Protein AF-A0A929CMJ8-F1 (afdb_monomer)

Radius of gyration: 30.68 Å; Cα contacts (8 Å, |Δi|>4): 719; chains: 1; bounding box: 70×51×96 Å

Sequence (403 aa):
QLKEGYYNPLKNDETFAAALTQSVQSINKDKHMRIWENKPYVAPENTPERMVEEQVYQINRTRSFNSGFNAVKVMEGNVGYLDLRAFAGLENGKAVADAYMKLMSNTDAVIIDLSKNGGGSPDMVQYLCSYFFDEKVHLNSLYYREGDRTIEFWTLNEVNGIKMPDVPLFVITSSRTFSGAEEFSYNMQTQKRATLVGQTSGGGANPGGTRGINENLSVFIPTGKAINPITKTNWEGIGVVPEVKTTIDETLDKTHMLAKVAAEAYRLKVKENYSKLFMDLHSNLEHYNPGKSEEAILQELTKCRDAKLFEEWNINILGYDYLMEHNKPKIAESIFRANTILFPNSANVFDSYAEALMINGDLETSLINYQKAVDIATENKDERLELFIKNLKSIESKIKAKG

Foldseek 3Di:
DVVVCPCVVPPDQAVSQVVVQVVVCVPPVANQWGKHWDDPDDPPPPDPVVVVVVVVVVVVVLVCCQQQFDDWDQDPLQEIETRGAEQGDCVRRQVVLLVRCQVSVPGQAYEYELANHAYYDLVSLLQNLLLQDCDWAFQKWKQFQVVRDIDTRIHDNDGSHHRRNPRAYEYEYEQNRHENSLSSVVSCVLVVRYAYFEAFYVAHHADFAKDAPDSTMITTDRRIGMAGPRVRHGRHSPGDGGPHYDYPVCGVVVRVVVSSVSSVVSVVVLVVLCVVLVVQLVVLLVPDDPPPSLVVNLVSVVSCVVSVNDDLVNLLVVLVCCVPVVVNLRSSLSSLVSSCVVCVLALVSLQSNLVSCVVVPVLVSSLVSLVSSLVSCVVVVPPCNVVSVVSNVVSVVVVVVVD

Mean predicted aligned error: 6.43 Å

Secondary structure (DSSP, 8-state):
-GGGTTTTT--SHHHHHHHHHHHHHHHH--TT--EEEPP---PPP--HHHHHHHHHHHHHHHHHHGGGEEEEEEETTTEEEEEE--B--HHHHHHHHHHHHHHTTT-SEEEEE-TT---B-HHHHHHHHHTT-SS--EEEEEEETGGGEEEEEE--S--SS---SSS-EEEEE-TT--THHHHHHHHHHHTT-EEEEES--------EEEEESSSSEEEEEE-EEEE-TTTSS--TTT-PPPSEE--HHHHHHHHHHHHHHHHHHHHHHHHHHHHHHHHHHHHHHHT--TTTSHHHHHHHHHHHHHTTS--HHHHHHHHHIIIIIS--HHHHHHHHHHHHHH-TT-HHHHHHHHHHHHHTT-HHHHHHHHHHHHHHHHHHT-TTHHHHHHHHHHHHHHHHTT-

Nearest PDB structures (foldseek):
  1j7x-assembly1_A  TM=6.814E-01  e=2.115E-18  Xenopus laevis
  8sxf-assembly1_B  TM=7.795E-01  e=3.840E-13  Pseudomonas aeruginosa
  1fc6-assembly1_A  TM=7.698E-01  e=3.835E-12  Tetradesmus obliquus
  4c2c-assembly1_A  TM=7.995E-01  e=1.146E-10  Bacillus subtilis subsp. subtilis str. 168
  4c2g-assembly1_A-2  TM=7.941E-01  e=3.072E-10  Bacillus subtilis subsp. subtilis str. 168

Solvent-accessible surface area (backbone atoms only — not comparable to full-atom values): 20694 Å² total; per-residue (Å²): 92,77,95,74,46,68,60,70,83,53,87,45,60,57,61,40,21,50,54,48,22,55,51,52,28,71,73,70,47,41,68,57,42,40,39,40,50,43,72,92,75,75,81,72,76,93,42,75,68,50,56,49,53,53,50,51,49,51,52,52,49,52,62,74,44,44,44,21,56,74,48,71,46,78,43,84,66,44,25,15,36,36,39,37,45,35,31,33,52,53,93,77,18,42,72,57,49,32,53,55,53,48,76,38,58,89,34,37,10,38,36,40,37,27,43,69,7,62,12,52,33,63,66,31,36,40,54,61,52,21,36,48,39,83,63,86,42,76,48,37,29,42,37,28,68,71,87,74,39,72,51,76,42,52,38,44,93,73,69,81,57,72,69,43,54,85,44,45,35,34,34,34,33,18,62,54,13,17,33,32,42,38,49,45,50,45,37,31,43,78,68,68,60,31,52,32,31,14,30,45,20,52,8,31,45,47,48,61,46,78,43,76,76,52,90,52,33,33,32,32,46,61,46,30,40,45,34,29,76,84,80,72,39,69,38,54,52,65,20,48,70,36,83,43,73,43,55,83,88,49,28,63,63,53,48,49,54,52,37,34,55,44,12,50,52,44,52,50,53,52,49,52,54,47,51,52,52,50,50,57,41,47,54,47,62,75,66,58,42,93,97,68,33,53,67,56,50,35,51,40,52,47,52,34,34,77,69,71,74,38,54,74,66,55,48,50,50,53,17,48,44,28,41,65,76,66,63,35,45,72,58,15,29,42,41,21,49,34,40,33,69,78,40,73,83,43,27,67,35,28,39,54,24,15,49,30,28,42,75,72,63,41,52,70,65,13,49,56,26,20,48,51,14,34,54,42,17,59,77,68,65,41,92,57,35,70,58,37,49,52,53,37,55,51,50,56,51,54,52,63,73,73,109

pLDDT: mean 95.08, std 4.77, range [64.5, 98.94]

Structure (mmCIF, N/CA/C/O backbone):
data_AF-A0A929CMJ8-F1
#
_entry.id   AF-A0A929CMJ8-F1
#
loop_
_atom_site.group_PDB
_atom_site.id
_atom_site.type_symbol
_atom_site.label_atom_id
_atom_site.label_alt_id
_atom_site.label_comp_id
_atom_site.label_asym_id
_atom_site.label_entity_id
_atom_site.label_seq_id
_atom_site.pdbx_PDB_ins_code
_atom_site.Cartn_x
_atom_site.Cartn_y
_atom_site.Cartn_z
_atom_site.occupancy
_atom_site.B_iso_or_equiv
_atom_site.auth_seq_id
_atom_site.auth_comp_id
_atom_site.auth_asym_id
_atom_site.auth_atom_id
_atom_site.pdbx_PDB_model_num
ATOM 1 N N . GLN A 1 1 ? 32.042 -15.105 -34.098 1.00 85.19 1 GLN A N 1
ATOM 2 C CA . GLN A 1 1 ? 31.570 -13.761 -34.502 1.00 85.19 1 GLN A CA 1
ATOM 3 C C . GLN A 1 1 ? 32.702 -12.773 -34.797 1.00 85.19 1 GLN A C 1
ATOM 5 O O . GLN A 1 1 ? 32.966 -12.545 -35.968 1.00 85.19 1 GLN A O 1
ATOM 10 N N . LEU A 1 2 ? 33.394 -12.187 -33.801 1.00 86.69 2 LEU A N 1
ATOM 11 C CA . LEU A 1 2 ? 34.413 -11.143 -34.063 1.00 86.69 2 LEU A CA 1
ATOM 12 C C . LEU A 1 2 ? 35.564 -11.641 -34.956 1.00 86.69 2 LEU A C 1
ATOM 14 O O . LEU A 1 2 ? 35.843 -11.034 -35.983 1.00 86.69 2 LEU A O 1
ATOM 18 N N . LYS A 1 3 ? 36.178 -12.784 -34.613 1.00 92.50 3 LYS A N 1
ATOM 19 C CA . LYS A 1 3 ? 37.249 -13.406 -35.421 1.00 92.50 3 LYS A CA 1
ATOM 20 C C . LYS A 1 3 ? 36.797 -13.828 -36.826 1.00 92.50 3 LYS A C 1
ATOM 22 O O . LYS A 1 3 ? 37.626 -13.947 -37.714 1.00 92.50 3 LYS A O 1
ATOM 27 N N . GLU A 1 4 ? 35.498 -14.043 -37.018 1.00 93.31 4 GLU A N 1
ATOM 28 C CA . GLU A 1 4 ? 34.891 -14.440 -38.298 1.00 93.31 4 GLU A CA 1
ATOM 29 C C . GLU A 1 4 ? 34.476 -13.222 -39.138 1.00 93.31 4 GLU A C 1
ATOM 31 O O . GLU A 1 4 ? 33.890 -13.376 -40.204 1.00 93.31 4 GLU A O 1
ATOM 36 N N . GLY A 1 5 ? 34.741 -12.001 -38.660 1.00 92.44 5 GLY A N 1
ATOM 37 C CA . GLY A 1 5 ? 34.426 -10.777 -39.388 1.00 92.44 5 GLY A CA 1
ATOM 38 C C . GLY A 1 5 ? 32.937 -10.435 -39.454 1.00 92.44 5 GLY A C 1
ATOM 39 O O . GLY A 1 5 ? 32.555 -9.620 -40.288 1.00 92.44 5 GLY A O 1
ATOM 40 N N . TYR A 1 6 ? 32.098 -11.004 -38.576 1.00 93.50 6 TYR A N 1
ATOM 41 C CA . TYR A 1 6 ? 30.641 -10.774 -38.556 1.00 93.50 6 TYR A CA 1
ATOM 42 C C . TYR A 1 6 ? 30.258 -9.283 -38.543 1.00 93.50 6 TYR A C 1
ATOM 44 O O . TYR A 1 6 ? 29.286 -8.881 -39.173 1.00 93.50 6 TYR A O 1
ATOM 52 N N . TYR A 1 7 ? 31.052 -8.453 -37.863 1.00 94.06 7 TYR A N 1
ATOM 53 C CA . TYR A 1 7 ? 30.803 -7.016 -37.744 1.00 94.06 7 TYR A CA 1
ATOM 54 C C . TYR A 1 7 ? 31.454 -6.172 -38.856 1.00 94.06 7 TYR A C 1
ATOM 56 O O . TYR A 1 7 ? 31.121 -5.001 -38.993 1.00 94.06 7 TYR A O 1
ATOM 64 N N . ASN A 1 8 ? 32.344 -6.742 -39.681 1.00 93.62 8 ASN A N 1
ATOM 65 C CA . ASN A 1 8 ? 33.078 -6.024 -40.735 1.00 93.62 8 ASN A CA 1
ATOM 66 C C . ASN A 1 8 ? 32.197 -5.254 -41.746 1.00 93.62 8 ASN A C 1
ATOM 68 O O . ASN A 1 8 ? 32.624 -4.171 -42.177 1.00 93.62 8 ASN A O 1
ATOM 72 N N . PRO A 1 9 ? 31.019 -5.765 -42.173 1.00 94.56 9 PRO A N 1
ATOM 73 C CA . PRO A 1 9 ? 30.160 -5.042 -43.110 1.00 94.56 9 PRO A CA 1
ATOM 74 C C . PRO A 1 9 ? 29.346 -3.913 -42.456 1.00 94.56 9 PRO A C 1
ATOM 76 O O . PRO A 1 9 ? 28.789 -3.093 -43.180 1.00 94.56 9 PRO A O 1
ATOM 79 N N . LEU A 1 10 ? 29.284 -3.827 -41.122 1.00 94.69 10 LEU A N 1
ATOM 80 C CA . LEU A 1 10 ? 28.550 -2.774 -40.414 1.00 94.69 10 LEU A CA 1
ATOM 81 C C . LEU A 1 10 ? 29.404 -1.502 -40.382 1.00 94.69 10 LEU A C 1
ATOM 83 O O . LEU A 1 10 ? 30.486 -1.489 -39.801 1.00 94.69 10 LEU A O 1
ATOM 87 N N . LYS A 1 11 ? 28.942 -0.445 -41.057 1.00 91.44 11 LYS A N 1
ATOM 88 C CA . LYS A 1 11 ? 29.674 0.831 -41.194 1.00 91.44 11 LYS A CA 1
ATOM 89 C C . LYS A 1 11 ? 29.077 1.984 -40.385 1.00 91.44 11 LYS A C 1
ATOM 91 O O . LYS A 1 11 ? 29.661 3.059 -40.372 1.00 91.44 11 LYS A O 1
ATOM 96 N N . ASN A 1 12 ? 27.927 1.763 -39.752 1.00 92.12 12 ASN A N 1
ATOM 97 C CA . ASN A 1 12 ? 27.225 2.738 -38.919 1.00 92.12 12 ASN A CA 1
ATOM 98 C C . ASN A 1 12 ? 27.199 2.235 -37.466 1.00 92.12 12 ASN A C 1
ATOM 100 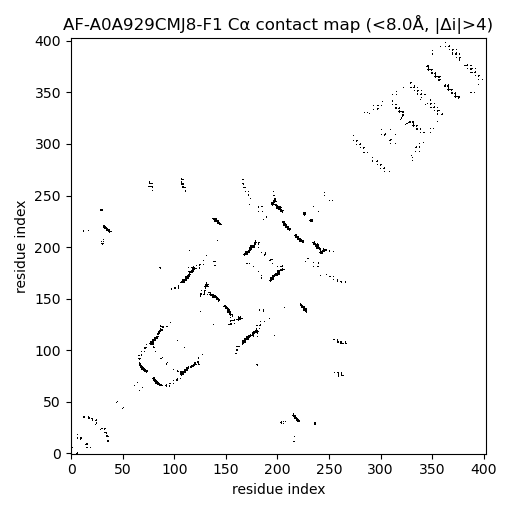O O . ASN A 1 12 ? 26.831 1.075 -37.237 1.00 92.12 12 ASN A O 1
ATOM 104 N N . ASP A 1 13 ? 27.544 3.109 -36.519 1.00 92.00 13 ASP A N 1
ATOM 105 C CA . ASP A 1 13 ? 27.549 2.850 -35.078 1.00 92.00 13 ASP A CA 1
ATOM 106 C C . ASP A 1 13 ? 26.185 2.378 -34.561 1.00 92.00 13 ASP A C 1
ATOM 108 O O . ASP A 1 13 ? 26.148 1.446 -33.761 1.00 92.00 13 ASP A O 1
ATOM 112 N N . GLU A 1 14 ? 25.061 2.887 -35.080 1.00 92.38 14 GLU A N 1
ATOM 113 C CA . GLU A 1 14 ? 23.721 2.396 -34.723 1.00 92.38 14 GLU A CA 1
ATOM 114 C C . GLU A 1 14 ? 23.555 0.905 -35.068 1.00 92.38 14 GLU A C 1
ATOM 116 O O . GLU A 1 14 ? 23.184 0.077 -34.229 1.00 92.38 14 GLU A O 1
ATOM 121 N N . THR A 1 15 ? 23.876 0.537 -36.313 1.00 94.19 15 THR A N 1
ATOM 122 C CA . THR A 1 15 ? 23.752 -0.850 -36.792 1.00 94.19 15 THR A CA 1
ATOM 123 C C . THR A 1 15 ? 24.754 -1.781 -36.114 1.00 94.19 15 THR A C 1
ATOM 125 O O . THR A 1 15 ? 24.428 -2.933 -35.815 1.00 94.19 15 THR A O 1
ATOM 128 N N . PHE A 1 16 ? 25.955 -1.278 -35.818 1.00 94.94 16 PHE A N 1
ATOM 129 C CA . PHE A 1 16 ? 26.977 -1.996 -35.069 1.00 94.94 16 PHE A CA 1
ATOM 130 C C . PHE A 1 16 ? 26.538 -2.235 -33.620 1.00 94.94 16 PHE A C 1
ATOM 132 O O . PHE A 1 16 ? 26.587 -3.372 -33.151 1.00 94.94 16 PHE A O 1
ATOM 139 N N . ALA A 1 17 ? 26.031 -1.209 -32.935 1.00 95.44 17 ALA A N 1
ATOM 140 C CA . ALA A 1 17 ? 25.520 -1.290 -31.571 1.00 95.44 17 ALA A CA 1
ATOM 141 C C . ALA A 1 17 ? 24.339 -2.263 -31.454 1.00 95.44 17 ALA A C 1
ATOM 143 O O . ALA A 1 17 ? 24.290 -3.072 -30.522 1.00 95.44 17 ALA A O 1
ATOM 144 N N . ALA A 1 18 ? 23.419 -2.252 -32.424 1.00 95.31 18 ALA A N 1
ATOM 145 C CA . ALA A 1 18 ? 22.304 -3.193 -32.479 1.00 95.31 18 ALA A CA 1
ATOM 146 C C . ALA A 1 18 ? 22.785 -4.646 -32.649 1.00 95.31 18 ALA A C 1
ATOM 148 O O . ALA A 1 18 ? 22.363 -5.530 -31.897 1.00 95.31 18 ALA A O 1
ATOM 149 N N . ALA A 1 19 ? 23.707 -4.903 -33.584 1.00 95.12 19 ALA A N 1
ATOM 150 C CA . ALA A 1 19 ? 24.267 -6.237 -33.807 1.00 95.12 19 ALA A CA 1
ATOM 151 C C . ALA A 1 19 ? 25.104 -6.732 -32.615 1.00 95.12 19 ALA A C 1
ATOM 153 O O . ALA A 1 19 ? 25.059 -7.917 -32.262 1.00 95.12 19 ALA A O 1
ATOM 154 N N . LEU A 1 20 ? 25.852 -5.830 -31.973 1.00 94.94 20 LEU A N 1
ATOM 155 C CA . LEU A 1 20 ? 26.619 -6.134 -30.771 1.00 94.94 20 LEU A CA 1
ATOM 156 C C . LEU A 1 20 ? 25.686 -6.442 -29.598 1.00 94.94 20 LEU A C 1
ATOM 158 O O . LEU A 1 20 ? 25.909 -7.433 -28.909 1.00 94.94 20 LEU A O 1
ATOM 162 N N . THR A 1 21 ? 24.604 -5.675 -29.429 1.00 95.50 21 THR A N 1
ATOM 163 C CA . THR A 1 21 ? 23.555 -5.941 -28.431 1.00 95.50 21 THR A CA 1
ATOM 164 C C . THR A 1 21 ? 22.969 -7.334 -28.618 1.00 95.50 21 THR A C 1
ATOM 166 O O . THR A 1 21 ? 22.967 -8.125 -27.680 1.00 95.50 21 THR A O 1
ATOM 169 N N . GLN A 1 22 ? 22.541 -7.683 -29.835 1.00 94.50 22 GLN A N 1
ATOM 170 C CA . GLN A 1 22 ? 22.015 -9.023 -30.121 1.00 94.50 22 GLN A CA 1
ATOM 171 C C . GLN A 1 22 ? 23.027 -10.120 -29.778 1.00 94.50 22 GLN A C 1
ATOM 173 O O . GLN A 1 22 ? 22.671 -11.144 -29.198 1.00 94.50 22 GLN A O 1
ATOM 178 N N . SER A 1 23 ? 24.300 -9.892 -30.095 1.00 94.31 23 SER A N 1
ATOM 179 C CA . SER A 1 23 ? 25.363 -10.861 -29.850 1.00 94.31 23 SER A CA 1
ATOM 180 C C . SER A 1 23 ? 25.643 -11.056 -28.362 1.00 94.31 23 SER A C 1
ATOM 182 O O . SER A 1 23 ? 25.654 -12.199 -27.903 1.00 94.31 23 SER A O 1
ATOM 184 N N . VAL A 1 24 ? 25.791 -9.981 -27.579 1.00 93.19 24 VAL A N 1
ATOM 185 C CA . VAL A 1 24 ? 26.012 -10.108 -26.127 1.00 93.19 24 VAL A CA 1
ATOM 186 C C . VAL A 1 24 ? 24.797 -10.726 -25.437 1.00 93.19 24 VAL A C 1
ATOM 188 O O . VAL A 1 24 ? 24.962 -11.650 -24.642 1.00 93.19 24 VAL A O 1
ATOM 191 N N . GLN A 1 25 ? 23.584 -10.324 -25.829 1.00 92.75 25 GLN A N 1
ATOM 192 C CA . GLN A 1 25 ? 22.339 -10.871 -25.288 1.00 92.75 25 GLN A CA 1
ATOM 193 C C . GLN A 1 25 ? 22.123 -12.338 -25.665 1.00 92.75 25 GLN A C 1
ATOM 195 O O . GLN A 1 25 ? 21.537 -13.098 -24.896 1.00 92.75 25 GLN A O 1
ATOM 200 N N . SER A 1 26 ? 22.650 -12.791 -26.808 1.00 91.19 26 SER A N 1
ATOM 201 C CA . SER A 1 26 ? 22.619 -14.212 -27.168 1.00 91.19 26 SER A CA 1
ATOM 202 C C . SER A 1 26 ? 23.443 -15.085 -26.213 1.00 91.19 26 SER A C 1
ATOM 204 O O . SER A 1 26 ? 23.105 -16.258 -26.044 1.00 91.19 26 SER A O 1
ATOM 206 N N . ILE A 1 27 ? 24.463 -14.514 -25.562 1.00 91.00 27 ILE A N 1
ATOM 207 C CA . ILE A 1 27 ? 25.371 -15.206 -24.639 1.00 91.00 27 ILE A CA 1
ATOM 208 C C . ILE A 1 27 ? 24.878 -15.068 -23.199 1.00 91.00 27 ILE A C 1
ATOM 210 O O . ILE A 1 27 ? 24.662 -16.073 -22.529 1.00 91.00 27 ILE A O 1
ATOM 214 N N . ASN A 1 28 ? 24.698 -13.834 -22.722 1.00 88.31 28 ASN A N 1
ATOM 215 C CA . ASN A 1 28 ? 24.386 -13.567 -21.315 1.00 88.31 28 ASN A CA 1
ATOM 216 C C . ASN A 1 28 ? 22.893 -13.727 -20.977 1.00 88.31 28 ASN A C 1
ATOM 218 O O . ASN A 1 28 ? 22.565 -13.890 -19.807 1.00 88.31 28 ASN A O 1
ATOM 222 N N . LYS A 1 29 ? 22.007 -13.703 -21.986 1.00 89.12 29 LYS A N 1
ATOM 223 C CA . LYS A 1 29 ? 20.537 -13.698 -21.848 1.00 89.12 29 LYS A CA 1
ATOM 224 C C . LYS A 1 29 ? 19.971 -12.534 -21.019 1.00 89.12 29 LYS A C 1
ATOM 226 O O . LYS A 1 29 ? 18.788 -12.557 -20.695 1.00 89.12 29 LYS A O 1
ATOM 231 N N . ASP A 1 30 ? 20.792 -11.525 -20.739 1.00 89.94 30 ASP A N 1
ATOM 232 C CA . ASP A 1 30 ? 20.466 -10.362 -19.928 1.00 89.94 30 ASP A CA 1
ATOM 233 C C . ASP A 1 30 ? 19.961 -9.218 -20.809 1.00 89.94 30 ASP A C 1
ATOM 235 O O . ASP A 1 30 ? 20.698 -8.655 -21.627 1.00 89.94 30 ASP A O 1
ATOM 239 N N . LYS A 1 31 ? 18.688 -8.859 -20.646 1.00 87.56 31 LYS A N 1
ATOM 240 C CA . LYS A 1 31 ? 18.056 -7.848 -21.504 1.00 87.56 31 LYS A CA 1
ATOM 241 C C . LYS A 1 31 ? 18.430 -6.416 -21.131 1.00 87.56 31 LYS A C 1
ATOM 243 O O . LYS A 1 31 ? 18.218 -5.519 -21.954 1.00 87.56 31 LYS A O 1
ATOM 248 N N . HIS A 1 32 ? 19.006 -6.186 -19.951 1.00 89.25 32 HIS A N 1
ATOM 249 C CA . HIS A 1 32 ? 19.546 -4.884 -19.577 1.00 89.25 32 HIS A CA 1
ATOM 250 C C . HIS A 1 32 ? 20.847 -4.572 -20.308 1.00 89.25 32 HIS A C 1
ATOM 252 O O . HIS A 1 32 ? 21.088 -3.405 -20.611 1.00 89.25 32 HIS A O 1
ATOM 258 N N . MET A 1 33 ? 21.673 -5.576 -20.629 1.00 92.88 33 MET A N 1
ATOM 259 C CA . MET A 1 33 ? 22.942 -5.333 -21.316 1.00 92.88 33 MET A CA 1
ATOM 260 C C . MET A 1 33 ? 22.711 -4.943 -22.781 1.00 92.88 33 MET A C 1
ATOM 262 O O . MET A 1 33 ? 22.628 -5.790 -23.672 1.00 92.88 33 MET A O 1
ATOM 266 N N . ARG A 1 34 ? 22.579 -3.637 -23.023 1.00 93.94 34 ARG A N 1
ATOM 267 C CA . ARG A 1 34 ? 22.341 -3.028 -24.338 1.00 93.94 34 ARG A CA 1
ATOM 268 C C . ARG A 1 34 ? 23.458 -2.054 -24.666 1.00 93.94 34 ARG A C 1
ATOM 270 O O . ARG A 1 34 ? 23.943 -1.360 -23.777 1.00 93.94 34 ARG A O 1
ATOM 277 N N . ILE A 1 35 ? 23.833 -2.008 -25.937 1.00 95.88 35 ILE A N 1
ATOM 278 C CA . ILE A 1 35 ? 24.783 -1.061 -26.512 1.00 95.88 35 ILE A CA 1
ATOM 279 C C . ILE A 1 35 ? 23.995 -0.124 -27.422 1.00 95.88 35 ILE A C 1
ATOM 281 O O . ILE A 1 35 ? 23.116 -0.573 -28.161 1.00 95.88 35 ILE A O 1
ATOM 285 N N . TRP A 1 36 ? 24.299 1.167 -27.376 1.00 95.25 36 TRP A N 1
ATOM 286 C CA . TRP A 1 36 ? 23.692 2.158 -28.257 1.00 95.25 36 TRP A CA 1
ATOM 287 C C . TRP A 1 36 ? 24.710 3.199 -28.705 1.00 95.25 36 TRP A C 1
ATOM 289 O O . TRP A 1 36 ? 25.724 3.428 -28.042 1.00 95.25 36 TRP A O 1
ATOM 299 N N . GLU A 1 37 ? 24.405 3.821 -29.839 1.00 93.25 37 GLU A N 1
ATOM 300 C CA . GLU A 1 37 ? 25.130 4.977 -30.343 1.00 93.25 37 GLU A CA 1
ATOM 301 C C . GLU A 1 37 ? 24.860 6.201 -29.457 1.00 93.25 37 GLU A C 1
ATOM 303 O O . GLU A 1 37 ? 23.714 6.550 -29.150 1.00 93.25 37 GLU A O 1
ATOM 308 N N . ASN A 1 38 ? 25.934 6.859 -29.042 1.00 88.94 38 ASN A N 1
ATOM 309 C CA . ASN A 1 38 ? 25.898 8.182 -28.456 1.00 88.94 38 ASN A CA 1
ATOM 310 C C . ASN A 1 38 ? 25.615 9.168 -29.585 1.00 88.94 38 ASN A C 1
ATOM 312 O O . ASN A 1 38 ? 26.403 9.299 -30.519 1.00 88.94 38 ASN A O 1
ATOM 316 N N . LYS A 1 39 ? 24.506 9.902 -29.495 1.00 80.88 39 LYS A N 1
ATOM 317 C CA . LYS A 1 39 ? 24.279 11.007 -30.427 1.00 80.88 39 LYS A CA 1
ATOM 318 C C . LYS A 1 39 ? 25.414 12.026 -30.274 1.00 80.88 39 LYS A C 1
ATOM 320 O O . LYS A 1 39 ? 25.767 12.305 -29.125 1.00 80.88 39 LYS A O 1
ATOM 325 N N . PRO A 1 40 ? 25.933 12.608 -31.374 1.00 70.62 40 PRO A N 1
ATOM 326 C CA . PRO A 1 40 ? 26.920 13.675 -31.304 1.00 70.62 40 PRO A CA 1
ATOM 327 C C . PRO A 1 40 ? 26.421 14.760 -30.354 1.00 70.62 40 PRO A C 1
ATOM 329 O O . PRO A 1 40 ? 25.434 15.444 -30.630 1.00 70.62 40 PRO A O 1
ATOM 332 N N . TYR A 1 41 ? 27.063 14.861 -29.195 1.00 70.75 41 TYR A N 1
ATOM 333 C CA . TYR A 1 41 ? 26.720 15.844 -28.186 1.00 70.75 41 TYR A CA 1
ATOM 334 C C . TYR A 1 41 ? 27.739 16.965 -28.280 1.00 70.75 41 TYR A C 1
ATOM 336 O O . TYR A 1 41 ? 28.841 16.878 -27.744 1.00 70.75 41 TYR A O 1
ATOM 344 N N . VAL A 1 42 ? 27.373 18.022 -28.997 1.00 72.00 42 VAL A N 1
ATOM 345 C CA . VAL A 1 42 ? 28.072 19.294 -28.850 1.00 72.00 42 VAL A CA 1
ATOM 346 C C . VAL A 1 42 ? 27.555 19.891 -27.555 1.00 72.00 42 VAL A C 1
ATOM 348 O O . VAL A 1 42 ? 26.362 20.185 -27.456 1.00 72.00 42 VAL A O 1
ATOM 351 N N . ALA A 1 43 ? 28.431 20.010 -26.555 1.00 69.19 43 ALA A N 1
ATOM 352 C CA . ALA A 1 43 ? 28.074 20.690 -25.322 1.00 69.19 43 ALA A CA 1
ATOM 353 C C . ALA A 1 43 ? 27.564 22.094 -25.693 1.00 69.19 43 ALA A C 1
ATOM 355 O O . ALA A 1 43 ? 28.302 22.837 -26.348 1.00 69.19 43 ALA A O 1
ATOM 356 N N . PRO A 1 44 ? 26.307 22.439 -25.362 1.00 71.81 44 PRO A N 1
ATOM 357 C CA . PRO A 1 44 ? 25.792 23.768 -25.642 1.00 71.81 44 PRO A CA 1
ATOM 358 C C . PRO A 1 44 ? 26.652 24.815 -24.922 1.00 71.81 44 PRO A C 1
ATOM 360 O O . PRO A 1 44 ? 27.297 24.513 -23.913 1.00 71.81 44 PRO A O 1
ATOM 363 N N . GLU A 1 45 ? 26.684 26.042 -25.449 1.00 79.56 45 GLU A N 1
ATOM 364 C CA . GLU A 1 45 ? 27.401 27.135 -24.790 1.00 79.56 45 GLU A CA 1
ATOM 365 C C . GLU A 1 45 ? 26.902 27.300 -23.351 1.00 79.56 45 GLU A C 1
ATOM 367 O O . GLU A 1 45 ? 25.698 27.357 -23.091 1.00 79.56 45 GLU A O 1
ATOM 372 N N . ASN A 1 46 ? 27.844 27.372 -22.411 1.00 83.44 46 ASN A N 1
ATOM 373 C CA . ASN A 1 46 ? 27.553 27.498 -20.989 1.00 83.44 46 ASN A CA 1
ATOM 374 C C . ASN A 1 46 ? 27.225 28.958 -20.631 1.00 83.44 46 ASN A C 1
ATOM 376 O O . ASN A 1 46 ? 27.988 29.622 -19.926 1.00 83.44 46 ASN A O 1
ATOM 380 N N . THR A 1 47 ? 26.129 29.481 -21.186 1.00 91.44 47 THR A N 1
ATOM 381 C CA . THR A 1 47 ? 25.624 30.824 -20.877 1.00 91.44 47 THR A CA 1
ATOM 382 C C . THR A 1 47 ? 24.656 30.781 -19.691 1.00 91.44 47 THR A C 1
ATOM 384 O O . THR A 1 47 ? 23.940 29.787 -19.518 1.00 91.44 47 THR A O 1
ATOM 387 N N . PRO A 1 48 ? 24.574 31.851 -18.876 1.00 92.75 48 PRO A N 1
ATOM 388 C CA . PRO A 1 48 ? 23.594 31.934 -17.795 1.00 92.75 48 PRO A CA 1
ATOM 389 C C . PRO A 1 48 ? 22.153 31.677 -18.259 1.00 92.75 48 PRO A C 1
ATOM 391 O O . PRO A 1 48 ? 21.406 30.970 -17.586 1.00 92.75 48 PRO A O 1
ATOM 394 N N . GLU A 1 49 ? 21.765 32.191 -19.428 1.00 91.00 49 GLU A N 1
ATOM 395 C CA . GLU A 1 49 ? 20.429 32.012 -20.004 1.00 91.00 49 GLU A CA 1
ATOM 396 C C . GLU A 1 49 ? 20.144 30.537 -20.299 1.00 91.00 49 GLU A C 1
ATOM 398 O O . GLU A 1 49 ? 19.073 30.025 -19.967 1.00 91.00 49 GLU A O 1
ATOM 403 N N . ARG A 1 50 ? 21.125 29.822 -20.858 1.00 86.19 50 ARG A N 1
ATOM 404 C CA . ARG A 1 50 ? 20.979 28.403 -21.173 1.00 86.19 50 ARG A CA 1
ATOM 405 C C . ARG A 1 50 ? 20.906 27.543 -19.917 1.00 86.19 50 ARG A C 1
ATOM 407 O O . ARG A 1 50 ? 20.077 26.637 -19.847 1.00 86.19 50 ARG A O 1
ATOM 414 N N . MET A 1 51 ? 21.716 27.856 -18.906 1.00 88.12 51 MET A N 1
ATOM 415 C CA . MET A 1 51 ? 21.638 27.199 -17.598 1.00 88.12 51 MET A CA 1
ATOM 416 C C . MET A 1 51 ? 20.239 27.353 -16.984 1.00 88.12 51 MET A C 1
ATOM 418 O O . MET A 1 51 ? 19.702 26.398 -16.423 1.00 88.12 51 MET A O 1
ATOM 422 N N . VAL A 1 52 ? 19.618 28.532 -17.127 1.00 91.25 52 VAL A N 1
ATOM 423 C CA . VAL A 1 52 ? 18.235 28.771 -16.685 1.00 91.25 52 VAL A CA 1
ATOM 424 C C . VAL A 1 52 ? 17.245 27.921 -17.482 1.00 91.25 52 VAL A C 1
ATOM 426 O O . VAL A 1 52 ? 16.401 27.265 -16.873 1.00 91.25 52 VAL A O 1
ATOM 429 N N . GLU A 1 53 ? 17.340 27.879 -18.812 1.00 91.69 53 GLU A N 1
ATOM 430 C CA . GLU A 1 53 ? 16.459 27.046 -19.645 1.00 91.69 53 GLU A CA 1
ATOM 431 C C . GLU A 1 53 ? 16.549 25.560 -19.290 1.00 91.69 53 GLU A C 1
ATOM 433 O O . GLU A 1 53 ? 15.525 24.886 -19.156 1.00 91.69 53 GLU A O 1
ATOM 438 N N . GLU A 1 54 ? 17.764 25.043 -19.112 1.00 88.31 54 GLU A N 1
ATOM 439 C CA . GLU A 1 54 ? 17.994 23.648 -18.744 1.00 88.31 54 GLU A CA 1
ATOM 440 C C . GLU A 1 54 ? 17.437 23.349 -17.356 1.00 88.31 54 GLU A C 1
ATOM 442 O O . GLU A 1 54 ? 16.726 22.355 -17.182 1.00 88.31 54 GLU A O 1
ATOM 447 N N . GLN A 1 55 ? 17.665 24.238 -16.389 1.00 90.00 55 GLN A N 1
ATOM 448 C CA . GLN A 1 55 ? 17.113 24.093 -15.049 1.00 90.00 55 GLN A CA 1
ATOM 449 C C . GLN A 1 55 ? 15.578 24.130 -15.061 1.00 90.00 55 GLN A C 1
ATOM 451 O O . GLN A 1 55 ? 14.937 23.281 -14.440 1.00 90.00 55 GLN A O 1
ATOM 456 N N . VAL A 1 56 ? 14.965 25.056 -15.804 1.00 92.06 56 VAL A N 1
ATOM 457 C CA . VAL A 1 56 ? 13.503 25.143 -15.966 1.00 92.06 56 VAL A CA 1
ATOM 458 C C . VAL A 1 56 ? 12.954 23.894 -16.655 1.00 92.06 56 VAL A C 1
ATOM 460 O O . VAL A 1 56 ? 11.923 23.367 -16.230 1.00 92.06 56 VAL A O 1
ATOM 463 N N . TYR A 1 57 ? 13.642 23.369 -17.670 1.00 90.31 57 TYR A N 1
ATOM 464 C CA . TYR A 1 57 ? 13.271 22.113 -18.316 1.00 90.31 57 TYR A CA 1
ATOM 465 C C . TYR A 1 57 ? 13.293 20.942 -17.327 1.00 90.31 57 TYR A C 1
ATOM 467 O O . TYR A 1 57 ? 12.316 20.194 -17.262 1.00 90.31 57 TYR A O 1
ATOM 475 N N . GLN A 1 58 ? 14.346 20.800 -16.511 1.00 87.44 58 GLN A N 1
ATOM 476 C CA . GLN A 1 58 ? 14.401 19.748 -15.489 1.00 87.44 58 GLN A CA 1
ATOM 477 C C . GLN A 1 58 ? 13.304 19.923 -14.434 1.00 87.44 58 GLN A C 1
ATOM 479 O O . GLN A 1 58 ? 12.639 18.948 -14.089 1.00 87.44 58 GLN A O 1
ATOM 484 N N . ILE A 1 59 ? 13.050 21.152 -13.970 1.00 89.00 59 ILE A N 1
ATOM 485 C CA . ILE A 1 59 ? 11.958 21.455 -13.032 1.00 89.00 59 ILE A CA 1
ATOM 486 C C . ILE A 1 59 ? 10.612 21.031 -13.629 1.00 89.00 59 ILE A C 1
ATOM 488 O O . ILE A 1 59 ? 9.845 20.317 -12.983 1.00 89.00 59 ILE A O 1
ATOM 492 N N . ASN A 1 60 ? 10.323 21.423 -14.870 1.00 91.62 60 ASN A N 1
ATOM 493 C CA . ASN A 1 60 ? 9.070 21.086 -15.544 1.00 91.62 60 ASN A CA 1
ATOM 494 C C . ASN A 1 60 ? 8.938 19.579 -15.789 1.00 91.62 60 ASN A C 1
ATOM 496 O O . ASN A 1 60 ? 7.857 19.016 -15.597 1.00 91.62 60 ASN A O 1
ATOM 500 N N . ARG A 1 61 ? 10.033 18.903 -16.155 1.00 87.88 61 ARG A N 1
ATOM 501 C CA . ARG A 1 61 ? 10.058 17.447 -16.326 1.00 87.88 61 ARG A CA 1
ATOM 502 C C . ARG A 1 61 ? 9.776 16.730 -15.008 1.00 87.88 61 ARG A C 1
ATOM 504 O O . ARG A 1 61 ? 8.913 15.865 -14.970 1.00 87.88 61 ARG A O 1
ATOM 511 N N . THR A 1 62 ? 10.442 17.113 -13.922 1.00 87.69 62 THR A N 1
ATOM 512 C CA . THR A 1 62 ? 10.220 16.526 -12.592 1.00 87.69 62 THR A CA 1
ATOM 513 C C . THR A 1 62 ? 8.790 16.759 -12.112 1.00 87.69 62 THR A C 1
ATOM 515 O O . THR A 1 62 ? 8.139 15.822 -11.654 1.00 87.69 62 THR A O 1
ATOM 518 N N . ARG A 1 63 ? 8.262 17.979 -12.285 1.00 88.94 63 ARG A N 1
ATOM 519 C CA . ARG A 1 63 ? 6.875 18.315 -11.928 1.00 88.94 63 ARG A CA 1
ATOM 520 C C . ARG A 1 63 ? 5.855 17.490 -12.712 1.00 88.94 63 ARG A C 1
ATOM 522 O O . ARG A 1 63 ? 4.947 16.935 -12.111 1.00 88.94 63 ARG A O 1
ATOM 529 N N . SER A 1 64 ? 6.000 17.405 -14.035 1.00 89.50 64 SER A N 1
ATOM 530 C CA . SER A 1 64 ? 5.066 16.659 -14.896 1.00 89.50 64 SER A CA 1
ATOM 531 C C . SER A 1 64 ? 5.156 15.145 -14.713 1.00 89.50 64 SER A C 1
ATOM 533 O O . SER A 1 64 ? 4.155 14.453 -14.858 1.00 89.50 64 SER A O 1
ATOM 535 N N . PHE A 1 65 ? 6.334 14.628 -14.362 1.00 92.31 65 PHE A N 1
ATOM 536 C CA . PHE A 1 65 ? 6.533 13.210 -14.085 1.00 92.31 65 PHE A CA 1
ATOM 537 C C . PHE A 1 65 ? 5.910 12.762 -12.756 1.00 92.31 65 PHE A C 1
ATOM 539 O O . PHE A 1 65 ? 5.612 11.580 -12.602 1.00 92.31 65 PHE A O 1
ATOM 546 N N . ASN 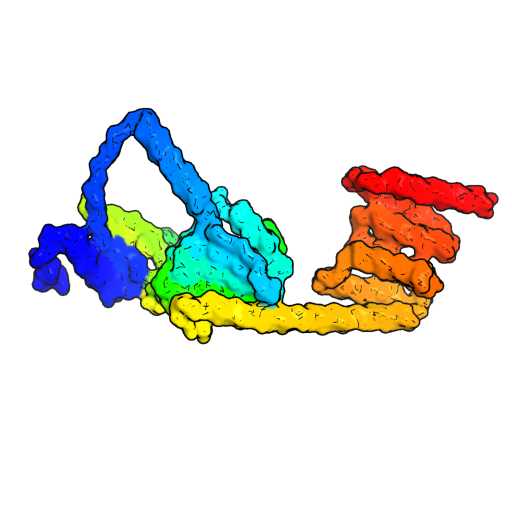A 1 66 ? 5.732 13.686 -11.802 1.00 95.31 66 ASN A N 1
ATOM 547 C CA . ASN A 1 66 ? 5.120 13.451 -10.490 1.00 95.31 66 ASN A CA 1
ATOM 548 C C . ASN A 1 66 ? 5.662 12.189 -9.786 1.00 95.31 66 ASN A C 1
ATOM 550 O O . ASN A 1 66 ? 4.914 11.353 -9.279 1.00 95.31 66 ASN A O 1
ATOM 554 N N . SER A 1 67 ? 6.987 12.008 -9.829 1.00 96.19 67 SER A N 1
ATOM 555 C CA . SER A 1 67 ? 7.689 10.846 -9.260 1.00 96.19 67 SER A CA 1
ATOM 556 C C . SER A 1 67 ? 7.186 9.479 -9.764 1.00 96.19 67 SER A C 1
ATOM 558 O O . SER A 1 67 ? 7.358 8.467 -9.092 1.00 96.19 67 SER A O 1
ATOM 560 N N . GLY A 1 68 ? 6.577 9.440 -10.953 1.00 97.00 68 GLY A N 1
ATOM 561 C CA . GLY A 1 68 ? 5.990 8.246 -11.557 1.00 97.00 68 GLY A CA 1
ATOM 562 C C . GLY A 1 68 ? 4.523 8.002 -11.191 1.00 97.00 68 GLY A C 1
ATOM 563 O O . GLY A 1 68 ? 3.907 7.125 -11.786 1.00 97.00 68 GLY A O 1
ATOM 564 N N . PHE A 1 69 ? 3.929 8.758 -10.268 1.00 98.00 69 PHE A N 1
ATOM 565 C CA . PHE A 1 69 ? 2.531 8.594 -9.860 1.00 98.00 69 PHE A CA 1
ATOM 566 C C . PHE A 1 69 ? 1.616 9.381 -10.801 1.00 98.00 69 PHE A C 1
ATOM 568 O O . PHE A 1 69 ? 1.543 10.606 -10.721 1.00 98.00 69 PHE A O 1
ATOM 575 N N . ASN A 1 70 ? 0.934 8.691 -11.717 1.00 97.94 70 ASN A N 1
ATOM 576 C CA . ASN A 1 70 ? 0.191 9.340 -12.799 1.00 97.94 70 ASN A CA 1
ATOM 577 C C . ASN A 1 70 ? -1.297 9.545 -12.480 1.00 97.94 70 ASN A C 1
ATOM 579 O O . ASN A 1 70 ? -1.859 10.585 -12.812 1.00 97.94 70 ASN A O 1
ATOM 583 N N . ALA A 1 71 ? -1.956 8.560 -11.863 1.00 98.00 71 ALA A N 1
ATOM 584 C CA . ALA A 1 71 ? -3.367 8.672 -11.495 1.00 98.00 71 ALA A CA 1
ATOM 585 C C . ALA A 1 71 ? -3.731 7.775 -10.307 1.00 98.00 71 ALA A C 1
ATOM 587 O O . ALA A 1 71 ? -3.203 6.675 -10.172 1.00 98.00 71 ALA A O 1
ATOM 588 N N . VAL A 1 72 ? -4.683 8.233 -9.493 1.00 98.25 72 VAL A N 1
ATOM 589 C CA . VAL A 1 72 ? -5.352 7.441 -8.453 1.00 98.25 72 VAL A CA 1
ATOM 590 C C . VAL A 1 72 ? -6.858 7.613 -8.571 1.00 98.25 72 VAL A C 1
ATOM 592 O O . VAL A 1 72 ? -7.339 8.718 -8.832 1.00 98.25 72 VAL A O 1
ATOM 595 N N . LYS A 1 73 ? -7.607 6.517 -8.438 1.00 97.81 73 LYS A N 1
ATOM 596 C CA . LYS A 1 73 ? -9.071 6.513 -8.529 1.00 97.81 73 LYS A CA 1
ATOM 597 C C . LYS A 1 73 ? -9.665 5.490 -7.569 1.00 97.81 73 LYS A C 1
ATOM 599 O O . LYS A 1 73 ? -9.065 4.446 -7.339 1.00 97.81 73 LYS A O 1
ATOM 604 N N . VAL A 1 74 ? -10.877 5.762 -7.094 1.00 98.50 74 VAL A N 1
ATOM 605 C CA . VAL A 1 74 ? -11.772 4.734 -6.552 1.00 98.50 74 VAL A CA 1
ATOM 606 C C . VAL A 1 74 ? -12.761 4.382 -7.658 1.00 98.50 74 VAL A C 1
ATOM 608 O O . VAL A 1 74 ? -13.549 5.219 -8.094 1.00 98.50 74 VAL A O 1
ATOM 611 N N . MET A 1 75 ? -12.651 3.165 -8.174 1.00 98.50 75 MET A N 1
ATOM 612 C CA . MET A 1 75 ? -13.500 2.619 -9.226 1.00 98.50 75 MET A CA 1
ATOM 613 C C . MET A 1 75 ? -14.757 1.970 -8.631 1.00 98.50 75 MET A C 1
ATOM 615 O O . MET A 1 75 ? -14.854 1.723 -7.426 1.00 98.50 75 MET A O 1
ATOM 619 N N . GLU A 1 76 ? -15.727 1.665 -9.497 1.00 98.38 76 GLU A N 1
ATOM 620 C CA . GLU A 1 76 ? -16.962 0.967 -9.126 1.00 98.38 76 GLU A CA 1
ATOM 621 C C . GLU A 1 76 ? -16.668 -0.315 -8.320 1.00 98.38 76 GLU A C 1
ATOM 623 O O . GLU A 1 76 ? -15.744 -1.063 -8.644 1.00 98.38 76 GLU A O 1
ATOM 628 N N . GLY A 1 77 ? -17.463 -0.582 -7.279 1.00 98.19 77 GLY A N 1
ATOM 629 C CA . GLY A 1 77 ? -17.240 -1.699 -6.351 1.00 98.19 77 GLY A CA 1
ATOM 630 C C . GLY A 1 77 ? -16.241 -1.407 -5.226 1.00 98.19 77 GLY A C 1
ATOM 631 O O . GLY A 1 77 ? -15.834 -2.346 -4.544 1.00 98.19 77 GLY A O 1
ATOM 632 N N . ASN A 1 78 ? -15.891 -0.127 -5.029 1.00 98.62 78 ASN A N 1
ATOM 633 C CA . ASN A 1 78 ? -14.914 0.363 -4.052 1.00 98.62 78 ASN A CA 1
ATOM 634 C C . ASN A 1 78 ? -13.509 -0.217 -4.282 1.00 98.62 78 ASN A C 1
ATOM 636 O O . ASN A 1 78 ? -12.862 -0.711 -3.361 1.00 98.62 78 ASN A O 1
ATOM 640 N N . VAL A 1 79 ? -13.057 -0.184 -5.539 1.00 98.88 79 VAL A N 1
ATOM 641 C CA . VAL A 1 79 ? -11.744 -0.703 -5.946 1.00 98.88 79 VAL A CA 1
ATOM 642 C C . VAL A 1 79 ? -10.771 0.459 -6.126 1.00 98.88 79 VAL A C 1
ATOM 644 O O . VAL A 1 79 ? -10.980 1.316 -6.982 1.00 98.88 79 VAL A O 1
ATOM 647 N N . GLY A 1 80 ? -9.698 0.495 -5.343 1.00 98.81 80 GLY A N 1
ATOM 648 C CA . GLY A 1 80 ? -8.601 1.438 -5.523 1.00 98.81 80 GLY A CA 1
ATOM 649 C C . GLY A 1 80 ? -7.805 1.113 -6.780 1.00 98.81 80 GLY A C 1
ATOM 650 O O . GLY A 1 80 ? -7.487 -0.042 -7.039 1.00 98.81 80 GLY A O 1
ATOM 651 N N . TYR A 1 81 ? -7.468 2.126 -7.567 1.00 98.88 81 TYR A N 1
ATOM 652 C CA . TYR A 1 81 ? -6.650 1.986 -8.765 1.00 98.88 81 TYR A CA 1
ATOM 653 C C . TYR A 1 81 ? -5.513 2.998 -8.735 1.00 98.88 81 TYR A C 1
ATOM 655 O O . TYR A 1 81 ? -5.767 4.201 -8.649 1.00 98.88 81 TYR A O 1
ATOM 663 N N . LEU A 1 82 ? -4.280 2.507 -8.850 1.00 98.81 82 LEU A N 1
ATOM 664 C CA . LEU A 1 82 ? -3.067 3.303 -8.974 1.00 98.81 82 LEU A CA 1
ATOM 665 C C . LEU A 1 82 ? -2.430 3.072 -10.343 1.00 98.81 82 LEU A C 1
ATOM 667 O O . LEU A 1 82 ? -2.002 1.967 -10.654 1.00 98.81 82 LEU A O 1
ATOM 671 N N . ASP A 1 83 ? -2.288 4.138 -11.119 1.00 98.75 83 ASP A N 1
ATOM 672 C CA . ASP A 1 83 ? -1.453 4.165 -12.311 1.00 98.75 83 ASP A CA 1
ATOM 673 C C . ASP A 1 83 ? -0.033 4.635 -11.953 1.00 98.75 83 ASP A C 1
ATOM 675 O O . ASP A 1 83 ? 0.206 5.837 -11.771 1.00 98.75 83 ASP A O 1
ATOM 679 N N . LEU A 1 84 ? 0.903 3.683 -11.855 1.00 98.75 84 LEU A N 1
ATOM 680 C CA . LEU A 1 84 ? 2.294 3.934 -11.482 1.00 98.75 84 LEU A CA 1
ATOM 681 C C . LEU A 1 84 ? 3.218 3.703 -12.682 1.00 98.75 84 LEU A C 1
ATOM 683 O O . LEU A 1 84 ? 3.378 2.587 -13.168 1.00 98.75 84 LEU A O 1
ATOM 687 N N . ARG A 1 85 ? 3.879 4.764 -13.143 1.00 98.12 85 ARG A N 1
ATOM 688 C CA . ARG A 1 85 ? 4.720 4.802 -14.350 1.00 98.12 85 ARG A CA 1
ATOM 689 C C . ARG A 1 85 ? 6.222 4.676 -14.077 1.00 98.12 85 ARG A C 1
ATOM 691 O O . ARG A 1 85 ? 6.970 4.414 -15.015 1.00 98.12 85 ARG A O 1
ATOM 698 N N . ALA A 1 86 ? 6.660 4.826 -12.828 1.00 98.12 86 ALA A N 1
ATOM 699 C CA . ALA A 1 86 ? 8.031 4.549 -12.396 1.00 98.12 86 ALA A CA 1
ATOM 700 C C . ALA A 1 86 ? 8.128 4.395 -10.876 1.00 98.12 86 ALA A C 1
ATOM 702 O O . ALA A 1 86 ? 7.264 4.872 -10.145 1.00 98.12 86 ALA A O 1
ATOM 703 N N . PHE A 1 87 ? 9.219 3.795 -10.410 1.00 98.31 87 PHE A N 1
ATOM 704 C CA . PHE A 1 87 ? 9.612 3.784 -9.002 1.00 98.31 87 PHE A CA 1
ATOM 705 C C . PHE A 1 87 ? 10.681 4.864 -8.773 1.00 98.31 87 PHE A C 1
ATOM 707 O O . PHE A 1 87 ? 11.870 4.618 -8.946 1.00 98.31 87 PHE A O 1
ATOM 714 N N . ALA A 1 88 ? 10.289 6.100 -8.455 1.00 96.94 88 ALA A N 1
ATOM 715 C CA . ALA A 1 88 ? 11.257 7.166 -8.160 1.00 96.94 88 ALA A CA 1
ATOM 716 C C . ALA A 1 88 ? 12.036 6.901 -6.855 1.00 96.94 88 ALA A C 1
ATOM 718 O O . ALA A 1 88 ? 11.613 6.091 -6.039 1.00 96.94 88 ALA A O 1
ATOM 719 N N . GLY A 1 89 ? 13.154 7.598 -6.631 1.00 96.56 89 GLY A N 1
ATOM 720 C CA . GLY A 1 89 ? 13.836 7.582 -5.331 1.00 96.56 89 GLY A CA 1
ATOM 721 C C . GLY A 1 89 ? 12.948 8.138 -4.208 1.00 96.56 89 GLY A C 1
ATOM 722 O O . GLY A 1 89 ? 12.073 8.979 -4.451 1.00 96.56 89 GLY A O 1
ATOM 723 N N . LEU A 1 90 ? 13.132 7.654 -2.975 1.00 96.31 90 LEU A N 1
ATOM 724 C CA . LEU A 1 90 ? 12.297 8.045 -1.830 1.00 96.31 90 LEU A CA 1
ATOM 725 C C . LEU A 1 90 ? 12.421 9.533 -1.492 1.00 96.31 90 LEU A C 1
ATOM 727 O O . LEU A 1 90 ? 11.435 10.141 -1.081 1.00 96.31 90 LEU A O 1
ATOM 731 N N . GLU A 1 91 ? 13.587 10.133 -1.720 1.00 94.25 91 GLU A N 1
ATOM 732 C CA . GLU A 1 91 ? 13.858 11.548 -1.468 1.00 94.25 91 GLU A CA 1
ATOM 733 C C . GLU A 1 91 ? 12.907 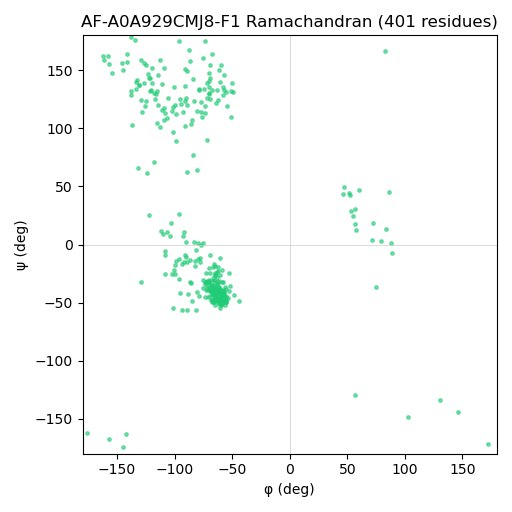12.481 -2.232 1.00 94.25 91 GLU A C 1
ATOM 735 O O . GLU A 1 91 ? 12.518 13.525 -1.714 1.00 94.25 91 GLU A O 1
ATOM 740 N N . ASN A 1 92 ? 12.466 12.066 -3.423 1.00 87.62 92 ASN A N 1
ATOM 741 C CA . ASN A 1 92 ? 11.544 12.827 -4.268 1.00 87.62 92 ASN A CA 1
ATOM 742 C C . ASN A 1 92 ? 10.133 12.216 -4.323 1.00 87.62 92 ASN A C 1
ATOM 744 O O . ASN A 1 92 ? 9.154 12.900 -4.624 1.00 87.62 92 ASN A O 1
ATOM 748 N N . GLY A 1 93 ? 10.015 10.906 -4.100 1.00 95.81 93 GLY A N 1
ATOM 749 C CA . GLY A 1 93 ? 8.784 10.158 -4.335 1.00 95.81 93 GLY A CA 1
ATOM 750 C C . GLY A 1 93 ? 7.959 9.861 -3.091 1.00 95.81 93 GLY A C 1
ATOM 751 O O . GLY A 1 93 ? 6.761 9.627 -3.225 1.00 95.81 93 GLY A O 1
ATOM 752 N N . LYS A 1 94 ? 8.550 9.864 -1.888 1.00 97.25 94 LYS A N 1
ATOM 753 C CA . LYS A 1 94 ? 7.879 9.315 -0.699 1.00 97.25 94 LYS A CA 1
ATOM 754 C C . LYS A 1 94 ? 6.586 10.058 -0.347 1.00 97.25 94 LYS A C 1
ATOM 756 O O . LYS A 1 94 ? 5.557 9.419 -0.172 1.00 97.25 94 LYS A O 1
ATOM 761 N N . ALA A 1 95 ? 6.608 11.389 -0.291 1.00 97.19 95 ALA A N 1
ATOM 762 C CA . ALA A 1 95 ? 5.412 12.169 0.048 1.00 97.19 95 ALA A CA 1
ATOM 763 C C . ALA A 1 95 ? 4.280 11.995 -0.986 1.00 97.19 95 ALA A C 1
ATOM 765 O O . ALA A 1 95 ? 3.103 11.981 -0.628 1.00 97.19 95 ALA A O 1
ATOM 766 N N . VAL A 1 96 ? 4.633 11.822 -2.265 1.00 97.44 96 VAL A N 1
ATOM 767 C CA . VAL A 1 96 ? 3.664 11.541 -3.335 1.00 97.44 96 VAL A CA 1
ATOM 768 C C . VAL A 1 96 ? 3.084 10.136 -3.168 1.00 97.44 96 VAL A C 1
ATOM 770 O O . VAL A 1 96 ? 1.867 9.971 -3.237 1.00 97.44 96 VAL A O 1
ATOM 773 N N . ALA A 1 97 ? 3.930 9.144 -2.877 1.00 98.25 97 ALA A N 1
ATOM 774 C CA . ALA A 1 97 ? 3.499 7.783 -2.574 1.00 98.25 97 ALA A CA 1
ATOM 775 C C . ALA A 1 97 ? 2.510 7.759 -1.402 1.00 98.25 97 ALA A C 1
ATOM 777 O O . ALA A 1 97 ? 1.427 7.195 -1.534 1.00 98.25 97 ALA A O 1
ATOM 778 N N . ASP A 1 98 ? 2.837 8.440 -0.303 1.00 98.19 98 ASP A N 1
ATOM 779 C CA . ASP A 1 98 ? 1.980 8.543 0.882 1.00 98.19 98 ASP A CA 1
ATOM 780 C C . ASP A 1 98 ? 0.592 9.098 0.530 1.00 98.19 98 ASP A C 1
ATOM 782 O O . ASP A 1 98 ? -0.429 8.518 0.903 1.00 98.19 98 ASP A O 1
ATOM 786 N N . ALA A 1 99 ? 0.535 10.181 -0.251 1.00 97.69 99 ALA A N 1
ATOM 787 C CA . ALA A 1 99 ? -0.724 10.793 -0.668 1.00 97.69 99 ALA A CA 1
ATOM 788 C C . ALA A 1 99 ? -1.575 9.853 -1.539 1.00 97.69 99 ALA A C 1
ATOM 790 O O . ALA A 1 99 ? -2.774 9.700 -1.302 1.00 97.69 99 ALA A O 1
ATOM 791 N N . TYR A 1 100 ? -0.965 9.189 -2.524 1.00 98.12 100 TYR A N 1
ATOM 792 C CA . TYR A 1 100 ? -1.672 8.265 -3.414 1.00 98.12 100 TYR A CA 1
ATOM 793 C C . TYR A 1 100 ? -2.173 7.026 -2.663 1.00 98.12 100 TYR A C 1
ATOM 795 O O . TYR A 1 100 ? -3.329 6.638 -2.829 1.00 98.12 100 TYR A O 1
ATOM 803 N N . MET A 1 101 ? -1.349 6.448 -1.784 1.00 98.38 101 MET A N 1
ATOM 804 C CA . MET A 1 101 ? -1.753 5.327 -0.931 1.00 98.38 101 MET A CA 1
ATOM 805 C C . MET A 1 101 ? -2.872 5.733 0.034 1.00 98.38 101 MET A C 1
ATOM 807 O O . MET A 1 101 ? -3.836 4.987 0.211 1.00 98.38 101 MET A O 1
ATOM 811 N N . LYS A 1 102 ? -2.807 6.941 0.614 1.00 97.44 102 LYS A N 1
ATOM 812 C CA . LYS A 1 102 ? -3.857 7.460 1.500 1.00 97.44 102 LYS A CA 1
ATOM 813 C C . LYS A 1 102 ? -5.199 7.596 0.780 1.00 97.44 102 LYS A C 1
ATOM 815 O O . LYS A 1 102 ? -6.218 7.206 1.349 1.00 97.44 102 LYS A O 1
ATOM 820 N N . LEU A 1 103 ? -5.212 8.088 -0.460 1.00 97.06 103 LEU A N 1
ATOM 821 C CA . LEU A 1 103 ? -6.441 8.296 -1.239 1.00 97.06 103 LEU A CA 1
ATOM 822 C C . LEU A 1 103 ? -7.210 7.003 -1.549 1.00 97.06 103 LEU A C 1
ATOM 824 O O . LEU A 1 103 ? -8.420 7.060 -1.748 1.00 97.06 103 LEU A O 1
ATOM 828 N N . MET A 1 104 ? -6.544 5.846 -1.546 1.00 96.62 104 MET A N 1
ATOM 829 C CA . MET A 1 104 ? -7.182 4.539 -1.752 1.00 96.62 104 MET A CA 1
ATOM 830 C C . MET A 1 104 ? -7.219 3.656 -0.495 1.00 96.62 104 MET A C 1
ATOM 832 O O . MET A 1 104 ? -7.615 2.497 -0.575 1.00 96.62 104 MET A O 1
ATOM 836 N N . SER A 1 105 ? -6.860 4.193 0.675 1.00 95.75 105 SER A N 1
ATOM 837 C CA . SER A 1 105 ? -6.740 3.413 1.920 1.00 95.75 105 SER A CA 1
ATOM 838 C C . SER A 1 105 ? -8.049 2.823 2.463 1.00 95.75 105 SER A C 1
ATOM 840 O O . SER A 1 105 ? -8.000 1.908 3.275 1.00 95.75 105 SER A O 1
ATOM 842 N N . ASN A 1 106 ? -9.204 3.312 2.002 1.00 95.06 106 ASN A N 1
ATOM 843 C CA . ASN A 1 106 ? -10.534 2.838 2.412 1.00 95.06 106 ASN A CA 1
ATOM 844 C C . ASN A 1 106 ? -11.200 1.939 1.351 1.00 95.06 106 ASN A C 1
ATOM 846 O O . ASN A 1 106 ? -12.425 1.806 1.323 1.00 95.06 106 ASN A O 1
ATOM 850 N N . THR A 1 107 ? -10.414 1.396 0.420 1.00 98.31 107 THR A N 1
ATOM 851 C CA . THR A 1 107 ? -10.922 0.551 -0.668 1.00 98.31 107 THR A CA 1
ATOM 852 C C . THR A 1 107 ? -10.920 -0.923 -0.278 1.00 98.31 107 THR A C 1
ATOM 854 O O . THR A 1 107 ? -10.104 -1.367 0.524 1.00 98.31 107 THR A O 1
ATOM 857 N N . ASP A 1 108 ? -11.842 -1.687 -0.858 1.00 98.56 108 ASP A N 1
ATOM 858 C CA . ASP A 1 108 ? -12.050 -3.106 -0.542 1.00 98.56 108 ASP A CA 1
ATOM 859 C C . ASP A 1 108 ? -11.222 -4.044 -1.436 1.00 98.56 108 ASP A C 1
ATOM 861 O O . ASP A 1 108 ? -11.188 -5.249 -1.212 1.00 98.56 108 ASP A O 1
ATOM 865 N N . ALA A 1 109 ? -10.576 -3.508 -2.471 1.00 98.88 109 ALA A N 1
ATOM 866 C CA . ALA A 1 109 ? -9.554 -4.162 -3.286 1.00 98.88 109 ALA A CA 1
ATOM 867 C C . ALA A 1 109 ? -8.691 -3.087 -3.958 1.00 98.88 109 ALA A C 1
ATOM 869 O O . ALA A 1 109 ? -9.167 -1.979 -4.201 1.00 98.88 109 ALA A O 1
ATOM 870 N N . VAL A 1 110 ? -7.449 -3.416 -4.311 1.00 98.94 110 VAL A N 1
ATOM 871 C CA . VAL A 1 110 ? -6.499 -2.490 -4.942 1.00 98.94 110 VAL A CA 1
ATOM 872 C C . VAL A 1 110 ? -5.943 -3.076 -6.238 1.00 98.94 110 VAL A C 1
ATOM 874 O O . VAL A 1 110 ? -5.597 -4.253 -6.304 1.00 98.94 110 VAL A O 1
ATOM 877 N N . ILE A 1 111 ? -5.812 -2.232 -7.260 1.00 98.94 111 ILE A N 1
ATOM 878 C CA . ILE A 1 111 ? -5.138 -2.508 -8.529 1.00 98.94 111 ILE A CA 1
ATOM 879 C C . ILE A 1 111 ? -3.946 -1.559 -8.663 1.00 98.94 111 ILE A C 1
ATOM 881 O O . ILE A 1 111 ? -4.115 -0.340 -8.628 1.00 98.94 111 ILE A O 1
ATOM 885 N N . ILE A 1 112 ? -2.752 -2.110 -8.877 1.00 98.94 112 ILE A N 1
ATOM 886 C CA . ILE A 1 112 ? -1.547 -1.353 -9.229 1.00 98.94 112 ILE A CA 1
ATOM 887 C C . ILE A 1 112 ? -1.238 -1.599 -10.707 1.00 98.94 112 ILE A C 1
ATOM 889 O O . ILE A 1 112 ? -0.831 -2.696 -11.089 1.00 98.94 112 ILE A O 1
ATOM 893 N N . ASP A 1 113 ? -1.439 -0.591 -11.553 1.00 98.88 113 ASP A N 1
ATOM 894 C CA . ASP A 1 113 ? -1.128 -0.657 -12.979 1.00 98.88 113 ASP A CA 1
ATOM 895 C C . ASP A 1 113 ? 0.339 -0.331 -13.254 1.00 98.88 113 ASP A C 1
ATOM 897 O O . ASP A 1 113 ? 0.759 0.827 -13.211 1.00 98.88 113 ASP A O 1
ATOM 901 N N . LEU A 1 114 ? 1.105 -1.372 -13.589 1.00 98.88 114 LEU A N 1
ATOM 902 C CA . LEU A 1 114 ? 2.508 -1.299 -13.990 1.00 98.88 114 LEU A CA 1
ATOM 903 C C . LEU A 1 114 ? 2.697 -1.539 -15.494 1.00 98.88 114 LEU A C 1
ATOM 905 O O . LEU A 1 114 ? 3.834 -1.670 -15.959 1.00 98.88 114 LEU A O 1
ATOM 909 N N . SER A 1 115 ? 1.619 -1.562 -16.288 1.00 98.44 115 SER A N 1
ATOM 910 C CA . SER A 1 115 ? 1.662 -1.860 -17.728 1.00 98.44 115 SER A CA 1
ATOM 911 C C . SER A 1 115 ? 2.544 -0.909 -18.536 1.00 98.44 115 SER A C 1
ATOM 913 O O . SER A 1 115 ? 2.987 -1.268 -19.625 1.00 98.44 115 SER A O 1
ATOM 915 N N . LYS A 1 116 ? 2.821 0.301 -18.044 1.00 98.25 116 LYS A N 1
ATOM 916 C CA . LYS A 1 116 ? 3.724 1.266 -18.700 1.00 98.25 116 LYS A CA 1
ATOM 917 C C . LYS A 1 116 ? 4.882 1.683 -17.791 1.00 98.25 116 LYS A C 1
ATOM 919 O O . LYS A 1 116 ? 5.404 2.783 -17.946 1.00 98.25 116 LYS A O 1
ATOM 924 N N . ASN A 1 117 ? 5.253 0.829 -16.838 1.00 98.62 117 ASN A N 1
ATOM 925 C CA . ASN A 1 117 ? 6.288 1.114 -15.852 1.00 98.62 117 ASN A CA 1
ATOM 926 C C . ASN A 1 117 ? 7.611 0.421 -16.201 1.00 98.62 117 ASN A C 1
ATOM 928 O O . ASN A 1 117 ? 7.704 -0.803 -16.172 1.00 98.62 117 ASN A O 1
ATOM 932 N N . GLY A 1 118 ? 8.642 1.210 -16.504 1.00 97.12 118 GLY A N 1
ATOM 933 C CA . GLY A 1 118 ? 9.979 0.701 -16.835 1.00 97.12 118 GLY A CA 1
ATOM 934 C C . GLY A 1 118 ? 10.866 0.379 -15.626 1.00 97.12 118 GLY A C 1
ATOM 935 O O . GLY A 1 118 ? 12.028 0.029 -15.816 1.00 97.12 118 GLY A O 1
ATOM 936 N N . GLY A 1 119 ? 10.349 0.536 -14.405 1.00 97.06 119 GLY A N 1
ATOM 937 C CA . GLY A 1 119 ? 11.045 0.258 -13.155 1.00 97.06 119 GLY A CA 1
ATOM 938 C C . GLY A 1 119 ? 11.543 1.507 -12.440 1.00 97.06 119 GLY A C 1
ATOM 939 O O . GLY A 1 119 ? 10.903 2.561 -12.478 1.00 97.06 119 GLY A O 1
ATOM 940 N N . GLY A 1 120 ? 12.661 1.370 -11.728 1.00 95.75 120 GLY A N 1
ATOM 941 C CA . GLY A 1 120 ? 13.253 2.449 -10.944 1.00 95.75 120 GLY A CA 1
ATOM 942 C C . GLY A 1 120 ? 13.928 1.952 -9.667 1.00 95.75 120 GLY A C 1
ATOM 943 O O . GLY A 1 120 ? 14.546 0.891 -9.667 1.00 95.75 120 GLY A O 1
ATOM 944 N N . SER A 1 121 ? 13.838 2.745 -8.602 1.00 96.94 121 SER A N 1
ATOM 945 C CA . SER A 1 121 ? 14.527 2.525 -7.334 1.00 96.94 121 SER A CA 1
ATOM 946 C C . SER A 1 121 ? 13.963 1.330 -6.549 1.00 96.94 121 SER A C 1
ATOM 948 O O . SER A 1 121 ? 12.751 1.294 -6.300 1.00 96.94 121 SER A O 1
ATOM 950 N N . PRO A 1 122 ? 14.823 0.407 -6.073 1.00 97.06 122 PRO A N 1
ATOM 951 C CA . PRO A 1 122 ? 14.409 -0.680 -5.187 1.00 97.06 122 PRO A CA 1
ATOM 952 C C . PRO A 1 122 ? 13.903 -0.175 -3.824 1.00 97.06 122 PRO A C 1
ATOM 954 O O . PRO A 1 122 ? 13.063 -0.828 -3.209 1.00 97.06 122 PRO A O 1
ATOM 957 N N . ASP A 1 123 ? 14.316 1.015 -3.373 1.00 98.06 123 ASP A N 1
ATOM 958 C CA . ASP A 1 123 ? 13.845 1.582 -2.100 1.00 98.06 123 ASP A CA 1
ATOM 959 C C . ASP A 1 123 ? 12.354 1.944 -2.162 1.00 98.06 123 ASP A C 1
ATOM 961 O O . ASP A 1 123 ? 11.599 1.704 -1.220 1.00 98.06 123 ASP A O 1
ATOM 965 N N . MET A 1 124 ? 11.885 2.473 -3.298 1.00 98.62 124 MET A N 1
ATOM 966 C CA . MET A 1 124 ? 10.456 2.733 -3.503 1.00 98.62 124 MET A CA 1
ATOM 967 C C . MET A 1 124 ? 9.664 1.442 -3.706 1.00 98.62 124 MET A C 1
ATOM 969 O O . MET A 1 124 ? 8.519 1.357 -3.263 1.00 98.62 124 MET A O 1
ATOM 973 N N . VAL A 1 125 ? 10.267 0.417 -4.321 1.00 98.75 125 VAL A N 1
ATOM 974 C CA . VAL A 1 125 ? 9.666 -0.924 -4.390 1.00 98.75 125 VAL A CA 1
ATOM 975 C C . VAL A 1 125 ? 9.445 -1.466 -2.980 1.00 98.75 125 VAL A C 1
ATOM 977 O O . VAL A 1 125 ? 8.321 -1.829 -2.640 1.00 98.75 125 VAL A O 1
ATOM 980 N N . GLN A 1 126 ? 10.478 -1.458 -2.131 1.00 98.69 126 GLN A N 1
ATOM 981 C CA . GLN A 1 126 ? 10.384 -1.864 -0.727 1.00 98.69 126 GLN A CA 1
ATOM 982 C C . GLN A 1 126 ? 9.310 -1.061 0.019 1.00 98.69 126 GLN A C 1
ATOM 984 O O . GLN A 1 126 ? 8.484 -1.641 0.731 1.00 98.69 126 GLN A O 1
ATOM 989 N N . TYR A 1 127 ? 9.298 0.261 -0.162 1.00 98.69 127 TYR A N 1
ATOM 990 C CA . TYR A 1 127 ? 8.358 1.150 0.509 1.00 98.69 127 TYR A CA 1
ATOM 991 C C . TYR A 1 127 ? 6.904 0.835 0.153 1.00 98.69 127 TYR A C 1
ATOM 993 O O . TYR A 1 127 ? 6.087 0.606 1.044 1.00 98.69 127 TYR A O 1
ATOM 1001 N N . LEU A 1 128 ? 6.587 0.742 -1.143 1.00 98.75 128 LEU A N 1
ATOM 1002 C CA . LEU A 1 128 ? 5.240 0.411 -1.607 1.00 98.75 128 LEU A CA 1
ATOM 1003 C C . LEU A 1 128 ? 4.846 -1.025 -1.258 1.00 98.75 128 LEU A C 1
ATOM 1005 O O . LEU A 1 128 ? 3.698 -1.254 -0.889 1.00 98.75 128 LEU A O 1
ATOM 1009 N N . CYS A 1 129 ? 5.780 -1.983 -1.294 1.00 98.75 129 CYS A N 1
ATOM 1010 C CA . CYS A 1 129 ? 5.509 -3.335 -0.811 1.00 98.75 129 CYS A CA 1
ATOM 1011 C C . CYS A 1 129 ? 5.046 -3.326 0.649 1.00 98.75 129 CYS A C 1
ATOM 1013 O O . CYS A 1 129 ? 4.086 -4.006 0.999 1.00 98.75 129 CYS A O 1
ATOM 1015 N N . SER A 1 130 ? 5.685 -2.511 1.487 1.00 98.62 130 SER A N 1
ATOM 1016 C CA . SER A 1 130 ? 5.438 -2.462 2.932 1.00 98.62 130 SER A CA 1
ATOM 1017 C C . SER A 1 130 ? 4.032 -1.986 3.314 1.00 98.62 130 SER A C 1
ATOM 1019 O O . SER A 1 130 ? 3.583 -2.276 4.420 1.00 98.62 130 SER A O 1
ATOM 1021 N N . TYR A 1 131 ? 3.300 -1.321 2.413 1.00 98.50 131 TYR A N 1
ATOM 1022 C CA . TYR A 1 131 ? 1.884 -1.004 2.631 1.00 98.50 131 TYR A CA 1
ATOM 1023 C C . TYR A 1 131 ? 0.987 -2.246 2.658 1.00 98.50 131 TYR A C 1
ATOM 1025 O O . TYR A 1 131 ? -0.123 -2.169 3.171 1.00 98.50 131 TYR A O 1
ATOM 1033 N N . PHE A 1 132 ? 1.433 -3.382 2.122 1.00 98.44 132 PHE A N 1
ATOM 1034 C CA . PHE A 1 132 ? 0.603 -4.575 1.937 1.00 98.44 132 PHE A CA 1
ATOM 1035 C C . PHE A 1 132 ? 1.007 -5.750 2.834 1.00 98.44 132 PHE A C 1
ATOM 1037 O O . PHE A 1 132 ? 0.518 -6.859 2.625 1.00 98.44 132 PHE A O 1
ATOM 1044 N N . PHE A 1 133 ? 1.868 -5.517 3.830 1.00 97.69 133 PHE A N 1
ATOM 1045 C CA . PHE A 1 133 ? 2.301 -6.525 4.798 1.00 97.69 133 PHE A CA 1
ATOM 1046 C C . PHE A 1 133 ? 2.352 -5.948 6.216 1.00 97.69 133 PHE A C 1
ATOM 1048 O O . PHE A 1 133 ? 2.970 -4.904 6.450 1.00 97.69 133 PHE A O 1
ATOM 1055 N N . ASP A 1 134 ? 1.778 -6.679 7.168 1.00 92.62 134 ASP A N 1
ATOM 1056 C CA . ASP A 1 134 ? 1.946 -6.406 8.601 1.00 92.62 134 ASP A CA 1
ATOM 1057 C C . ASP A 1 134 ? 3.191 -7.095 9.167 1.00 92.62 134 ASP A C 1
ATOM 1059 O O . ASP A 1 134 ? 3.861 -6.553 10.044 1.00 92.62 134 ASP A O 1
ATOM 1063 N N . GLU A 1 135 ? 3.550 -8.257 8.621 1.00 91.31 135 GLU A N 1
ATOM 1064 C CA . GLU A 1 135 ? 4.708 -9.029 9.059 1.00 91.31 135 GLU A CA 1
ATOM 1065 C C . GLU A 1 135 ? 6.008 -8.596 8.370 1.00 91.31 135 GLU A C 1
ATOM 1067 O O . GLU A 1 135 ? 6.029 -8.041 7.263 1.00 91.31 135 GLU A O 1
ATOM 1072 N N . LYS A 1 136 ? 7.130 -8.911 9.027 1.00 95.56 136 LYS A N 1
ATOM 1073 C CA . LYS A 1 136 ? 8.466 -8.737 8.462 1.00 95.56 136 LYS A CA 1
ATOM 1074 C C . LYS A 1 136 ? 8.744 -9.840 7.438 1.00 95.56 136 LYS A C 1
ATOM 1076 O O . LYS A 1 136 ? 8.971 -10.991 7.797 1.00 95.56 136 LYS A O 1
ATOM 1081 N N . VAL A 1 137 ? 8.786 -9.466 6.165 1.00 97.25 137 VAL A N 1
ATOM 1082 C CA . VAL A 1 137 ? 8.930 -10.374 5.024 1.00 97.25 137 VAL A CA 1
ATOM 1083 C C . VAL A 1 137 ? 10.188 -10.012 4.239 1.00 97.25 137 VAL A C 1
ATOM 1085 O O . VAL A 1 137 ? 10.417 -8.840 3.938 1.00 97.25 137 VAL A O 1
ATOM 1088 N N . HIS A 1 138 ? 11.008 -11.009 3.890 1.00 98.31 138 HIS A N 1
ATOM 1089 C CA . HIS A 1 138 ? 12.122 -10.814 2.959 1.00 98.31 138 HIS A CA 1
ATOM 1090 C C . HIS A 1 138 ? 11.539 -10.679 1.550 1.00 98.31 138 HIS A C 1
ATOM 1092 O O . HIS A 1 138 ? 10.967 -11.633 1.021 1.00 98.31 138 HIS A O 1
ATOM 1098 N N . LEU A 1 139 ? 11.652 -9.496 0.951 1.00 98.31 139 LEU A N 1
ATOM 1099 C CA . LEU A 1 139 ? 11.132 -9.224 -0.385 1.00 98.31 139 LEU A CA 1
ATOM 1100 C C . LEU A 1 139 ? 12.107 -9.734 -1.448 1.00 98.31 139 LEU A C 1
ATOM 1102 O O . LEU A 1 139 ? 11.741 -10.566 -2.275 1.00 98.31 139 LEU A O 1
ATOM 1106 N N . ASN A 1 140 ? 13.356 -9.273 -1.397 1.00 98.06 140 ASN A N 1
ATOM 1107 C CA . ASN A 1 140 ? 14.370 -9.573 -2.403 1.00 98.06 140 ASN A CA 1
ATOM 1108 C C . ASN A 1 140 ? 15.781 -9.302 -1.861 1.00 98.06 140 ASN A C 1
ATOM 1110 O O . ASN A 1 140 ? 15.952 -8.502 -0.942 1.00 98.06 140 ASN A O 1
ATOM 1114 N N . SER A 1 141 ? 16.798 -9.909 -2.468 1.00 98.19 141 SER A N 1
ATOM 1115 C CA . SER A 1 141 ? 18.198 -9.537 -2.254 1.00 98.19 141 SER A CA 1
ATOM 1116 C C . SER A 1 141 ? 18.837 -9.083 -3.564 1.00 98.19 141 SER A C 1
ATOM 1118 O O . SER A 1 141 ? 18.642 -9.707 -4.605 1.00 98.19 141 SER A O 1
ATOM 1120 N N . LEU A 1 142 ? 19.649 -8.031 -3.517 1.00 97.38 142 LEU A N 1
ATOM 1121 C CA . LEU A 1 142 ? 20.479 -7.591 -4.635 1.00 97.38 142 LEU A CA 1
ATOM 1122 C C . LEU A 1 142 ? 21.944 -7.882 -4.308 1.00 97.38 142 LEU A C 1
ATOM 1124 O O . LEU A 1 142 ? 22.554 -7.210 -3.474 1.00 97.38 142 LEU A O 1
ATOM 1128 N N . TYR A 1 143 ? 22.507 -8.892 -4.969 1.00 97.56 143 TYR A N 1
ATOM 1129 C CA . TYR A 1 143 ? 23.946 -9.141 -4.954 1.00 97.56 143 TYR A CA 1
ATOM 1130 C C . TYR A 1 143 ? 24.632 -8.182 -5.921 1.00 97.56 143 TYR A C 1
ATOM 1132 O O . TYR A 1 143 ? 24.202 -8.078 -7.064 1.00 97.56 143 TYR A O 1
ATOM 1140 N N . TYR A 1 144 ? 25.714 -7.535 -5.510 1.00 96.75 144 TYR A N 1
ATOM 1141 C CA . TYR A 1 144 ? 26.555 -6.704 -6.362 1.00 96.75 144 TYR A CA 1
ATOM 1142 C C . TYR A 1 144 ? 27.948 -7.311 -6.466 1.00 96.75 144 TYR A C 1
ATOM 1144 O O . TYR A 1 144 ? 28.603 -7.596 -5.463 1.00 96.75 144 TYR A O 1
ATOM 1152 N N . ARG A 1 145 ? 28.423 -7.456 -7.708 1.00 94.81 145 ARG A N 1
ATOM 1153 C CA . ARG A 1 145 ? 29.748 -8.010 -8.002 1.00 94.81 145 ARG A CA 1
ATOM 1154 C C . ARG A 1 145 ? 30.865 -7.121 -7.465 1.00 94.81 145 ARG A C 1
ATOM 1156 O O . ARG A 1 145 ? 31.911 -7.621 -7.045 1.00 94.81 145 ARG A O 1
ATOM 1163 N N . GLU A 1 146 ? 30.669 -5.810 -7.537 1.00 92.38 146 GLU A N 1
ATOM 1164 C CA . GLU A 1 146 ? 31.583 -4.837 -6.953 1.00 92.38 146 GLU A CA 1
ATOM 1165 C C . GLU A 1 146 ? 31.465 -4.864 -5.427 1.00 92.38 146 GLU A C 1
ATOM 1167 O O . GLU A 1 146 ? 30.372 -4.743 -4.873 1.00 92.38 146 GLU A O 1
ATOM 1172 N N . GLY A 1 147 ? 32.603 -5.043 -4.756 1.00 93.94 147 GLY A N 1
ATOM 1173 C CA . GLY A 1 147 ? 32.663 -5.153 -3.299 1.00 93.94 147 GLY A CA 1
ATOM 1174 C C . GLY A 1 147 ? 32.104 -6.458 -2.726 1.00 93.94 147 GLY A C 1
ATOM 1175 O O . GLY A 1 147 ? 32.069 -6.576 -1.509 1.00 93.94 147 GLY A O 1
ATOM 1176 N N . ASP A 1 148 ? 31.686 -7.408 -3.576 1.00 95.94 148 ASP A N 1
ATOM 1177 C CA . ASP A 1 148 ? 31.137 -8.716 -3.185 1.00 95.94 148 ASP A CA 1
ATOM 1178 C C . ASP A 1 148 ? 30.068 -8.613 -2.085 1.00 95.94 148 ASP A C 1
ATOM 1180 O O . ASP A 1 148 ? 30.123 -9.262 -1.042 1.00 95.94 148 ASP A O 1
ATOM 1184 N N . ARG A 1 149 ? 29.105 -7.712 -2.296 1.00 96.88 149 ARG A N 1
ATOM 1185 C CA . ARG A 1 149 ? 28.134 -7.317 -1.271 1.00 96.88 149 ARG A CA 1
ATOM 1186 C C . ARG A 1 149 ? 26.726 -7.731 -1.652 1.00 96.88 149 ARG A C 1
ATOM 1188 O O . ARG A 1 149 ? 26.340 -7.647 -2.813 1.00 96.88 149 ARG A O 1
ATOM 1195 N N . THR A 1 150 ? 25.930 -8.087 -0.653 1.00 97.69 150 THR A N 1
ATOM 1196 C CA . THR A 1 150 ? 24.496 -8.341 -0.819 1.00 97.69 150 THR A CA 1
ATOM 1197 C C . THR A 1 150 ? 23.715 -7.339 0.013 1.00 97.69 150 THR A C 1
ATOM 1199 O O . THR A 1 150 ? 24.020 -7.140 1.186 1.00 97.69 150 THR A O 1
ATOM 1202 N N . ILE A 1 151 ? 22.724 -6.700 -0.604 1.00 97.75 151 ILE A N 1
ATOM 1203 C CA . ILE A 1 151 ? 21.750 -5.852 0.085 1.00 97.75 151 ILE A CA 1
ATOM 1204 C C . ILE A 1 151 ? 20.438 -6.621 0.142 1.00 97.75 151 ILE A C 1
ATOM 1206 O O . ILE A 1 151 ? 19.942 -7.064 -0.892 1.00 97.75 151 ILE A O 1
ATOM 1210 N N . GLU A 1 152 ? 19.881 -6.776 1.336 1.00 98.19 152 GLU A N 1
ATOM 1211 C CA . GLU A 1 152 ? 18.582 -7.414 1.534 1.00 98.19 152 GLU A CA 1
ATOM 1212 C C . GLU A 1 152 ? 17.490 -6.367 1.739 1.00 98.19 152 GLU A C 1
ATOM 1214 O O . GLU A 1 152 ? 17.650 -5.427 2.520 1.00 98.19 152 GLU A O 1
ATOM 1219 N N . PHE A 1 153 ? 16.355 -6.567 1.077 1.00 98.38 153 PHE A N 1
ATOM 1220 C CA . PHE A 1 153 ? 15.178 -5.719 1.189 1.00 98.38 153 PHE A CA 1
ATOM 1221 C C . PHE A 1 153 ? 14.094 -6.469 1.953 1.00 98.38 153 PHE A C 1
ATOM 1223 O O . PHE A 1 153 ? 13.538 -7.465 1.485 1.00 98.38 153 PHE A O 1
ATOM 1230 N N . TRP A 1 154 ? 13.790 -5.968 3.144 1.00 98.62 154 TRP A N 1
ATOM 1231 C CA . TRP A 1 154 ? 12.744 -6.479 4.027 1.00 98.62 154 TRP A CA 1
ATOM 1232 C C . TRP A 1 154 ? 11.582 -5.489 4.086 1.00 98.62 154 TRP A C 1
ATOM 1234 O O . TRP A 1 154 ? 11.802 -4.290 3.927 1.00 98.62 154 TRP A O 1
ATOM 1244 N N . THR A 1 155 ? 10.355 -5.943 4.331 1.00 98.44 155 THR A N 1
ATOM 1245 C CA . THR A 1 155 ? 9.246 -5.013 4.599 1.00 98.44 155 THR A CA 1
ATOM 1246 C C . THR A 1 155 ? 9.567 -4.104 5.790 1.00 98.44 155 THR A C 1
ATOM 1248 O O . THR A 1 155 ? 10.253 -4.494 6.740 1.00 98.44 155 THR A O 1
ATOM 1251 N N . LEU A 1 156 ? 9.088 -2.864 5.717 1.00 97.62 156 LEU A N 1
ATOM 1252 C CA . LEU A 1 156 ? 9.216 -1.871 6.774 1.00 97.62 156 LEU A CA 1
ATOM 1253 C C . LEU A 1 156 ? 8.096 -2.051 7.805 1.00 97.62 156 LEU A C 1
ATOM 1255 O O . LEU A 1 156 ? 6.939 -2.319 7.457 1.00 97.62 156 LEU A O 1
ATOM 1259 N N . ASN A 1 157 ? 8.433 -1.848 9.080 1.00 94.25 157 ASN A N 1
ATOM 1260 C CA . ASN A 1 157 ? 7.461 -1.918 10.173 1.00 94.25 157 ASN A CA 1
ATOM 1261 C C . ASN A 1 157 ? 6.376 -0.847 10.016 1.00 94.25 157 ASN A C 1
ATOM 1263 O O . ASN A 1 157 ? 5.194 -1.137 10.187 1.00 94.25 157 ASN A O 1
ATOM 1267 N N . GLU A 1 158 ? 6.772 0.360 9.614 1.00 93.00 158 GLU A N 1
ATOM 1268 C CA . GLU A 1 158 ? 5.890 1.515 9.502 1.00 93.00 158 GLU A CA 1
ATOM 1269 C C . GLU A 1 158 ? 5.905 2.106 8.093 1.00 93.00 158 GLU A C 1
ATOM 1271 O O . GLU A 1 158 ? 6.920 2.119 7.391 1.00 93.00 158 GLU A O 1
ATOM 1276 N N . VAL A 1 159 ? 4.748 2.629 7.704 1.00 95.31 159 VAL A N 1
ATOM 1277 C CA . VAL A 1 159 ? 4.545 3.458 6.516 1.00 95.31 159 VAL A CA 1
ATOM 1278 C C . VAL A 1 159 ? 3.806 4.722 6.946 1.00 95.31 159 VAL A C 1
ATOM 1280 O O . VAL A 1 159 ? 3.161 4.742 7.991 1.00 95.31 159 VAL A O 1
ATOM 1283 N N . ASN A 1 160 ? 3.883 5.789 6.154 1.00 94.50 160 ASN A N 1
ATOM 1284 C CA . ASN A 1 160 ? 3.198 7.039 6.474 1.00 94.50 160 ASN A CA 1
ATOM 1285 C C . ASN A 1 160 ? 1.780 7.012 5.884 1.00 94.50 160 ASN A C 1
ATOM 1287 O O . ASN A 1 160 ? 1.435 7.766 4.977 1.00 94.50 160 ASN A O 1
ATOM 1291 N N . GLY A 1 161 ? 0.985 6.061 6.369 1.00 91.25 161 GLY A N 1
ATOM 1292 C CA . GLY A 1 161 ? -0.351 5.772 5.875 1.00 91.25 161 GLY A CA 1
ATOM 1293 C C . GLY A 1 161 ? -0.927 4.509 6.510 1.00 91.25 161 GLY A C 1
ATOM 1294 O O . GLY A 1 161 ? -0.371 3.956 7.454 1.00 91.25 161 GLY A O 1
ATOM 1295 N N . ILE A 1 162 ? -2.068 4.058 5.993 1.00 92.81 162 ILE A N 1
ATOM 1296 C CA . ILE A 1 162 ? -2.752 2.862 6.494 1.00 92.81 162 ILE A CA 1
ATOM 1297 C C . ILE A 1 162 ? -2.244 1.655 5.707 1.00 92.81 162 ILE A C 1
ATOM 1299 O O . ILE A 1 162 ? -2.331 1.634 4.477 1.00 92.81 162 ILE A O 1
ATOM 1303 N N . LYS A 1 163 ? -1.719 0.653 6.418 1.00 95.50 163 LYS A N 1
ATOM 1304 C CA . LYS A 1 163 ? -1.398 -0.646 5.826 1.00 95.50 163 LYS A CA 1
ATOM 1305 C C . LYS A 1 163 ? -2.678 -1.389 5.452 1.00 95.50 163 LYS A C 1
ATOM 1307 O O . LYS A 1 163 ? -3.676 -1.342 6.164 1.00 95.50 163 LYS A O 1
ATOM 1312 N N . MET A 1 164 ? -2.615 -2.103 4.341 1.00 96.81 164 MET A N 1
ATOM 1313 C CA . MET A 1 164 ? -3.694 -2.877 3.746 1.00 96.81 164 MET A CA 1
ATOM 1314 C C . MET A 1 164 ? -3.245 -4.339 3.581 1.00 96.81 164 MET A C 1
ATOM 1316 O O . MET A 1 164 ? -3.133 -4.811 2.452 1.00 96.81 164 MET A O 1
ATOM 1320 N N . PRO A 1 165 ? -2.919 -5.074 4.660 1.00 96.06 165 PRO A N 1
ATOM 1321 C CA . PRO A 1 165 ? -2.389 -6.441 4.579 1.00 96.06 165 PRO A CA 1
ATOM 1322 C C . PRO A 1 165 ? -3.411 -7.447 4.028 1.00 96.06 165 PRO A C 1
ATOM 1324 O O . PRO A 1 165 ? -3.050 -8.306 3.230 1.00 96.06 165 PRO A O 1
ATOM 1327 N N . ASP A 1 166 ? -4.688 -7.289 4.386 1.00 95.19 166 ASP A N 1
ATOM 1328 C CA . ASP A 1 166 ? -5.768 -8.218 4.027 1.00 95.19 166 ASP A CA 1
ATOM 1329 C C . ASP A 1 166 ? -6.560 -7.804 2.781 1.00 95.19 166 ASP A C 1
ATOM 1331 O O . ASP A 1 166 ? -7.349 -8.593 2.259 1.00 95.19 166 ASP A O 1
ATOM 1335 N N . VAL A 1 167 ? -6.380 -6.567 2.309 1.00 98.00 167 VAL A N 1
ATOM 1336 C CA . VAL A 1 167 ? -7.122 -6.041 1.156 1.00 98.00 167 VAL A CA 1
ATOM 1337 C C . VAL A 1 167 ? -6.652 -6.766 -0.113 1.00 98.00 167 VAL A C 1
ATOM 1339 O O . VAL A 1 167 ? -5.451 -6.763 -0.403 1.00 98.00 167 VAL A O 1
ATOM 1342 N N . PRO A 1 168 ? -7.542 -7.386 -0.904 1.00 98.81 168 PRO A N 1
ATOM 1343 C CA . PRO A 1 168 ? -7.182 -8.017 -2.168 1.00 98.81 168 PRO A CA 1
ATOM 1344 C C . PRO A 1 168 ? -6.348 -7.099 -3.066 1.00 98.81 168 PRO A C 1
ATOM 1346 O O . PRO A 1 168 ? -6.706 -5.944 -3.285 1.00 98.81 168 PRO A O 1
ATOM 1349 N N . LEU A 1 169 ? -5.235 -7.617 -3.590 1.00 98.88 169 LEU A N 1
ATOM 1350 C CA . LEU A 1 169 ? -4.293 -6.854 -4.407 1.00 98.88 169 LEU A CA 1
ATOM 1351 C C . LEU A 1 169 ? -4.143 -7.490 -5.786 1.00 98.88 169 LEU A C 1
ATOM 1353 O O . LEU A 1 169 ? -3.905 -8.693 -5.914 1.00 98.88 169 LEU A O 1
ATOM 1357 N N . PHE A 1 170 ? -4.227 -6.655 -6.812 1.00 98.94 170 PHE A N 1
ATOM 1358 C CA . PHE A 1 170 ? -3.989 -7.014 -8.198 1.00 98.94 170 PHE A CA 1
ATOM 1359 C C . PHE A 1 170 ? -2.881 -6.143 -8.773 1.00 98.94 170 PHE A C 1
ATOM 1361 O O . PHE A 1 170 ? -2.792 -4.951 -8.472 1.00 98.94 170 PHE A O 1
ATOM 1368 N N . VAL A 1 171 ? -2.045 -6.730 -9.624 1.00 98.94 171 VAL A N 1
ATOM 1369 C CA . VAL A 1 171 ? -0.976 -6.007 -10.319 1.00 98.94 171 VAL A CA 1
ATOM 1370 C C . VAL A 1 171 ? -1.130 -6.227 -11.812 1.00 98.94 171 VAL A C 1
ATOM 1372 O O . VAL A 1 171 ? -1.146 -7.366 -12.275 1.00 98.94 171 VAL A O 1
ATOM 1375 N N . ILE A 1 172 ? -1.244 -5.139 -12.569 1.00 98.94 172 ILE A N 1
ATOM 1376 C CA . ILE A 1 172 ? -1.296 -5.216 -14.025 1.00 98.94 172 ILE A CA 1
ATOM 1377 C C . ILE A 1 172 ? 0.122 -5.136 -14.588 1.00 98.94 172 ILE A C 1
ATOM 1379 O O . ILE A 1 172 ? 0.839 -4.169 -14.328 1.00 98.94 172 ILE A O 1
ATOM 1383 N N . THR A 1 173 ? 0.502 -6.112 -15.413 1.00 98.88 173 THR A N 1
ATOM 1384 C CA . THR A 1 173 ? 1.787 -6.132 -16.127 1.00 98.88 173 THR A CA 1
ATOM 1385 C C . THR 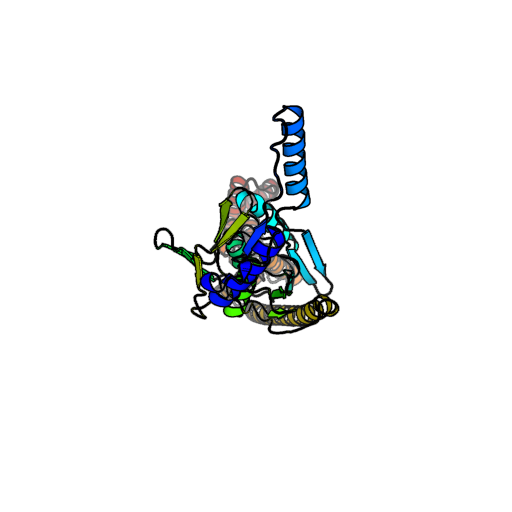A 1 173 ? 1.590 -6.148 -17.640 1.00 98.88 173 THR A C 1
ATOM 1387 O O . THR A 1 173 ? 0.595 -6.644 -18.165 1.00 98.88 173 THR A O 1
ATOM 1390 N N . SER A 1 174 ? 2.559 -5.613 -18.380 1.00 98.56 174 SER A N 1
ATOM 1391 C CA . SER A 1 174 ? 2.626 -5.744 -19.839 1.00 98.56 174 SER A CA 1
ATOM 1392 C C . SER A 1 174 ? 4.040 -6.104 -20.281 1.00 98.56 174 SER A C 1
ATOM 1394 O O . SER A 1 174 ? 4.974 -6.052 -19.483 1.00 98.56 174 SER A O 1
ATOM 1396 N N . SER A 1 175 ? 4.239 -6.344 -21.579 1.00 97.38 175 SER A N 1
ATOM 1397 C CA . SER A 1 175 ? 5.582 -6.526 -22.147 1.00 97.38 175 SER A CA 1
ATOM 1398 C C . SER A 1 175 ? 6.512 -5.310 -21.983 1.00 97.38 175 SER A C 1
ATOM 1400 O O . SER A 1 175 ? 7.702 -5.410 -22.271 1.00 97.38 175 SER A O 1
ATOM 1402 N N . ARG A 1 176 ? 5.984 -4.146 -21.569 1.00 97.31 176 ARG A N 1
ATOM 1403 C CA . ARG A 1 176 ? 6.757 -2.935 -21.237 1.00 97.31 176 ARG A CA 1
ATOM 1404 C C . ARG A 1 176 ? 7.131 -2.842 -19.759 1.00 97.31 176 ARG A C 1
ATOM 1406 O O . ARG A 1 176 ? 7.983 -2.021 -19.431 1.00 97.31 176 ARG A O 1
ATOM 1413 N N . THR A 1 177 ? 6.499 -3.629 -18.887 1.00 98.56 177 THR A N 1
ATOM 1414 C CA . THR A 1 177 ? 6.864 -3.691 -17.469 1.00 98.56 177 THR A CA 1
ATOM 1415 C C . THR A 1 177 ? 8.298 -4.203 -17.361 1.00 98.56 177 THR A C 1
ATOM 1417 O O . THR A 1 177 ? 8.607 -5.254 -17.927 1.00 98.56 177 THR A O 1
ATOM 1420 N N . PHE A 1 178 ? 9.182 -3.454 -16.701 1.00 97.75 178 PHE A N 1
ATOM 1421 C CA . PHE A 1 178 ? 10.613 -3.773 -16.677 1.00 97.75 178 PHE A CA 1
ATOM 1422 C C . PHE A 1 178 ? 11.283 -3.418 -15.339 1.00 97.75 178 PHE A C 1
ATOM 1424 O O . PHE A 1 178 ? 10.807 -2.536 -14.623 1.00 97.75 178 PHE A O 1
ATOM 1431 N N . SER A 1 179 ? 12.397 -4.075 -15.004 1.00 96.88 179 SER A N 1
ATOM 1432 C CA . SER A 1 179 ? 13.277 -3.705 -13.882 1.00 96.88 179 SER A CA 1
ATOM 1433 C C . SER A 1 179 ? 12.539 -3.645 -12.532 1.00 96.88 179 SER A C 1
ATOM 1435 O O . SER A 1 179 ? 11.824 -4.581 -12.189 1.00 96.88 179 SER A O 1
ATOM 1437 N N . GLY A 1 180 ? 12.662 -2.568 -11.747 1.00 97.75 180 GLY A N 1
ATOM 1438 C CA . GLY A 1 180 ? 11.999 -2.440 -10.435 1.00 97.75 180 GLY A CA 1
ATOM 1439 C C . GLY A 1 180 ? 10.475 -2.682 -10.433 1.00 97.75 180 GLY A C 1
ATOM 1440 O O . GLY A 1 180 ? 9.914 -3.103 -9.425 1.00 97.75 180 GLY A O 1
ATOM 1441 N N . ALA A 1 181 ? 9.784 -2.499 -11.564 1.00 98.75 181 ALA A N 1
ATOM 1442 C CA . ALA A 1 181 ? 8.361 -2.824 -11.669 1.00 98.75 181 ALA A CA 1
ATOM 1443 C C . ALA A 1 181 ? 8.112 -4.335 -11.735 1.00 98.75 181 ALA A C 1
ATOM 1445 O O . ALA A 1 181 ? 7.127 -4.839 -11.191 1.00 98.75 181 ALA A O 1
ATOM 1446 N N . GLU A 1 182 ? 9.027 -5.065 -12.367 1.00 98.75 182 GLU A N 1
ATOM 1447 C CA . GLU A 1 182 ? 9.050 -6.522 -12.325 1.00 98.75 182 GLU A CA 1
ATOM 1448 C C . GLU A 1 182 ? 9.422 -7.013 -10.929 1.00 98.75 182 GLU A C 1
ATOM 1450 O O . GLU A 1 182 ? 8.800 -7.954 -10.455 1.00 98.75 182 GLU A O 1
ATOM 1455 N N . GLU A 1 183 ? 10.342 -6.338 -10.232 1.00 98.62 183 GLU A N 1
ATOM 1456 C CA . GLU A 1 183 ? 10.669 -6.660 -8.839 1.00 98.62 183 GLU A CA 1
ATOM 1457 C C . GLU A 1 183 ? 9.440 -6.558 -7.932 1.00 98.62 183 GLU A C 1
ATOM 1459 O O . GLU A 1 183 ? 9.121 -7.516 -7.231 1.00 98.62 183 GLU A O 1
ATOM 1464 N N . PHE A 1 184 ? 8.704 -5.441 -7.979 1.00 98.88 184 PHE A N 1
ATOM 1465 C CA . PHE A 1 184 ? 7.453 -5.299 -7.227 1.00 98.88 184 PHE A CA 1
ATOM 1466 C C . PHE A 1 184 ? 6.475 -6.434 -7.558 1.00 98.88 184 PHE A C 1
ATOM 1468 O O . PHE A 1 184 ? 5.959 -7.100 -6.660 1.00 98.88 184 PHE A O 1
ATOM 1475 N N . SER A 1 185 ? 6.264 -6.690 -8.852 1.00 98.81 185 SER A N 1
ATOM 1476 C CA . SER A 1 185 ? 5.344 -7.724 -9.336 1.00 98.81 185 SER A CA 1
ATOM 1477 C C . SER A 1 185 ? 5.750 -9.119 -8.843 1.00 98.81 185 SER A C 1
ATOM 1479 O O . SER A 1 185 ? 4.919 -9.860 -8.322 1.00 98.81 185 SER A O 1
ATOM 1481 N N . TYR A 1 186 ? 7.033 -9.464 -8.946 1.00 98.69 186 TYR A N 1
ATOM 1482 C CA . TYR A 1 186 ? 7.576 -10.765 -8.561 1.00 98.69 186 TYR A CA 1
ATOM 1483 C C . TYR A 1 186 ? 7.593 -10.961 -7.043 1.00 98.69 186 TYR A C 1
ATOM 1485 O O . TYR A 1 186 ? 7.264 -12.043 -6.553 1.00 98.69 186 TYR A O 1
ATOM 1493 N N . ASN A 1 187 ? 7.915 -9.917 -6.277 1.00 98.62 187 ASN A N 1
ATOM 1494 C CA . ASN A 1 187 ? 7.854 -9.952 -4.817 1.00 98.62 187 ASN A CA 1
ATOM 1495 C C . ASN A 1 187 ? 6.417 -10.218 -4.353 1.00 98.62 187 ASN A C 1
ATOM 1497 O O . ASN A 1 187 ? 6.187 -11.118 -3.549 1.00 98.62 187 ASN A O 1
ATOM 1501 N N . MET A 1 188 ? 5.435 -9.510 -4.917 1.00 98.62 188 MET A N 1
ATOM 1502 C CA . MET A 1 188 ? 4.025 -9.717 -4.578 1.00 98.62 188 MET A CA 1
ATOM 1503 C C . MET A 1 188 ? 3.501 -11.089 -5.008 1.00 98.62 188 MET A C 1
ATOM 1505 O O . MET A 1 188 ? 2.766 -11.728 -4.253 1.00 98.62 188 MET A O 1
ATOM 1509 N N . GLN A 1 189 ? 3.899 -11.558 -6.191 1.00 98.50 189 GLN A N 1
ATOM 1510 C CA . GLN A 1 189 ? 3.523 -12.869 -6.716 1.00 98.50 189 GLN A CA 1
ATOM 1511 C C . GLN A 1 189 ? 4.090 -14.008 -5.860 1.00 98.50 189 GLN A C 1
ATOM 1513 O O . GLN A 1 189 ? 3.356 -14.890 -5.417 1.00 98.50 189 GLN A O 1
ATOM 1518 N N . THR A 1 190 ? 5.400 -14.000 -5.598 1.00 97.88 190 THR A N 1
ATOM 1519 C CA . THR A 1 190 ? 6.071 -15.092 -4.870 1.00 97.88 190 THR A CA 1
ATOM 1520 C C . THR A 1 190 ? 5.605 -15.199 -3.421 1.00 97.88 190 THR A C 1
ATOM 1522 O O . THR A 1 190 ? 5.503 -16.309 -2.900 1.00 97.88 190 THR A O 1
ATOM 1525 N N . GLN A 1 191 ? 5.230 -14.075 -2.805 1.00 97.69 191 GLN A N 1
ATOM 1526 C CA . GLN A 1 191 ? 4.612 -14.032 -1.477 1.00 97.69 191 GLN A CA 1
ATOM 1527 C C . GLN A 1 191 ? 3.110 -14.359 -1.486 1.00 97.69 191 GLN A C 1
ATOM 1529 O O . GLN A 1 191 ? 2.467 -14.313 -0.441 1.00 97.69 191 GLN A O 1
ATOM 1534 N N . LYS A 1 192 ? 2.527 -14.676 -2.654 1.00 97.56 192 LYS A N 1
ATOM 1535 C CA . LYS A 1 192 ? 1.082 -14.891 -2.855 1.00 97.56 192 LYS A CA 1
ATOM 1536 C C . LYS A 1 192 ? 0.227 -13.726 -2.350 1.00 97.56 192 LYS A C 1
ATOM 1538 O O . LYS A 1 192 ? -0.918 -13.918 -1.944 1.00 97.56 192 LYS A O 1
ATOM 1543 N N . ARG A 1 193 ? 0.788 -12.515 -2.364 1.00 98.38 193 ARG A N 1
ATOM 1544 C CA . ARG A 1 193 ? 0.122 -11.313 -1.871 1.00 98.38 193 ARG A CA 1
ATOM 1545 C C . ARG A 1 193 ? -0.753 -10.671 -2.939 1.00 98.38 193 ARG A C 1
ATOM 1547 O O . ARG A 1 193 ? -1.795 -10.122 -2.591 1.00 98.38 193 ARG A O 1
ATOM 1554 N N . ALA A 1 194 ? -0.362 -10.750 -4.210 1.00 98.69 194 ALA A N 1
ATOM 1555 C CA . ALA A 1 194 ? -1.144 -10.215 -5.320 1.00 98.69 194 ALA A CA 1
ATOM 1556 C C . ALA A 1 194 ? -1.435 -11.260 -6.397 1.00 98.69 194 ALA A C 1
ATOM 1558 O O . ALA A 1 194 ? -0.658 -12.191 -6.592 1.00 98.69 194 ALA A O 1
ATOM 1559 N N . THR A 1 195 ? -2.528 -11.048 -7.130 1.00 98.88 195 THR A N 1
ATOM 1560 C CA . THR A 1 195 ? -2.788 -11.718 -8.413 1.00 98.88 195 THR A CA 1
ATOM 1561 C C . THR A 1 195 ? -2.325 -10.817 -9.553 1.00 98.88 195 THR A C 1
ATOM 1563 O O . THR A 1 195 ? -2.757 -9.666 -9.650 1.00 98.88 195 THR A O 1
ATOM 1566 N N . LEU A 1 196 ? -1.462 -11.322 -10.429 1.00 98.88 196 LEU A N 1
ATOM 1567 C CA . LEU A 1 196 ? -0.993 -10.589 -11.596 1.00 98.88 196 LEU A CA 1
ATOM 1568 C C . LEU A 1 196 ? -1.901 -10.865 -12.796 1.00 98.88 196 LEU A C 1
ATOM 1570 O O . LEU A 1 196 ? -2.283 -12.006 -13.079 1.00 98.88 196 LEU A O 1
ATOM 1574 N N . VAL A 1 197 ? -2.223 -9.798 -13.522 1.00 98.94 197 VAL A N 1
ATOM 1575 C CA . VAL A 1 197 ? -3.096 -9.826 -14.699 1.00 98.94 197 VAL A CA 1
ATOM 1576 C C . VAL A 1 197 ? -2.425 -9.070 -15.843 1.00 98.94 197 VAL A C 1
ATOM 1578 O O . VAL A 1 197 ? -1.857 -8.003 -15.628 1.00 98.94 197 VAL A O 1
ATOM 1581 N N . GLY A 1 198 ? -2.473 -9.595 -17.067 1.00 98.75 198 GLY A N 1
ATOM 1582 C CA . GLY A 1 198 ? -1.916 -8.906 -18.234 1.00 98.75 198 GLY A CA 1
ATOM 1583 C C . GLY A 1 198 ? -1.008 -9.780 -19.083 1.00 98.75 198 GLY A C 1
ATOM 1584 O O . GLY A 1 198 ? -1.334 -10.921 -19.412 1.00 98.75 198 GLY A O 1
ATOM 1585 N N . GLN A 1 199 ? 0.150 -9.240 -19.453 1.00 98.69 199 GLN A N 1
ATOM 1586 C CA . GLN A 1 199 ? 1.145 -9.934 -20.272 1.00 98.69 199 GLN A CA 1
ATOM 1587 C C . GLN A 1 199 ? 2.417 -10.221 -19.473 1.00 98.69 199 GLN A C 1
ATOM 1589 O O . GLN A 1 199 ? 2.711 -9.549 -18.482 1.00 98.69 199 GLN A O 1
ATOM 1594 N N . THR A 1 200 ? 3.193 -11.201 -19.940 1.00 98.62 200 THR A N 1
ATOM 1595 C CA . THR A 1 200 ? 4.549 -11.442 -19.435 1.00 98.62 200 THR A CA 1
ATOM 1596 C C . THR A 1 200 ? 5.402 -10.188 -19.602 1.00 98.62 200 THR A C 1
ATOM 1598 O O . THR A 1 200 ? 5.395 -9.574 -20.673 1.00 98.62 200 THR A O 1
ATOM 1601 N N . SER A 1 201 ? 6.116 -9.813 -18.542 1.00 98.38 201 SER A N 1
ATOM 1602 C CA . SER A 1 201 ? 6.953 -8.614 -18.517 1.00 98.38 201 SER A CA 1
ATOM 1603 C C . SER A 1 201 ? 8.243 -8.758 -19.333 1.00 98.38 201 SER A C 1
ATOM 1605 O O . SER A 1 201 ? 8.530 -9.806 -19.915 1.00 98.38 201 SER A O 1
ATOM 1607 N N . GLY A 1 202 ? 9.013 -7.674 -19.442 1.00 96.25 202 GLY A N 1
ATOM 1608 C CA . GLY A 1 202 ? 10.137 -7.602 -20.372 1.00 96.25 202 GLY A CA 1
ATOM 1609 C C . GLY A 1 202 ? 11.332 -8.490 -20.009 1.00 96.25 202 GLY A C 1
ATOM 1610 O O . GLY A 1 202 ? 12.052 -8.900 -20.919 1.00 96.25 202 GLY A O 1
ATOM 1611 N N . GLY A 1 203 ? 11.524 -8.853 -18.740 1.00 95.88 203 GLY A N 1
ATOM 1612 C CA . GLY A 1 203 ? 12.544 -9.789 -18.268 1.00 95.88 203 GLY A CA 1
ATOM 1613 C C . GLY A 1 203 ? 13.898 -9.158 -17.986 1.00 95.88 203 GLY A C 1
ATOM 1614 O O . GLY A 1 203 ? 14.899 -9.712 -18.426 1.00 95.88 203 GLY A O 1
ATOM 1615 N N . GLY A 1 204 ? 13.934 -8.016 -17.300 1.00 94.12 204 GLY A N 1
ATOM 1616 C CA . GLY A 1 204 ? 15.163 -7.401 -16.809 1.00 94.12 204 GLY A CA 1
ATOM 1617 C C . GLY A 1 204 ? 15.173 -7.383 -15.289 1.00 94.12 204 GLY A C 1
ATOM 1618 O O . GLY A 1 204 ? 14.530 -6.544 -14.672 1.00 94.12 204 GLY A O 1
ATOM 1619 N N . ALA A 1 205 ? 15.944 -8.262 -14.662 1.00 92.94 205 ALA A N 1
ATOM 1620 C CA . ALA A 1 205 ? 16.053 -8.373 -13.209 1.00 92.94 205 ALA A CA 1
ATOM 1621 C C . ALA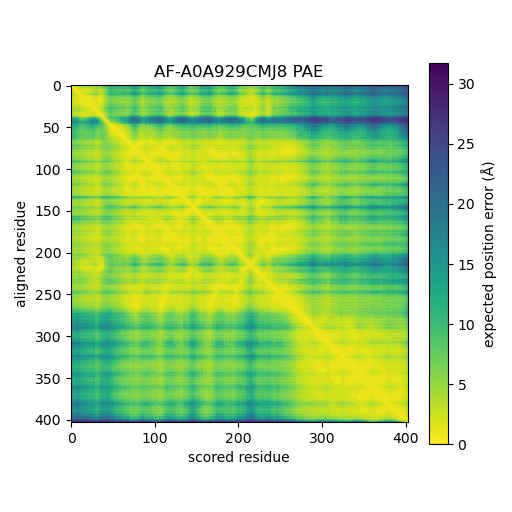 A 1 205 ? 17.320 -7.738 -12.633 1.00 92.94 205 ALA A C 1
ATOM 1623 O O . ALA A 1 205 ? 17.354 -7.372 -11.459 1.00 92.94 205 ALA A O 1
ATOM 1624 N N . ASN A 1 206 ? 18.377 -7.637 -13.433 1.00 93.56 206 ASN A N 1
ATOM 1625 C CA . ASN A 1 206 ? 19.701 -7.321 -12.913 1.00 93.56 206 ASN A CA 1
ATOM 1626 C C . ASN A 1 206 ? 19.981 -5.804 -12.864 1.00 93.56 206 ASN A C 1
ATOM 1628 O O . ASN A 1 206 ? 19.983 -5.150 -13.910 1.00 93.56 206 ASN A O 1
ATOM 1632 N N . PRO A 1 207 ? 20.258 -5.221 -11.677 1.00 93.25 207 PRO A N 1
ATOM 1633 C CA . PRO A 1 207 ? 20.613 -3.811 -11.565 1.00 93.25 207 PRO A CA 1
ATOM 1634 C C . PRO A 1 207 ? 21.990 -3.533 -12.175 1.00 93.25 207 PRO A C 1
ATOM 1636 O O . PRO A 1 207 ? 22.879 -4.390 -12.218 1.00 93.25 207 PRO A O 1
ATOM 1639 N N . GLY A 1 208 ? 22.194 -2.296 -12.612 1.00 92.12 208 GLY A N 1
ATOM 1640 C CA . GLY A 1 208 ? 23.425 -1.893 -13.272 1.00 92.12 208 GLY A CA 1
ATOM 1641 C C . GLY A 1 208 ? 23.461 -0.412 -13.589 1.00 92.12 208 GLY A C 1
ATOM 1642 O O . GLY A 1 208 ? 22.701 0.384 -13.037 1.00 92.12 208 GLY A O 1
ATOM 1643 N N . GLY A 1 209 ? 24.351 -0.040 -14.499 1.00 91.06 209 GLY A N 1
ATOM 1644 C CA . GLY A 1 209 ? 24.457 1.341 -14.934 1.00 91.06 209 GLY A CA 1
ATOM 1645 C C . GLY A 1 209 ? 25.118 1.488 -16.290 1.00 91.06 209 GLY A C 1
ATOM 1646 O O . GLY A 1 209 ? 25.814 0.598 -16.780 1.00 91.06 209 GLY A O 1
ATOM 1647 N N . THR A 1 210 ? 24.912 2.659 -16.879 1.00 93.25 210 THR A N 1
ATOM 1648 C CA . THR A 1 210 ? 25.547 3.044 -18.135 1.00 93.25 210 THR A CA 1
ATOM 1649 C C . THR A 1 210 ? 27.042 3.289 -17.937 1.00 93.25 210 THR A C 1
ATOM 1651 O O . THR A 1 210 ? 27.479 3.872 -16.937 1.00 93.25 210 THR A O 1
ATOM 1654 N N . ARG A 1 211 ? 27.833 2.851 -18.914 1.00 93.12 211 ARG A N 1
ATOM 1655 C CA . ARG A 1 211 ? 29.261 3.122 -19.064 1.00 93.12 211 ARG A CA 1
ATOM 1656 C C . ARG A 1 211 ? 29.529 3.520 -20.513 1.00 93.12 211 ARG A C 1
ATOM 1658 O O . ARG A 1 211 ? 29.048 2.856 -21.430 1.00 93.12 211 ARG A O 1
ATOM 1665 N N . GLY A 1 212 ? 30.294 4.590 -20.713 1.00 93.00 212 GLY A N 1
ATOM 1666 C CA . GLY A 1 212 ? 30.812 4.923 -22.038 1.00 93.00 212 GLY A CA 1
ATOM 1667 C C . GLY A 1 212 ? 31.827 3.866 -22.472 1.00 93.00 212 GLY A C 1
ATOM 1668 O O . GLY A 1 212 ? 32.692 3.490 -21.682 1.00 93.00 212 GLY A O 1
ATOM 1669 N N . ILE A 1 213 ? 31.703 3.372 -23.703 1.00 93.12 213 ILE A N 1
ATOM 1670 C CA . ILE A 1 213 ? 32.725 2.524 -24.334 1.00 93.12 213 ILE A CA 1
ATOM 1671 C C . ILE A 1 213 ? 33.784 3.429 -24.971 1.00 93.12 213 ILE A C 1
ATOM 1673 O O . ILE A 1 213 ? 34.980 3.227 -24.781 1.00 93.12 213 ILE A O 1
ATOM 1677 N N . ASN A 1 214 ? 33.323 4.424 -25.728 1.00 89.88 214 ASN A N 1
ATOM 1678 C CA . ASN A 1 214 ? 34.110 5.475 -26.365 1.00 89.88 214 ASN A CA 1
ATOM 1679 C C . ASN A 1 214 ? 33.195 6.693 -26.626 1.00 89.88 214 ASN A C 1
ATOM 1681 O O . ASN A 1 214 ? 32.078 6.746 -26.109 1.00 89.88 214 ASN A O 1
ATOM 1685 N N . GLU A 1 215 ? 33.652 7.662 -27.422 1.00 87.25 215 GLU A N 1
ATOM 1686 C CA . GLU A 1 215 ? 32.869 8.862 -27.766 1.00 87.25 215 GLU A CA 1
ATOM 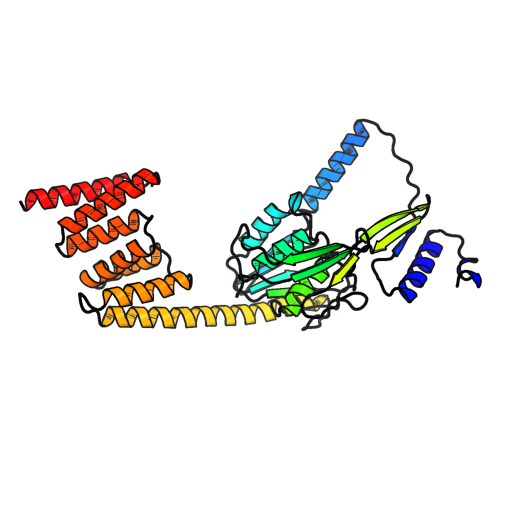1687 C C . GLU A 1 215 ? 31.537 8.526 -28.459 1.00 87.25 215 GLU A C 1
ATOM 1689 O O . GLU A 1 215 ? 30.528 9.181 -28.200 1.00 87.25 215 GLU A O 1
ATOM 1694 N N . ASN A 1 216 ? 31.492 7.444 -29.239 1.00 90.38 216 ASN A N 1
ATOM 1695 C CA . ASN A 1 216 ? 30.352 7.099 -30.086 1.00 90.38 216 ASN A CA 1
ATOM 1696 C C . ASN A 1 216 ? 29.427 6.035 -29.494 1.00 90.38 216 ASN A C 1
ATOM 1698 O O . ASN A 1 216 ? 28.313 5.878 -29.975 1.00 90.38 216 ASN A O 1
ATOM 1702 N N . LEU A 1 217 ? 29.859 5.266 -28.495 1.00 93.75 217 LEU A N 1
ATOM 1703 C CA . LEU A 1 217 ? 29.104 4.124 -27.982 1.00 93.75 217 LEU A CA 1
ATOM 1704 C C . LEU A 1 217 ? 29.036 4.122 -26.458 1.00 93.75 217 LEU A C 1
ATOM 1706 O O . LEU A 1 217 ? 30.026 4.366 -25.764 1.00 93.75 217 LEU A O 1
ATOM 1710 N N . SER A 1 218 ? 27.876 3.735 -25.937 1.00 95.88 218 SER A N 1
ATOM 1711 C CA . SER A 1 218 ? 27.662 3.432 -24.522 1.00 95.88 218 SER A CA 1
ATOM 1712 C C . SER A 1 218 ? 27.049 2.050 -24.350 1.00 95.88 218 SER A C 1
ATOM 1714 O O . SER A 1 218 ? 26.397 1.522 -25.250 1.00 95.88 218 SER A O 1
ATOM 1716 N N . VAL A 1 219 ? 27.248 1.469 -23.170 1.00 95.81 219 VAL A N 1
ATOM 1717 C CA . VAL A 1 219 ? 26.674 0.184 -22.773 1.00 95.81 219 VAL A CA 1
ATOM 1718 C C . VAL A 1 219 ? 26.075 0.276 -21.382 1.00 95.81 219 VAL A C 1
ATOM 1720 O O . VAL A 1 219 ? 26.663 0.870 -20.480 1.00 95.81 219 VAL A O 1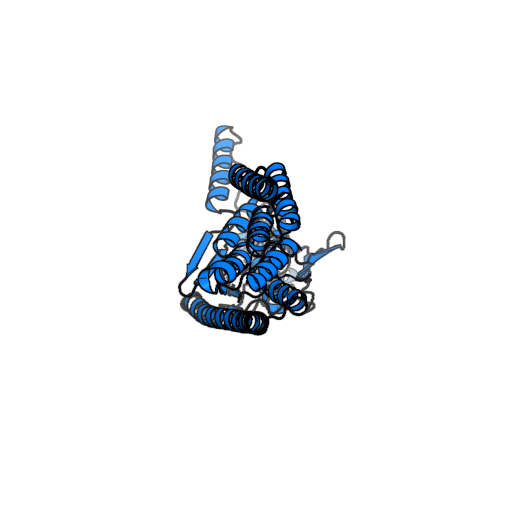
ATOM 1723 N N . PHE A 1 220 ? 24.922 -0.348 -21.179 1.00 95.00 220 PHE A N 1
ATOM 1724 C CA . PHE A 1 220 ? 24.452 -0.650 -19.833 1.00 95.00 220 PHE A CA 1
ATOM 1725 C C . PHE A 1 220 ? 25.106 -1.947 -19.363 1.00 95.00 220 PHE A C 1
ATOM 1727 O O . PHE A 1 220 ? 24.983 -2.977 -20.024 1.00 95.00 220 PHE A O 1
ATOM 1734 N N . ILE A 1 221 ? 25.801 -1.909 -18.229 1.00 93.94 221 ILE A N 1
ATOM 1735 C CA . ILE A 1 221 ? 26.437 -3.089 -17.642 1.00 93.94 221 ILE A CA 1
ATOM 1736 C C . ILE A 1 221 ? 25.666 -3.476 -16.379 1.00 93.94 221 ILE A C 1
ATOM 1738 O O . ILE A 1 221 ? 25.653 -2.682 -15.432 1.00 93.94 221 ILE A O 1
ATOM 1742 N N . PRO A 1 222 ? 25.050 -4.672 -16.329 1.00 92.81 222 PRO A N 1
ATOM 1743 C CA . PRO A 1 222 ? 24.531 -5.216 -15.083 1.00 92.81 222 PRO A CA 1
ATOM 1744 C C . PRO A 1 222 ? 25.703 -5.460 -14.125 1.00 92.81 222 PRO A C 1
ATOM 1746 O O . PRO A 1 222 ? 26.661 -6.164 -14.448 1.00 92.81 222 PRO A O 1
ATOM 1749 N N . THR A 1 223 ? 25.654 -4.836 -12.952 1.00 94.06 223 THR A N 1
ATOM 1750 C CA . THR A 1 223 ? 26.685 -4.963 -11.906 1.00 94.06 223 THR A CA 1
ATOM 1751 C C . THR A 1 223 ? 26.196 -5.768 -10.712 1.00 94.06 223 THR A C 1
ATOM 1753 O O . THR A 1 223 ? 26.992 -6.118 -9.836 1.00 94.06 223 THR A O 1
ATOM 1756 N N . GLY A 1 224 ? 24.904 -6.083 -10.683 1.00 94.31 224 GLY A N 1
ATOM 1757 C CA . GLY A 1 224 ? 24.312 -6.930 -9.673 1.00 94.31 224 GLY A CA 1
ATOM 1758 C C . GLY A 1 224 ? 23.305 -7.921 -10.230 1.00 94.31 224 GLY A C 1
ATOM 1759 O O . GLY A 1 224 ? 23.033 -7.965 -11.426 1.00 94.31 224 GLY A O 1
ATOM 1760 N N . LYS A 1 225 ? 22.765 -8.734 -9.330 1.00 94.94 225 LYS A N 1
ATOM 1761 C CA . LYS A 1 225 ? 21.787 -9.777 -9.607 1.00 94.94 225 LYS A CA 1
ATOM 1762 C C . LYS A 1 225 ? 20.710 -9.757 -8.532 1.00 94.94 225 LYS A C 1
ATOM 1764 O O . LYS A 1 225 ? 21.030 -9.828 -7.345 1.00 94.94 225 LYS A O 1
ATOM 1769 N N . ALA A 1 226 ? 19.450 -9.721 -8.957 1.00 96.38 226 ALA A N 1
ATOM 1770 C CA . ALA A 1 226 ? 18.322 -9.952 -8.062 1.00 96.38 226 ALA A CA 1
ATOM 1771 C C . ALA A 1 226 ? 18.237 -11.431 -7.667 1.00 96.38 226 ALA A C 1
ATOM 1773 O O . ALA A 1 226 ? 18.452 -12.318 -8.497 1.00 96.38 226 ALA A O 1
ATOM 1774 N N . ILE A 1 227 ? 17.936 -11.700 -6.403 1.00 97.75 227 ILE A N 1
ATOM 1775 C CA . ILE A 1 227 ? 17.810 -13.039 -5.835 1.00 97.75 227 ILE A CA 1
ATOM 1776 C C . ILE A 1 227 ? 16.582 -13.031 -4.934 1.00 97.75 227 ILE A C 1
ATOM 1778 O O . ILE A 1 227 ? 16.618 -12.547 -3.803 1.00 97.75 227 ILE A O 1
ATOM 1782 N N . ASN A 1 228 ? 15.490 -13.606 -5.423 1.00 97.88 228 ASN A N 1
ATOM 1783 C CA . ASN A 1 228 ? 14.283 -13.720 -4.627 1.00 97.88 228 ASN A CA 1
ATOM 1784 C C . ASN A 1 228 ? 14.455 -14.818 -3.556 1.00 97.88 228 ASN A C 1
ATOM 1786 O O . ASN A 1 228 ? 14.907 -15.930 -3.866 1.00 97.88 228 ASN A O 1
ATOM 1790 N N . PRO A 1 229 ? 14.066 -14.554 -2.299 1.00 97.19 229 PRO A N 1
ATOM 1791 C CA . PRO A 1 229 ? 14.330 -15.454 -1.182 1.00 97.19 229 PRO A CA 1
ATOM 1792 C C . PRO A 1 229 ? 13.521 -16.753 -1.230 1.00 97.19 229 PRO A C 1
ATOM 1794 O O . PRO A 1 229 ? 13.935 -17.723 -0.596 1.00 97.19 229 PRO A O 1
ATOM 1797 N N . ILE A 1 230 ? 12.413 -16.813 -1.975 1.00 97.62 230 ILE A N 1
ATOM 1798 C CA . ILE A 1 230 ? 11.575 -18.016 -2.098 1.00 97.62 230 ILE A CA 1
ATOM 1799 C C . ILE A 1 230 ? 12.071 -18.884 -3.250 1.00 97.62 230 ILE A C 1
ATOM 1801 O O . ILE A 1 230 ? 12.426 -20.044 -3.060 1.00 97.62 230 ILE A O 1
ATOM 1805 N N . THR A 1 231 ? 12.137 -18.308 -4.447 1.00 97.25 231 THR A N 1
ATOM 1806 C CA . THR A 1 231 ? 12.465 -19.045 -5.677 1.00 97.25 231 THR A CA 1
ATOM 1807 C C . THR A 1 231 ? 13.964 -19.289 -5.853 1.00 97.25 231 THR A C 1
ATOM 1809 O O . THR A 1 231 ? 14.357 -20.076 -6.710 1.00 97.25 231 THR A O 1
ATOM 1812 N N . LYS A 1 232 ? 14.807 -18.619 -5.049 1.00 96.44 232 LYS A N 1
ATOM 1813 C CA . LYS A 1 232 ? 16.281 -18.662 -5.111 1.00 96.44 232 LYS A CA 1
ATOM 1814 C C . LYS A 1 232 ? 16.852 -18.269 -6.484 1.00 96.44 232 LYS A C 1
ATOM 1816 O O . LYS A 1 232 ? 18.012 -18.540 -6.787 1.00 96.44 232 LYS A O 1
ATOM 1821 N N . THR A 1 233 ? 16.036 -17.610 -7.303 1.00 93.38 233 THR A N 1
ATOM 1822 C CA . THR A 1 233 ? 16.337 -17.144 -8.660 1.00 93.38 233 THR A CA 1
ATOM 1823 C C . THR A 1 233 ? 15.675 -15.778 -8.889 1.00 93.38 233 THR A C 1
ATOM 1825 O O . THR A 1 233 ? 15.317 -15.098 -7.926 1.00 93.38 233 THR A O 1
ATOM 1828 N N . ASN A 1 234 ? 15.539 -15.348 -10.142 1.00 94.19 234 ASN A N 1
ATOM 1829 C CA . ASN A 1 234 ? 14.862 -14.117 -10.534 1.00 94.19 234 ASN A CA 1
ATOM 1830 C C . ASN A 1 234 ? 14.113 -14.270 -11.873 1.00 94.19 234 ASN A C 1
ATOM 1832 O O . ASN A 1 234 ? 14.034 -15.366 -12.429 1.00 94.19 234 ASN A O 1
ATOM 1836 N N . TRP A 1 235 ? 13.556 -13.163 -12.368 1.00 94.69 235 TRP A N 1
ATOM 1837 C CA . TRP A 1 235 ? 12.778 -13.077 -13.610 1.00 94.69 235 TRP A CA 1
ATOM 1838 C C . TRP A 1 235 ? 13.619 -12.732 -14.856 1.00 94.69 235 TRP A C 1
ATOM 1840 O O . TRP A 1 235 ? 13.050 -12.418 -15.904 1.00 94.69 235 TRP A O 1
ATOM 1850 N N . GLU A 1 236 ? 14.956 -12.760 -14.777 1.00 94.12 236 GLU A N 1
ATOM 1851 C CA . GLU A 1 236 ? 15.836 -12.365 -15.888 1.00 94.12 236 GLU A CA 1
ATOM 1852 C C . GLU A 1 236 ? 15.564 -13.202 -17.148 1.00 94.12 236 GLU A C 1
ATOM 1854 O O . GLU A 1 236 ? 15.394 -14.422 -17.091 1.00 94.12 236 GLU A O 1
ATOM 1859 N N . GLY A 1 237 ? 15.499 -12.541 -18.304 1.00 90.75 237 GLY A N 1
ATOM 1860 C CA . GLY A 1 237 ? 15.278 -13.162 -19.612 1.00 90.75 237 GLY A CA 1
ATOM 1861 C C . GLY A 1 237 ? 13.839 -13.629 -19.879 1.00 90.75 237 GLY A C 1
ATOM 1862 O O . GLY A 1 237 ? 13.358 -13.479 -21.008 1.00 90.75 237 GLY A O 1
ATOM 1863 N N . ILE A 1 238 ? 13.140 -14.142 -18.861 1.00 93.81 238 ILE A N 1
ATOM 1864 C CA . ILE A 1 238 ? 11.775 -14.689 -18.961 1.00 93.81 238 ILE A CA 1
ATOM 1865 C C . ILE A 1 238 ? 10.718 -13.600 -18.754 1.00 93.81 238 ILE A C 1
ATOM 1867 O O . ILE A 1 238 ? 9.739 -13.558 -19.497 1.00 93.81 238 ILE A O 1
ATOM 1871 N N . GLY A 1 239 ? 10.930 -12.717 -17.777 1.00 96.56 239 GLY A N 1
ATOM 1872 C CA . GLY A 1 239 ? 9.895 -11.837 -17.243 1.00 96.56 239 GLY A CA 1
ATOM 1873 C C . GLY A 1 239 ? 9.021 -12.526 -16.196 1.00 96.56 239 GLY A C 1
ATOM 1874 O O . GLY A 1 239 ? 9.026 -13.745 -16.025 1.00 96.56 239 GLY A O 1
ATOM 1875 N N . VAL A 1 240 ? 8.253 -11.717 -15.481 1.00 98.38 240 VAL A N 1
ATOM 1876 C CA . VAL A 1 240 ? 7.209 -12.135 -14.555 1.00 98.38 240 VAL A CA 1
ATOM 1877 C C . VAL A 1 240 ? 5.991 -12.540 -15.373 1.00 98.38 240 VAL A C 1
ATOM 1879 O O . VAL A 1 240 ? 5.478 -11.770 -16.189 1.00 98.38 240 VAL A O 1
ATOM 1882 N N . VAL A 1 241 ? 5.548 -13.780 -15.191 1.00 98.44 241 VAL A N 1
ATOM 1883 C CA . VAL A 1 241 ? 4.402 -14.338 -15.912 1.00 98.44 241 VAL A CA 1
ATOM 1884 C C . VAL A 1 241 ? 3.151 -14.139 -15.052 1.00 98.44 241 VAL A C 1
ATOM 1886 O O . VAL A 1 241 ? 3.130 -14.660 -13.940 1.00 98.44 241 VAL A O 1
ATOM 1889 N N . PRO A 1 242 ? 2.116 -13.425 -15.531 1.00 98.56 242 PRO A N 1
ATOM 1890 C CA . PRO A 1 242 ? 0.899 -13.213 -14.752 1.00 98.56 242 PRO A CA 1
ATOM 1891 C C . PRO A 1 242 ? 0.084 -14.505 -14.618 1.00 98.56 242 PRO A C 1
ATOM 1893 O O . PRO A 1 242 ? 0.048 -15.312 -15.555 1.00 98.56 242 PRO A O 1
ATOM 1896 N N . GLU A 1 243 ? -0.610 -14.684 -13.487 1.00 98.75 243 GLU A N 1
ATOM 1897 C CA . GLU A 1 243 ? -1.555 -15.795 -13.293 1.00 98.75 243 GLU A CA 1
ATOM 1898 C C . GLU A 1 243 ? -2.703 -15.725 -14.302 1.00 98.75 243 GLU A C 1
ATOM 1900 O O . GLU A 1 243 ? -3.144 -16.750 -14.825 1.00 98.75 243 GLU A O 1
ATOM 1905 N N . VAL A 1 244 ? -3.174 -14.510 -14.600 1.00 98.75 244 VAL A N 1
ATOM 1906 C CA . VAL A 1 244 ? -4.272 -14.269 -15.537 1.00 98.75 244 VAL A CA 1
ATOM 1907 C C . VAL A 1 244 ? -3.737 -13.547 -16.768 1.00 98.75 244 VAL A C 1
ATOM 1909 O O . VAL A 1 244 ? -3.516 -12.338 -16.768 1.00 98.75 244 VAL A O 1
ATOM 1912 N N . LYS A 1 245 ? -3.532 -14.297 -17.851 1.00 98.62 245 LYS A N 1
ATOM 1913 C CA . LYS A 1 245 ? -3.069 -13.733 -19.123 1.00 98.62 245 LYS A CA 1
ATOM 1914 C C . LYS A 1 245 ? -4.214 -13.075 -19.886 1.00 98.62 245 LYS A C 1
ATOM 1916 O O . LYS A 1 245 ? -5.264 -13.688 -20.061 1.00 98.62 245 LYS A O 1
ATOM 1921 N N . THR A 1 246 ? -3.978 -11.871 -20.391 1.00 98.38 246 THR A N 1
ATOM 1922 C CA . THR A 1 246 ? -4.941 -11.094 -21.188 1.00 98.38 246 THR A CA 1
ATOM 1923 C C . THR A 1 246 ? -4.251 -10.345 -22.327 1.00 98.38 246 THR A C 1
ATOM 1925 O O . THR A 1 246 ? -3.028 -10.172 -22.337 1.00 98.38 246 THR A O 1
ATOM 1928 N N . THR A 1 247 ? -5.032 -9.884 -23.306 1.00 96.44 247 THR A N 1
ATOM 1929 C CA . THR A 1 247 ? -4.562 -8.879 -24.270 1.00 96.44 247 THR A CA 1
ATOM 1930 C C . THR A 1 247 ? -4.512 -7.495 -23.616 1.00 96.44 247 THR A C 1
ATOM 1932 O O . THR A 1 247 ? -5.154 -7.270 -22.590 1.00 96.44 247 THR A O 1
ATOM 1935 N N . ILE A 1 248 ? -3.759 -6.551 -24.193 1.00 91.44 248 ILE A N 1
ATOM 1936 C CA . ILE A 1 248 ? -3.631 -5.183 -23.649 1.00 91.44 248 ILE A CA 1
ATOM 1937 C C . ILE A 1 248 ? -5.009 -4.530 -23.477 1.00 91.44 248 ILE A C 1
ATOM 1939 O O . ILE A 1 248 ? -5.275 -3.962 -22.419 1.00 91.44 248 ILE A O 1
ATOM 1943 N N . ASP A 1 249 ? -5.883 -4.679 -24.472 1.00 94.44 249 ASP A N 1
ATOM 1944 C CA . ASP A 1 249 ? -7.193 -4.023 -24.509 1.00 94.44 249 ASP A CA 1
ATOM 1945 C C . ASP A 1 249 ? -8.162 -4.582 -23.454 1.00 94.44 249 ASP A C 1
ATOM 1947 O O . ASP A 1 249 ? -8.968 -3.844 -22.901 1.00 94.44 249 ASP A O 1
ATOM 1951 N N . GLU A 1 250 ? -8.043 -5.866 -23.105 1.00 97.06 250 GLU A N 1
ATOM 1952 C CA . GLU A 1 250 ? -8.924 -6.530 -22.130 1.00 97.06 250 GLU A CA 1
ATOM 1953 C C . GLU A 1 250 ? -8.417 -6.429 -20.684 1.00 97.06 250 GLU A C 1
ATOM 1955 O O . GLU A 1 250 ? -9.147 -6.733 -19.738 1.00 97.06 250 GLU A O 1
ATOM 1960 N N . THR A 1 251 ? -7.145 -6.063 -20.491 1.00 98.25 251 THR A N 1
ATOM 1961 C CA . THR A 1 251 ? -6.451 -6.246 -19.207 1.00 98.25 251 THR A CA 1
ATOM 1962 C C . THR A 1 251 ? -7.097 -5.446 -18.079 1.00 98.25 251 THR A C 1
ATOM 1964 O O . THR A 1 251 ? -7.330 -5.997 -17.001 1.00 98.25 251 THR A O 1
ATOM 1967 N N . LEU A 1 252 ? -7.409 -4.166 -18.306 1.00 98.38 252 LEU A N 1
ATOM 1968 C CA . LEU A 1 252 ? -7.977 -3.311 -17.260 1.00 98.38 252 LEU A CA 1
ATOM 1969 C C . LEU A 1 252 ? -9.372 -3.790 -16.848 1.00 98.38 252 LEU A C 1
ATOM 1971 O O . LEU A 1 252 ? -9.611 -4.002 -15.660 1.00 98.38 252 LEU A O 1
ATOM 1975 N N . ASP A 1 253 ? -10.252 -4.034 -17.818 1.00 98.44 253 ASP A N 1
ATOM 1976 C CA . ASP A 1 253 ? -11.629 -4.468 -17.567 1.00 98.44 253 ASP A CA 1
ATOM 1977 C C . ASP A 1 253 ? -11.666 -5.831 -16.872 1.00 98.44 253 ASP A C 1
ATOM 1979 O O . ASP A 1 253 ? -12.401 -6.032 -15.899 1.00 98.44 253 ASP A O 1
ATOM 1983 N N . LYS A 1 254 ? -10.816 -6.770 -17.310 1.00 98.75 254 LYS A N 1
ATOM 1984 C CA . LYS A 1 254 ? -10.709 -8.082 -16.670 1.00 98.75 254 LYS A CA 1
ATOM 1985 C C . LYS A 1 254 ? -10.197 -7.970 -15.237 1.00 98.75 254 LYS A C 1
ATOM 1987 O O . LYS A 1 254 ? -10.741 -8.629 -14.351 1.00 98.75 254 LYS A O 1
ATOM 1992 N N . THR A 1 255 ? -9.182 -7.141 -15.000 1.00 98.88 255 THR A N 1
ATOM 1993 C CA . THR A 1 255 ? -8.631 -6.930 -13.654 1.00 98.88 255 THR A CA 1
ATOM 1994 C C . THR A 1 255 ? -9.664 -6.283 -12.742 1.00 98.88 255 THR A C 1
ATOM 1996 O O . THR A 1 255 ? -9.855 -6.739 -11.619 1.00 98.88 255 THR A O 1
ATOM 1999 N N . HIS A 1 256 ? -10.380 -5.267 -13.228 1.00 98.88 256 HIS A N 1
ATOM 2000 C CA . HIS A 1 256 ? -11.415 -4.586 -12.455 1.00 98.88 256 HIS A CA 1
ATOM 2001 C C . HIS A 1 256 ? -12.571 -5.519 -12.098 1.00 98.88 256 HIS A C 1
ATOM 2003 O O . HIS A 1 256 ? -12.987 -5.545 -10.942 1.00 98.88 256 HIS A O 1
ATOM 2009 N N . MET A 1 257 ? -13.026 -6.361 -13.029 1.00 98.81 257 MET A N 1
ATOM 2010 C CA . MET A 1 257 ? -14.019 -7.402 -12.743 1.00 98.81 257 MET A CA 1
ATOM 2011 C C . MET A 1 257 ? -13.556 -8.342 -11.617 1.00 98.81 257 MET A C 1
ATOM 2013 O O . MET A 1 257 ? -14.305 -8.571 -10.667 1.00 98.81 257 MET A O 1
ATOM 2017 N N . LEU A 1 258 ? -12.328 -8.866 -11.696 1.00 98.88 258 LEU A N 1
ATOM 2018 C CA . LEU A 1 258 ? -11.775 -9.747 -10.661 1.00 98.88 258 LEU A CA 1
ATOM 2019 C C . LEU A 1 258 ? -11.652 -9.025 -9.312 1.00 98.88 258 LEU A C 1
ATOM 2021 O O . LEU A 1 258 ? -12.006 -9.588 -8.275 1.00 98.88 258 LEU A O 1
ATOM 2025 N N . ALA A 1 259 ? -11.219 -7.765 -9.330 1.00 98.88 259 ALA A N 1
ATOM 2026 C CA . ALA A 1 259 ? -11.102 -6.941 -8.138 1.00 98.88 259 ALA A CA 1
ATOM 2027 C C . ALA A 1 259 ? -12.462 -6.650 -7.490 1.00 98.88 259 ALA A C 1
ATOM 2029 O O . ALA A 1 259 ? -12.552 -6.698 -6.269 1.00 98.88 259 ALA A O 1
ATOM 2030 N N . LYS A 1 260 ? -13.535 -6.430 -8.265 1.00 98.81 260 LYS A N 1
ATOM 2031 C CA . LYS A 1 260 ? -14.900 -6.260 -7.728 1.00 98.81 260 LYS A CA 1
ATOM 2032 C C . LYS A 1 260 ? -15.377 -7.504 -6.978 1.00 98.81 260 LYS A C 1
ATOM 2034 O O . LYS A 1 260 ? -15.919 -7.376 -5.883 1.00 98.81 260 LYS A O 1
ATOM 2039 N N . VAL A 1 261 ? -15.147 -8.691 -7.544 1.00 98.75 261 VAL A N 1
ATOM 2040 C CA . VAL A 1 261 ? -15.500 -9.967 -6.897 1.00 98.75 261 VAL A CA 1
ATOM 2041 C C . VAL A 1 261 ? -14.699 -10.154 -5.608 1.00 98.75 261 VAL A C 1
ATOM 2043 O O . VAL A 1 261 ? -15.260 -10.499 -4.570 1.00 98.75 261 VAL A O 1
ATOM 2046 N N . ALA A 1 262 ? -13.394 -9.877 -5.646 1.00 98.69 262 ALA A N 1
ATOM 2047 C CA . ALA A 1 262 ? -12.545 -9.979 -4.464 1.00 98.69 262 ALA A CA 1
ATOM 2048 C C . ALA A 1 262 ? -12.931 -8.958 -3.378 1.00 98.69 262 ALA A C 1
ATOM 2050 O O . ALA A 1 262 ? -12.964 -9.308 -2.202 1.00 98.69 262 ALA A O 1
ATOM 2051 N N . ALA A 1 263 ? -13.289 -7.734 -3.771 1.00 98.69 263 ALA A N 1
ATOM 2052 C CA . ALA A 1 263 ? -13.796 -6.696 -2.879 1.00 98.69 263 ALA A CA 1
ATOM 2053 C C . ALA A 1 263 ? -15.107 -7.110 -2.194 1.00 98.69 263 ALA A C 1
ATOM 2055 O O . ALA A 1 263 ? -15.300 -6.870 -1.005 1.00 98.69 263 ALA A O 1
ATOM 2056 N N . GLU A 1 264 ? -16.016 -7.767 -2.917 1.00 98.38 264 GLU A N 1
ATOM 2057 C CA . GLU A 1 264 ? -17.243 -8.303 -2.328 1.00 98.38 264 GLU A CA 1
ATOM 2058 C C . GLU A 1 264 ? -16.955 -9.414 -1.317 1.00 98.38 264 GLU A C 1
ATOM 2060 O O . GLU A 1 264 ? -17.464 -9.364 -0.197 1.00 98.38 264 GLU A O 1
ATOM 2065 N N . ALA A 1 265 ? -16.079 -10.360 -1.662 1.00 98.19 265 ALA A N 1
ATOM 2066 C CA . ALA A 1 265 ? -15.646 -11.405 -0.738 1.00 98.19 265 ALA A CA 1
ATOM 2067 C C . ALA A 1 265 ? -14.961 -10.823 0.514 1.00 98.19 265 ALA A C 1
ATOM 2069 O O . ALA A 1 265 ? -15.209 -11.287 1.628 1.00 98.19 265 ALA A O 1
ATOM 2070 N N . TYR A 1 266 ? -14.149 -9.775 0.347 1.00 97.00 266 TYR A N 1
ATOM 2071 C CA . TYR A 1 266 ? -13.522 -9.053 1.452 1.00 97.00 266 TYR A CA 1
ATOM 2072 C C . TYR A 1 266 ? -14.572 -8.436 2.387 1.00 97.00 266 TYR A C 1
ATOM 2074 O O . TYR A 1 266 ? -14.552 -8.701 3.589 1.00 97.00 266 TYR A O 1
ATOM 2082 N N . ARG A 1 267 ? -15.556 -7.708 1.843 1.00 95.06 267 ARG A N 1
ATOM 2083 C CA . ARG A 1 267 ? -16.662 -7.136 2.631 1.00 95.06 267 ARG A CA 1
ATOM 2084 C C . ARG A 1 267 ? -17.482 -8.199 3.358 1.00 95.06 267 ARG A C 1
ATOM 2086 O O . ARG A 1 267 ? -17.859 -7.987 4.508 1.00 95.06 267 ARG A O 1
ATOM 2093 N N . LEU A 1 268 ? -17.755 -9.338 2.718 1.00 95.44 268 LEU A N 1
ATOM 2094 C CA . LEU A 1 268 ? -18.468 -10.451 3.354 1.00 95.44 268 LEU A CA 1
ATOM 2095 C C . LEU A 1 268 ? -17.680 -11.013 4.541 1.00 95.44 268 LEU A C 1
ATOM 2097 O O . LEU A 1 268 ? -18.252 -11.169 5.615 1.00 95.44 268 LEU A O 1
ATOM 2101 N N . LYS A 1 269 ? -16.363 -11.206 4.397 1.00 91.88 269 LYS A N 1
ATOM 2102 C CA . LYS A 1 269 ? -15.488 -11.637 5.498 1.00 91.88 269 LYS A CA 1
ATOM 2103 C C . LYS A 1 269 ? -15.474 -10.625 6.650 1.00 91.88 269 LYS A C 1
ATOM 2105 O O . LYS A 1 269 ? -15.575 -11.014 7.812 1.00 91.88 269 LYS A O 1
ATOM 2110 N N . VAL A 1 270 ? -15.384 -9.326 6.345 1.00 88.94 270 VAL A N 1
ATOM 2111 C CA . VAL A 1 270 ? -15.464 -8.257 7.358 1.00 88.9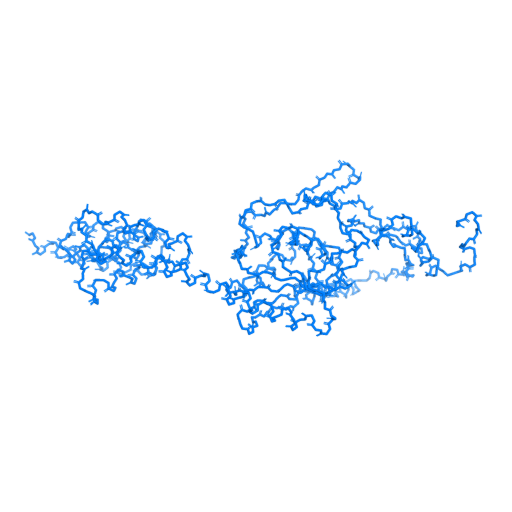4 270 VAL A CA 1
ATOM 2112 C C . VAL A 1 270 ? -16.816 -8.298 8.074 1.00 88.94 270 VAL A C 1
ATOM 2114 O O . VAL A 1 270 ? -16.858 -8.261 9.302 1.00 88.94 270 VAL A O 1
ATOM 2117 N N . LYS A 1 271 ? -17.918 -8.449 7.330 1.00 90.56 271 LYS A N 1
ATOM 2118 C CA . LYS A 1 271 ? -19.269 -8.568 7.890 1.00 90.56 271 LYS A CA 1
ATOM 2119 C C . LYS A 1 271 ? -19.414 -9.789 8.795 1.00 90.56 271 LYS A C 1
ATOM 2121 O O . LYS A 1 271 ? -20.018 -9.662 9.855 1.00 90.56 271 LYS A O 1
ATOM 2126 N N . GLU A 1 272 ? -18.909 -10.951 8.389 1.00 91.38 272 GLU A N 1
ATOM 2127 C CA . GLU A 1 272 ? -18.951 -12.183 9.188 1.00 91.38 272 GLU A CA 1
ATOM 2128 C C . GLU A 1 272 ? -18.183 -12.017 10.501 1.00 91.38 272 GLU A C 1
ATOM 2130 O O . GLU A 1 272 ? -18.724 -12.313 11.567 1.00 91.38 272 GLU A O 1
ATOM 2135 N N . ASN A 1 273 ? -16.968 -11.463 10.437 1.00 85.81 273 ASN A N 1
ATOM 2136 C CA . ASN A 1 273 ? -16.165 -11.161 11.621 1.00 85.81 273 ASN A CA 1
ATOM 2137 C C . ASN A 1 273 ? -16.882 -10.177 12.551 1.00 85.81 273 ASN A C 1
ATOM 2139 O O . ASN A 1 273 ? -16.970 -10.422 13.755 1.00 85.81 273 ASN A O 1
ATOM 2143 N N . TYR A 1 274 ? -17.434 -9.099 11.988 1.00 86.25 274 TYR A N 1
ATOM 2144 C CA . TYR A 1 274 ? -18.199 -8.114 12.745 1.00 86.25 274 TYR A CA 1
ATOM 2145 C C . TYR A 1 274 ? -19.432 -8.733 13.391 1.00 86.25 274 TYR A C 1
ATOM 2147 O O . TYR A 1 274 ? -19.646 -8.567 14.584 1.00 86.25 274 TYR A O 1
ATOM 2155 N N . SER A 1 275 ? -20.216 -9.491 12.626 1.00 89.25 275 SER A N 1
ATOM 2156 C CA . SER A 1 275 ? -21.439 -10.127 13.112 1.00 89.25 275 SER A CA 1
ATOM 2157 C C . SER A 1 275 ? -21.138 -11.098 14.245 1.00 89.25 275 SER A C 1
ATOM 2159 O O . SER A 1 275 ? -21.839 -11.085 15.247 1.00 89.25 275 SER A O 1
ATOM 2161 N N . LYS A 1 276 ? -20.071 -11.894 14.138 1.00 90.50 276 LYS A N 1
ATOM 2162 C CA . LYS A 1 276 ? -19.669 -12.800 15.214 1.00 90.50 276 LYS A CA 1
ATOM 2163 C C . LYS A 1 276 ? -19.328 -12.041 16.499 1.00 90.50 276 LYS A C 1
ATOM 2165 O O . LYS A 1 276 ? -19.936 -12.302 17.530 1.00 90.50 276 LYS A O 1
ATOM 2170 N N . LEU A 1 277 ? -18.407 -11.079 16.420 1.00 89.50 277 LEU A N 1
ATOM 2171 C CA . LEU A 1 277 ? -17.957 -10.318 17.591 1.00 89.50 277 LEU A CA 1
ATOM 2172 C C . LEU A 1 277 ? -19.087 -9.490 18.211 1.00 89.50 277 LEU A C 1
ATOM 2174 O O . LEU A 1 277 ? -19.225 -9.432 19.430 1.00 89.50 277 LEU A O 1
ATOM 2178 N N . PHE A 1 278 ? -19.937 -8.896 17.374 1.00 86.88 278 PHE A N 1
ATOM 2179 C CA . PHE A 1 278 ? -21.092 -8.141 17.833 1.00 86.88 278 PHE A CA 1
ATOM 2180 C C . PHE A 1 278 ? -22.117 -9.033 18.545 1.00 86.88 278 PHE A C 1
ATOM 2182 O O . PHE A 1 278 ? -22.644 -8.640 19.582 1.00 86.88 278 PHE A O 1
ATOM 2189 N N . MET A 1 279 ? -22.383 -10.239 18.033 1.00 90.38 279 MET A N 1
ATOM 2190 C CA . MET A 1 279 ? -23.309 -11.185 18.670 1.00 90.38 279 MET A CA 1
ATOM 2191 C C . MET A 1 279 ? -22.754 -11.726 19.994 1.00 90.38 279 MET A C 1
ATOM 2193 O O . MET A 1 279 ? -23.506 -11.826 20.963 1.00 90.38 279 MET A O 1
ATOM 2197 N N . ASP A 1 280 ? -21.448 -12.005 20.068 1.00 90.88 280 ASP A N 1
ATOM 2198 C CA . ASP A 1 280 ? -20.778 -12.422 21.308 1.00 90.88 280 ASP A CA 1
ATOM 2199 C C . ASP A 1 280 ? -20.865 -11.316 22.380 1.00 90.88 280 ASP A C 1
ATOM 2201 O O . ASP A 1 280 ? -21.248 -11.575 23.527 1.00 90.88 280 ASP A O 1
ATOM 2205 N N . LEU A 1 281 ? -20.602 -10.058 22.000 1.00 91.81 281 LEU A N 1
ATOM 2206 C CA . LEU A 1 281 ? -20.785 -8.896 22.874 1.00 91.81 281 LEU A CA 1
ATOM 2207 C C . LEU A 1 281 ? -22.249 -8.752 23.314 1.00 91.81 281 LEU A C 1
ATOM 2209 O O . LEU A 1 281 ? -22.522 -8.628 24.508 1.00 91.81 281 LEU A O 1
ATOM 2213 N N . HIS A 1 282 ? -23.197 -8.807 22.376 1.00 90.94 282 HIS A N 1
ATOM 2214 C CA . HIS A 1 282 ? -24.620 -8.653 22.673 1.00 90.94 282 HIS A CA 1
ATOM 2215 C C . HIS A 1 282 ? -25.123 -9.723 23.648 1.00 90.94 282 HIS A C 1
ATOM 2217 O O . HIS A 1 282 ? -25.812 -9.391 24.608 1.00 90.94 282 HIS A O 1
ATOM 2223 N N . SER A 1 283 ? -24.714 -10.982 23.472 1.00 92.06 283 SER A N 1
ATOM 2224 C CA . SER A 1 283 ? -25.071 -12.076 24.382 1.00 92.06 283 SER A CA 1
ATOM 2225 C C . SER A 1 283 ? -24.601 -11.815 25.818 1.00 92.06 283 SER A C 1
ATOM 2227 O O . SER A 1 283 ? -25.333 -12.103 26.768 1.00 92.06 283 SER A O 1
ATOM 2229 N N . ASN A 1 284 ? -23.398 -11.256 25.996 1.00 91.25 284 ASN A N 1
ATOM 2230 C CA . ASN A 1 284 ? -22.876 -10.892 27.318 1.00 91.25 284 ASN A CA 1
ATOM 2231 C C . ASN A 1 284 ? -23.653 -9.732 27.954 1.00 91.25 284 ASN A C 1
ATOM 2233 O O . ASN A 1 284 ? -23.883 -9.734 29.164 1.00 91.25 284 ASN A O 1
ATOM 2237 N N . LEU A 1 285 ? -24.078 -8.757 27.147 1.00 93.69 285 LEU A N 1
ATOM 2238 C CA . LEU A 1 285 ? -24.886 -7.628 27.610 1.00 93.69 285 LEU A CA 1
ATOM 2239 C C . LEU A 1 285 ? -26.321 -8.063 27.954 1.00 93.69 285 LEU A C 1
ATOM 2241 O O . LEU A 1 285 ? -26.892 -7.600 28.939 1.00 93.69 285 LEU A O 1
ATOM 2245 N N . GLU A 1 286 ? -26.911 -8.983 27.194 1.00 92.56 286 GLU A N 1
ATOM 2246 C CA . GLU A 1 286 ? -28.256 -9.502 27.461 1.00 92.56 286 GLU A CA 1
ATOM 2247 C C . GLU A 1 286 ? -28.324 -10.266 28.794 1.00 92.56 286 GLU A C 1
ATOM 2249 O O . GLU A 1 286 ? -29.253 -10.061 29.577 1.00 92.56 286 GLU A O 1
ATOM 2254 N N . HIS A 1 287 ? -27.300 -11.072 29.092 1.00 93.31 287 HIS A N 1
ATOM 2255 C CA . HIS A 1 287 ? -27.198 -11.892 30.307 1.00 93.31 287 HIS A CA 1
ATOM 2256 C C . HIS A 1 287 ? -26.381 -11.224 31.422 1.00 93.31 287 HIS A C 1
ATOM 2258 O O . HIS A 1 287 ? -25.778 -11.905 32.258 1.00 93.31 287 HIS A O 1
ATOM 2264 N N . TYR A 1 288 ? -26.337 -9.892 31.429 1.00 96.12 288 TYR A N 1
ATOM 2265 C CA . TYR A 1 288 ? -25.526 -9.134 32.370 1.00 96.12 288 TYR A CA 1
ATOM 2266 C C . TYR A 1 288 ? -25.869 -9.443 33.834 1.00 96.12 288 TYR A C 1
ATOM 2268 O O . TYR A 1 288 ? -27.020 -9.335 34.265 1.00 96.12 288 TYR A O 1
ATOM 2276 N N . ASN A 1 289 ? -24.840 -9.763 34.619 1.00 94.94 289 ASN A N 1
ATOM 2277 C CA . ASN A 1 289 ? -24.918 -9.966 36.057 1.00 94.94 289 ASN A CA 1
ATOM 2278 C C . ASN A 1 289 ? -23.851 -9.104 36.758 1.00 94.94 289 ASN A C 1
ATOM 2280 O O . ASN A 1 289 ? -22.657 -9.371 36.570 1.00 94.94 289 ASN A O 1
ATOM 2284 N N . PRO A 1 290 ? -24.256 -8.095 37.557 1.00 93.31 290 PRO A N 1
ATOM 2285 C CA . PRO A 1 290 ? -23.325 -7.232 38.277 1.00 93.31 290 PRO A CA 1
ATOM 2286 C C . PRO A 1 290 ? -22.284 -8.015 39.092 1.00 93.31 290 PRO A C 1
ATOM 2288 O O . PRO A 1 290 ? -22.617 -8.930 39.848 1.00 93.31 290 PRO A O 1
ATOM 2291 N N . GLY A 1 291 ? -21.019 -7.631 38.951 1.00 91.06 291 GLY A N 1
ATOM 2292 C CA . GLY A 1 291 ? -19.855 -8.243 39.587 1.00 91.06 291 GLY A CA 1
ATOM 2293 C C . GLY A 1 291 ? -19.359 -9.535 38.928 1.00 91.06 291 GLY A C 1
ATOM 2294 O O . GLY A 1 291 ? -18.441 -10.161 39.461 1.00 91.06 291 GLY A O 1
ATOM 2295 N N . LYS A 1 292 ? -19.963 -9.974 37.815 1.00 93.88 292 LYS A N 1
ATOM 2296 C CA . LYS A 1 292 ? -19.580 -11.201 37.092 1.00 93.88 292 LYS A CA 1
ATOM 2297 C C . LYS A 1 292 ? -19.360 -10.998 35.595 1.00 93.88 292 LYS A C 1
ATOM 2299 O O . LYS A 1 292 ? -18.548 -11.717 35.018 1.00 93.88 292 LYS A O 1
ATOM 2304 N N . SER A 1 293 ? -20.092 -10.085 34.961 1.00 95.25 293 SER A N 1
ATOM 2305 C CA . SER A 1 293 ? -20.086 -9.917 33.499 1.00 95.25 293 SER A CA 1
ATOM 2306 C C . SER A 1 293 ? -19.089 -8.869 32.997 1.00 95.25 293 SER A C 1
ATOM 2308 O O . SER A 1 293 ? -18.764 -8.864 31.814 1.00 95.25 293 SER A O 1
ATOM 2310 N N . GLU A 1 294 ? -18.587 -7.989 33.862 1.00 95.44 294 GLU A N 1
ATOM 2311 C CA . GLU A 1 294 ? -17.807 -6.804 33.484 1.00 95.44 294 GLU A CA 1
ATOM 2312 C C . GLU A 1 294 ? -16.491 -7.158 32.783 1.00 95.44 294 GLU A C 1
ATOM 2314 O O . GLU A 1 294 ? -16.112 -6.518 31.803 1.00 95.44 294 GLU A O 1
ATOM 2319 N N . GLU A 1 295 ? -15.807 -8.197 33.264 1.00 95.88 295 GLU A N 1
ATOM 2320 C CA . GLU A 1 295 ? -14.559 -8.673 32.664 1.00 95.88 295 GLU A CA 1
ATOM 2321 C C . GLU A 1 295 ? -14.805 -9.291 31.281 1.00 95.88 295 GLU A C 1
ATOM 2323 O O . GLU A 1 295 ? -14.062 -9.022 30.342 1.00 95.88 295 GLU A O 1
ATOM 2328 N N . ALA A 1 296 ? -15.892 -10.053 31.118 1.00 95.69 296 ALA A N 1
ATOM 2329 C CA . ALA A 1 296 ? -16.264 -10.614 29.821 1.00 95.69 296 ALA A CA 1
ATOM 2330 C C . ALA A 1 296 ? -16.627 -9.508 28.815 1.00 95.69 296 ALA A C 1
ATOM 2332 O O . ALA A 1 296 ? -16.172 -9.539 27.675 1.00 95.69 296 ALA A O 1
ATOM 2333 N N . ILE A 1 297 ? -17.368 -8.480 29.245 1.00 96.12 297 ILE A N 1
ATOM 2334 C CA . ILE A 1 297 ? -17.694 -7.314 28.408 1.00 96.12 297 ILE A CA 1
ATOM 2335 C C . ILE A 1 297 ? -16.423 -6.573 27.980 1.00 96.12 297 ILE A C 1
ATOM 2337 O O . ILE A 1 297 ? -16.280 -6.241 26.803 1.00 96.12 297 ILE A O 1
ATOM 2341 N N . LEU A 1 298 ? -15.480 -6.344 28.902 1.00 97.12 298 LEU A N 1
ATOM 2342 C CA . LEU A 1 298 ? -14.188 -5.744 28.568 1.00 97.12 298 LEU A CA 1
ATOM 2343 C C . LEU A 1 298 ? -13.435 -6.591 27.535 1.00 97.12 298 LEU A C 1
ATOM 2345 O O . LEU A 1 298 ? -12.909 -6.038 26.571 1.00 97.12 298 LEU A O 1
ATOM 2349 N N . GLN A 1 299 ? -13.405 -7.913 27.698 1.00 96.12 299 GLN A N 1
ATOM 2350 C CA . GLN A 1 299 ? -12.741 -8.818 26.759 1.00 96.12 299 GLN A CA 1
ATOM 2351 C C . GLN A 1 299 ? -13.387 -8.782 25.369 1.00 96.12 299 GLN A C 1
ATOM 2353 O O . GLN A 1 299 ? -12.667 -8.691 24.375 1.00 96.12 299 GLN A O 1
ATOM 2358 N N . GLU A 1 300 ? -14.718 -8.789 25.268 1.00 95.25 300 GLU A N 1
ATOM 2359 C CA . GLU A 1 300 ? -15.400 -8.695 23.970 1.00 95.25 300 GLU A CA 1
ATOM 2360 C C . GLU A 1 300 ? -15.191 -7.332 23.295 1.00 95.25 300 GLU A C 1
ATOM 2362 O O . GLU A 1 300 ? -14.899 -7.271 22.099 1.00 95.25 300 GLU A O 1
ATOM 2367 N N . LEU A 1 301 ? -15.238 -6.231 24.051 1.00 95.62 301 LEU A N 1
ATOM 2368 C CA . LEU A 1 301 ? -14.922 -4.899 23.523 1.00 95.62 301 LEU A CA 1
ATOM 2369 C C . LEU A 1 301 ? -13.447 -4.778 23.111 1.00 95.62 301 LEU A C 1
ATOM 2371 O O . LEU A 1 301 ? -13.146 -4.149 22.097 1.00 95.62 301 LEU A O 1
ATOM 2375 N N . THR A 1 302 ? -12.537 -5.435 23.836 1.00 96.00 302 THR A N 1
ATOM 2376 C CA . THR A 1 302 ? -11.116 -5.530 23.465 1.00 96.00 302 THR A CA 1
ATOM 2377 C C . THR A 1 302 ? -10.963 -6.227 22.117 1.00 96.00 302 THR A C 1
ATOM 2379 O O . THR A 1 302 ? -10.304 -5.691 21.233 1.00 96.00 302 THR A O 1
ATOM 2382 N N . LYS A 1 303 ? -11.635 -7.368 21.906 1.00 94.12 303 LYS A N 1
ATOM 2383 C CA . LYS A 1 303 ? -11.621 -8.069 20.611 1.00 94.12 303 LYS A CA 1
ATOM 2384 C C . LYS A 1 303 ? -12.193 -7.204 19.486 1.00 94.12 303 LYS A C 1
ATOM 2386 O O . LYS A 1 303 ? -11.633 -7.190 18.394 1.00 94.12 303 LYS A O 1
ATOM 2391 N N . CYS A 1 304 ? -13.278 -6.470 19.743 1.00 91.62 304 CYS A N 1
ATOM 2392 C CA . CYS A 1 304 ? -13.869 -5.555 18.761 1.00 91.62 304 CYS A CA 1
ATOM 2393 C C . CYS A 1 304 ? -12.904 -4.421 18.375 1.00 91.62 304 CYS A C 1
ATOM 2395 O O . CYS A 1 304 ? -12.781 -4.097 17.192 1.00 91.62 304 CYS A O 1
ATOM 2397 N N . ARG A 1 305 ? -12.192 -3.848 19.352 1.00 92.69 305 ARG A N 1
ATOM 2398 C CA . ARG A 1 305 ? -11.155 -2.833 19.126 1.00 92.69 305 ARG A CA 1
ATOM 2399 C C . ARG A 1 305 ? -9.962 -3.399 18.361 1.00 92.69 305 ARG A C 1
ATOM 2401 O O . ARG A 1 305 ? -9.533 -2.808 17.378 1.00 92.69 305 ARG A O 1
ATOM 2408 N N . ASP A 1 306 ? -9.441 -4.548 18.777 1.00 90.19 306 ASP A N 1
ATOM 2409 C CA . ASP A 1 306 ? -8.258 -5.165 18.163 1.00 90.19 306 ASP A CA 1
ATOM 2410 C C . ASP A 1 306 ? -8.534 -5.600 16.716 1.00 90.19 306 ASP A C 1
ATOM 2412 O O . ASP A 1 306 ? -7.658 -5.521 15.855 1.00 90.19 306 ASP A O 1
ATOM 2416 N N . ALA A 1 307 ? -9.783 -5.968 16.418 1.00 85.88 307 ALA A N 1
ATOM 2417 C CA . ALA A 1 307 ? -10.271 -6.203 15.062 1.00 85.88 307 ALA A CA 1
ATOM 2418 C C . ALA A 1 307 ? -10.520 -4.911 14.251 1.00 85.88 307 ALA A C 1
ATOM 2420 O O . ALA A 1 307 ? -10.963 -4.999 13.106 1.00 85.88 307 ALA A O 1
ATOM 2421 N N . LYS A 1 308 ? -10.248 -3.725 14.820 1.00 85.25 308 LYS A N 1
ATOM 2422 C CA . LYS A 1 308 ? -10.489 -2.390 14.236 1.00 85.25 308 LYS A CA 1
ATOM 2423 C C . LYS A 1 308 ? -11.951 -2.148 13.842 1.00 85.25 308 LYS A C 1
ATOM 2425 O O . LYS A 1 308 ? -12.238 -1.446 12.876 1.00 85.25 308 LYS A O 1
ATOM 2430 N N . LEU A 1 309 ? -12.882 -2.767 14.568 1.00 84.50 309 LEU A N 1
ATOM 2431 C CA . LEU A 1 309 ? -14.321 -2.634 14.330 1.00 84.50 309 LEU A CA 1
ATOM 2432 C C . LEU A 1 309 ? -14.963 -1.582 15.235 1.00 84.50 309 LEU A C 1
ATOM 2434 O O . LEU A 1 309 ? -15.989 -1.010 14.872 1.00 84.50 309 LEU A O 1
ATOM 2438 N N . PHE A 1 310 ? -14.403 -1.387 16.430 1.00 90.38 310 PHE A N 1
ATOM 2439 C CA . PHE A 1 310 ? -14.885 -0.439 17.427 1.00 90.38 310 PHE A CA 1
ATOM 2440 C C . PHE A 1 310 ? -13.749 0.498 17.828 1.00 90.38 310 PHE A C 1
ATOM 2442 O O . PHE A 1 310 ? -12.739 0.063 18.375 1.00 90.38 310 PHE A O 1
ATOM 2449 N N . GLU A 1 311 ? -13.954 1.787 17.597 1.00 93.31 311 GLU A N 1
ATOM 2450 C CA . GLU A 1 311 ? -13.150 2.864 18.170 1.00 93.31 311 GLU A CA 1
ATOM 2451 C C . GLU A 1 311 ? -13.834 3.424 19.426 1.00 93.31 311 GLU A C 1
ATOM 2453 O O . GLU A 1 311 ? -14.970 3.060 19.749 1.00 93.31 311 GLU A O 1
ATOM 2458 N N . GLU A 1 312 ? -13.165 4.356 20.111 1.00 95.62 312 GLU A N 1
ATOM 2459 C CA . GLU A 1 312 ? -13.663 5.033 21.320 1.00 95.62 312 GLU A CA 1
ATOM 2460 C C . GLU A 1 312 ? -15.133 5.454 21.184 1.00 95.62 312 GLU A C 1
ATOM 2462 O O . GLU A 1 312 ? -15.970 5.175 22.047 1.00 95.62 312 GLU A O 1
ATOM 2467 N N . TRP A 1 313 ? -15.446 6.103 20.062 1.00 94.81 313 TRP A N 1
ATOM 2468 C CA . TRP A 1 313 ? -16.765 6.646 19.767 1.00 94.81 313 TRP A CA 1
ATOM 2469 C C . TRP A 1 313 ? -17.837 5.558 19.636 1.00 94.81 313 TRP A C 1
ATOM 2471 O O . TRP A 1 313 ? -18.952 5.741 20.120 1.00 94.81 313 TRP A O 1
ATOM 2481 N N . ASN A 1 314 ? -17.512 4.407 19.036 1.00 94.75 314 ASN A N 1
ATOM 2482 C CA . ASN A 1 314 ? -18.461 3.301 18.883 1.00 94.75 314 ASN A CA 1
ATOM 2483 C C . ASN A 1 314 ? -18.842 2.706 20.241 1.00 94.75 314 ASN A C 1
ATOM 2485 O O . ASN A 1 314 ? -20.017 2.447 20.494 1.00 94.75 314 ASN A O 1
ATOM 2489 N N . ILE A 1 315 ? -17.854 2.525 21.123 1.00 96.88 315 ILE A N 1
ATOM 2490 C CA . ILE A 1 315 ? -18.086 2.030 22.484 1.00 96.88 315 ILE A CA 1
ATOM 2491 C C . ILE A 1 315 ? -18.886 3.059 23.290 1.00 96.88 315 ILE A C 1
ATOM 2493 O O . ILE A 1 315 ? -19.792 2.689 24.035 1.00 96.88 315 ILE A O 1
ATOM 2497 N N . ASN A 1 316 ? -18.592 4.350 23.115 1.00 97.44 316 ASN A N 1
ATOM 2498 C CA . ASN A 1 316 ? -19.292 5.418 23.820 1.00 97.44 316 ASN A CA 1
ATOM 2499 C C . ASN A 1 316 ? -20.773 5.496 23.424 1.00 97.44 316 ASN A C 1
ATOM 2501 O O . ASN A 1 316 ? -21.627 5.567 24.304 1.00 97.44 316 ASN A O 1
ATOM 2505 N N . ILE A 1 317 ? -21.082 5.420 22.121 1.00 97.00 317 ILE A N 1
ATOM 2506 C CA . ILE A 1 317 ? -22.467 5.332 21.628 1.00 97.00 317 ILE A CA 1
ATOM 2507 C C . ILE A 1 317 ? -23.175 4.136 22.257 1.00 97.00 317 ILE A C 1
ATOM 2509 O O . ILE A 1 317 ? -24.248 4.304 22.821 1.00 97.00 317 ILE A O 1
ATOM 2513 N N . LEU A 1 318 ? -22.551 2.954 22.238 1.00 96.38 318 LEU A N 1
ATOM 2514 C CA . LEU A 1 318 ? -23.150 1.755 22.821 1.00 96.38 318 LEU A CA 1
ATOM 2515 C C . LEU A 1 318 ? -23.467 1.938 24.316 1.00 96.38 318 LEU A C 1
ATOM 2517 O O . LEU A 1 318 ? -24.511 1.493 24.790 1.00 96.38 318 LEU A O 1
ATOM 2521 N N . GLY A 1 319 ? -22.589 2.611 25.065 1.00 97.44 319 GLY A N 1
ATOM 2522 C CA . GLY A 1 319 ? -22.838 2.952 26.465 1.00 97.44 319 GLY A CA 1
ATOM 2523 C C . GLY A 1 319 ? -24.076 3.836 26.634 1.00 97.44 319 GLY A C 1
ATOM 2524 O O . GLY A 1 319 ? -24.922 3.545 27.482 1.00 97.44 319 GLY A O 1
ATOM 2525 N N . TYR A 1 320 ? -24.225 4.867 25.798 1.00 98.19 320 TYR A N 1
ATOM 2526 C CA . TYR A 1 320 ? -25.390 5.755 25.825 1.00 98.19 320 TYR A CA 1
ATOM 2527 C C . TYR A 1 320 ? -26.677 5.078 25.351 1.00 98.19 320 TYR A C 1
ATOM 2529 O O . TYR A 1 320 ? -27.715 5.300 25.970 1.00 98.19 320 TYR A O 1
ATOM 2537 N N . ASP A 1 321 ? -26.621 4.197 24.352 1.00 96.81 321 ASP A N 1
ATOM 2538 C CA . ASP A 1 321 ? -27.769 3.386 23.934 1.00 96.81 321 ASP A CA 1
ATOM 2539 C C . ASP A 1 321 ? -28.288 2.557 25.120 1.00 96.81 321 ASP A C 1
ATOM 2541 O O . ASP A 1 321 ? -29.486 2.518 25.405 1.00 96.81 321 ASP A O 1
ATOM 2545 N N . TYR A 1 322 ? -27.387 1.939 25.893 1.00 97.12 322 TYR A N 1
ATOM 2546 C CA . TYR A 1 322 ? -27.781 1.190 27.089 1.00 97.12 322 TYR A CA 1
ATOM 2547 C C . TYR A 1 322 ? -28.249 2.079 28.243 1.00 97.12 322 TYR A C 1
ATOM 2549 O O . TYR A 1 322 ? -29.117 1.665 29.015 1.00 97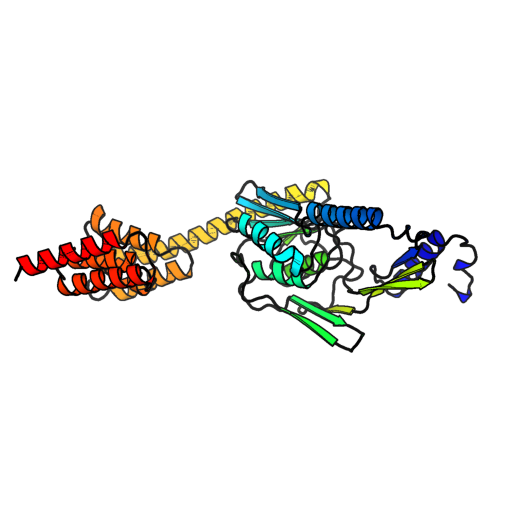.12 322 TYR A O 1
ATOM 2557 N N . LEU A 1 323 ? -27.697 3.285 28.371 1.00 97.25 323 LEU A N 1
ATOM 2558 C CA . LEU A 1 323 ? -28.057 4.228 29.425 1.00 97.25 323 LEU A CA 1
ATOM 2559 C C . LEU A 1 323 ? -29.432 4.860 29.179 1.00 97.25 323 LEU A C 1
ATOM 2561 O O . LEU A 1 323 ? -30.232 4.943 30.108 1.00 97.25 323 LEU A O 1
ATOM 2565 N N . MET A 1 324 ? -29.697 5.286 27.942 1.00 95.62 324 MET A N 1
ATOM 2566 C CA . MET A 1 324 ? -30.852 6.104 27.568 1.00 95.62 324 MET A CA 1
ATOM 2567 C C . MET A 1 324 ? -31.965 5.283 26.912 1.00 95.62 324 MET A C 1
ATOM 2569 O O . MET A 1 324 ? -33.092 5.298 27.400 1.00 95.62 324 MET A O 1
ATOM 2573 N N . GLU A 1 325 ? -31.658 4.537 25.848 1.00 94.19 325 GLU A N 1
ATOM 2574 C CA . GLU A 1 325 ? -32.672 3.831 25.049 1.00 94.19 325 GLU A CA 1
ATOM 2575 C C . GLU A 1 325 ? -33.129 2.535 25.727 1.00 94.19 325 GLU A C 1
ATOM 2577 O O . GLU A 1 325 ? -34.323 2.250 25.829 1.00 94.19 325 GLU A O 1
ATOM 2582 N N . HIS A 1 326 ? -32.188 1.746 26.254 1.00 93.69 326 HIS A N 1
ATOM 2583 C CA . HIS A 1 326 ? -32.520 0.499 26.950 1.00 93.69 326 HIS A CA 1
ATOM 2584 C C . HIS A 1 326 ? -32.831 0.687 28.440 1.00 93.69 326 HIS A C 1
ATOM 2586 O O . HIS A 1 326 ? -33.343 -0.247 29.062 1.00 93.69 326 HIS A O 1
ATOM 2592 N N . ASN A 1 327 ? -32.521 1.854 29.019 1.00 95.38 327 ASN A N 1
ATOM 2593 C CA . ASN A 1 327 ? -32.683 2.153 30.446 1.00 95.38 327 ASN A CA 1
ATOM 2594 C C . ASN A 1 327 ? -32.033 1.089 31.365 1.00 95.38 327 ASN A C 1
ATOM 2596 O O . ASN A 1 327 ? -32.623 0.614 32.339 1.00 95.38 327 ASN A O 1
ATOM 2600 N N . LYS A 1 328 ? -30.805 0.673 31.030 1.00 97.00 328 LYS A N 1
ATOM 2601 C CA . LYS A 1 328 ? -30.000 -0.319 31.762 1.00 97.00 328 LYS A CA 1
ATOM 2602 C C . LYS A 1 328 ? -28.699 0.324 32.271 1.00 97.00 328 LYS A C 1
ATOM 2604 O O . LYS A 1 328 ? -27.611 -0.012 31.793 1.00 97.00 328 LYS A O 1
ATOM 2609 N N . PRO A 1 329 ? -28.766 1.212 33.280 1.00 96.44 329 PRO A N 1
ATOM 2610 C CA . PRO A 1 329 ? -27.636 2.053 33.673 1.00 96.44 329 PRO A CA 1
ATOM 2611 C C . PRO A 1 329 ? -26.444 1.264 34.235 1.00 96.44 329 PRO A C 1
ATOM 2613 O O . PRO A 1 329 ? -25.306 1.702 34.095 1.00 96.44 329 PRO A O 1
ATOM 2616 N N . LYS A 1 330 ? -26.649 0.074 34.816 1.00 96.56 330 LYS A N 1
ATOM 2617 C CA . LYS A 1 330 ? -25.538 -0.788 35.264 1.00 96.56 330 LYS A CA 1
ATOM 2618 C C . LYS A 1 330 ? -24.768 -1.443 34.115 1.00 96.56 330 LYS A C 1
ATOM 2620 O O . LYS A 1 330 ? -23.562 -1.624 34.229 1.00 96.56 330 LYS A O 1
ATOM 2625 N N . ILE A 1 331 ? -25.436 -1.746 33.003 1.00 97.69 331 ILE A N 1
ATOM 2626 C CA . ILE A 1 331 ? -24.758 -2.239 31.798 1.00 97.69 331 ILE A CA 1
ATOM 2627 C C . ILE A 1 331 ? -23.967 -1.104 31.153 1.00 97.69 331 ILE A C 1
ATOM 2629 O O . ILE A 1 331 ? -22.799 -1.286 30.820 1.00 97.69 331 ILE A O 1
ATOM 2633 N N . ALA A 1 332 ? -24.583 0.076 31.037 1.00 98.06 332 ALA A N 1
ATOM 2634 C CA . ALA A 1 332 ? -23.911 1.274 30.549 1.00 98.06 332 ALA A CA 1
ATOM 2635 C C . ALA A 1 332 ? -22.648 1.592 31.366 1.00 98.06 332 ALA A C 1
ATOM 2637 O O . ALA A 1 332 ? -21.588 1.792 30.784 1.00 98.06 332 ALA A O 1
ATOM 2638 N N . GLU A 1 333 ? -22.724 1.541 32.702 1.00 98.25 333 GLU A N 1
ATOM 2639 C CA . GLU A 1 333 ? -21.561 1.686 33.592 1.00 98.25 333 GLU A CA 1
ATOM 2640 C C . GLU A 1 333 ? -20.439 0.696 33.233 1.00 98.25 333 GLU A C 1
ATOM 2642 O O . GLU A 1 333 ? -19.290 1.110 33.085 1.00 98.25 333 GLU A O 1
ATOM 2647 N N . SER A 1 334 ? -20.758 -0.585 33.006 1.00 98.06 334 SER A N 1
ATOM 2648 C CA . SER A 1 334 ? -19.770 -1.588 32.583 1.00 98.06 334 SER A CA 1
ATOM 2649 C C . SER A 1 334 ? -19.150 -1.280 31.213 1.00 98.06 334 SER A C 1
ATOM 2651 O O . SER A 1 334 ? -17.944 -1.470 31.037 1.00 98.06 334 SER A O 1
ATOM 2653 N N . ILE A 1 335 ? -19.945 -0.820 30.241 1.00 98.31 335 ILE A N 1
ATOM 2654 C CA . ILE A 1 335 ? -19.465 -0.463 28.895 1.00 98.31 335 ILE A CA 1
ATOM 2655 C C . ILE A 1 335 ? -18.537 0.755 28.968 1.00 98.31 335 ILE A C 1
ATOM 2657 O O . ILE A 1 335 ? -17.422 0.714 28.446 1.00 98.31 335 ILE A O 1
ATOM 2661 N N . PHE A 1 336 ? -18.954 1.823 29.653 1.00 98.69 336 PHE A N 1
ATOM 2662 C CA . PHE A 1 336 ? -18.139 3.027 29.801 1.00 98.69 336 PHE A CA 1
ATOM 2663 C C . PHE A 1 336 ? -16.854 2.746 30.579 1.00 98.69 336 PHE A C 1
ATOM 2665 O O . PHE A 1 336 ? -15.786 3.190 30.159 1.00 98.69 336 PHE A O 1
ATOM 2672 N N . ARG A 1 337 ? -16.918 1.930 31.642 1.00 98.38 337 ARG A N 1
ATOM 2673 C CA . ARG A 1 337 ? -15.724 1.463 32.356 1.00 98.38 337 ARG A CA 1
ATOM 2674 C C . ARG A 1 337 ? -14.747 0.787 31.402 1.00 98.38 337 ARG A C 1
ATOM 2676 O O . ARG A 1 337 ? -13.565 1.121 31.420 1.00 98.38 337 ARG A O 1
ATOM 2683 N N . ALA A 1 338 ? -15.221 -0.135 30.563 1.00 98.25 338 ALA A N 1
ATOM 2684 C CA . ALA A 1 338 ? -14.371 -0.782 29.570 1.00 98.25 338 ALA A CA 1
ATOM 2685 C C . ALA A 1 338 ? -13.761 0.243 28.599 1.00 98.25 338 ALA A C 1
ATOM 2687 O O . ALA A 1 338 ? -12.563 0.181 28.330 1.00 98.25 338 ALA A O 1
ATOM 2688 N N . ASN A 1 339 ? -14.529 1.245 28.164 1.00 98.44 339 ASN A N 1
ATOM 2689 C CA . ASN A 1 339 ? -14.029 2.324 27.309 1.00 98.44 339 ASN A CA 1
ATOM 2690 C C . ASN A 1 339 ? -12.866 3.101 27.962 1.00 98.44 339 ASN A C 1
ATOM 2692 O O . ASN A 1 339 ? -11.860 3.360 27.307 1.00 98.44 339 ASN A O 1
ATOM 2696 N N . THR A 1 340 ? -12.933 3.381 29.272 1.00 98.38 340 THR A N 1
ATOM 2697 C CA . THR A 1 340 ? -11.823 4.034 30.003 1.00 98.38 340 THR A CA 1
ATOM 2698 C C . THR A 1 340 ? -10.533 3.214 30.049 1.00 98.38 340 THR A C 1
ATOM 2700 O O . THR A 1 340 ? -9.443 3.778 30.138 1.00 98.38 340 THR A O 1
ATOM 2703 N N . ILE A 1 341 ? -10.643 1.885 29.990 1.00 98.19 341 ILE A N 1
ATOM 2704 C CA . ILE A 1 341 ? -9.496 0.969 29.974 1.00 98.19 341 ILE A CA 1
ATOM 2705 C C . ILE A 1 341 ? -8.908 0.896 28.565 1.00 98.19 341 ILE A C 1
ATOM 2707 O O . ILE A 1 341 ? -7.691 0.878 28.396 1.00 98.19 341 ILE A O 1
ATOM 2711 N N . LEU A 1 342 ? -9.775 0.860 27.552 1.00 97.75 342 LEU A N 1
ATOM 2712 C CA . LEU A 1 342 ? -9.382 0.744 26.152 1.00 97.75 342 LEU A CA 1
ATOM 2713 C C . LEU A 1 342 ? -8.814 2.054 25.588 1.00 97.75 342 LEU A C 1
ATOM 2715 O O . LEU A 1 342 ? -7.928 1.991 24.736 1.00 97.75 342 LEU A O 1
ATOM 2719 N N . PHE A 1 343 ? -9.270 3.206 26.094 1.00 97.69 343 PHE A N 1
ATOM 2720 C CA . PHE A 1 343 ? -8.879 4.550 25.654 1.00 97.69 343 PHE A CA 1
ATOM 2721 C C . PHE A 1 343 ? -8.514 5.457 26.850 1.00 97.69 343 PHE A C 1
ATOM 2723 O O . PHE A 1 343 ? -9.174 6.466 27.107 1.00 97.69 343 PHE A O 1
ATOM 2730 N N . PRO A 1 344 ? -7.431 5.146 27.589 1.00 97.62 344 PRO A N 1
ATOM 2731 C CA . PRO A 1 344 ? -7.108 5.792 28.868 1.00 97.62 344 PRO A CA 1
ATOM 2732 C C . PRO A 1 344 ? -6.685 7.265 28.766 1.00 97.62 344 PRO A C 1
ATOM 2734 O O . PRO A 1 344 ? -6.573 7.929 29.794 1.00 97.62 344 PRO A O 1
ATOM 2737 N N . ASN A 1 345 ? -6.462 7.775 27.552 1.00 96.12 345 ASN A N 1
ATOM 2738 C CA . ASN A 1 345 ? -6.035 9.153 27.294 1.00 96.12 345 ASN A CA 1
ATOM 2739 C C . ASN A 1 345 ? -7.175 10.047 26.778 1.00 96.12 345 ASN A C 1
ATOM 2741 O O . ASN A 1 345 ? -6.921 11.177 26.366 1.00 96.12 345 ASN A O 1
ATOM 2745 N N . SER A 1 346 ? -8.417 9.554 26.757 1.00 97.50 346 SER A N 1
ATOM 2746 C CA . SER A 1 346 ? -9.572 10.325 26.294 1.00 97.50 346 SER A CA 1
ATOM 2747 C C . SER A 1 346 ? -10.353 10.904 27.467 1.00 97.50 346 SER A C 1
ATOM 2749 O O . SER A 1 346 ? -10.880 10.172 28.297 1.00 97.50 346 SER A O 1
ATOM 2751 N N . ALA A 1 347 ? -10.478 12.228 27.537 1.00 98.00 347 ALA A N 1
ATOM 2752 C CA . ALA A 1 347 ? -11.297 12.875 28.563 1.00 98.00 347 ALA A CA 1
ATOM 2753 C C . ALA A 1 347 ? -12.778 12.465 28.459 1.00 98.00 347 ALA A C 1
ATOM 2755 O O . ALA A 1 347 ? -13.448 12.244 29.466 1.00 98.00 347 ALA A O 1
ATOM 2756 N N . ASN A 1 348 ? -13.263 12.291 27.228 1.00 97.94 348 ASN A N 1
ATOM 2757 C CA . ASN A 1 348 ? -14.654 11.978 26.914 1.00 97.94 348 ASN A CA 1
ATOM 2758 C C . ASN A 1 348 ? -15.123 10.638 27.508 1.00 97.94 348 ASN A C 1
ATOM 2760 O O . ASN A 1 348 ? -16.256 10.540 27.985 1.00 97.94 348 ASN A O 1
ATOM 2764 N N . VAL A 1 349 ? -14.255 9.616 27.528 1.00 98.31 349 VAL A N 1
ATOM 2765 C CA . VAL A 1 349 ? -14.625 8.308 28.096 1.00 98.31 349 VAL A CA 1
ATOM 2766 C C . VAL A 1 349 ? -14.736 8.347 29.618 1.00 98.31 349 VAL A C 1
ATOM 2768 O O . VAL A 1 349 ? -15.608 7.684 30.176 1.00 98.31 349 VAL A O 1
ATOM 2771 N N . PHE A 1 350 ? -13.903 9.146 30.297 1.00 98.62 350 PHE A N 1
ATOM 2772 C CA . PHE A 1 350 ? -13.994 9.325 31.750 1.00 98.62 350 PHE A CA 1
ATOM 2773 C C . PHE A 1 350 ? -15.209 10.167 32.143 1.00 98.62 350 PHE A C 1
ATOM 2775 O O . PHE A 1 350 ? -15.879 9.824 33.112 1.00 98.62 350 PHE A O 1
ATOM 2782 N N . ASP A 1 351 ? -15.533 11.209 31.373 1.00 98.56 351 ASP A N 1
ATOM 2783 C CA . ASP A 1 351 ? -16.729 12.033 31.592 1.00 98.56 351 ASP A CA 1
ATOM 2784 C C . ASP A 1 351 ? -18.020 11.205 31.429 1.00 98.56 351 ASP A C 1
ATOM 2786 O O . ASP A 1 351 ? -18.876 11.206 32.315 1.00 98.56 351 ASP A O 1
ATOM 2790 N N . SER A 1 352 ? -18.109 10.395 30.366 1.00 98.50 352 SER A N 1
ATOM 2791 C CA . SER A 1 352 ? -19.266 9.515 30.124 1.00 98.50 352 SER A CA 1
ATOM 2792 C C . SER A 1 352 ? -19.386 8.409 31.187 1.00 98.50 352 SER A C 1
ATOM 2794 O O . SER A 1 352 ? -20.481 8.096 31.660 1.00 98.50 352 SER A O 1
ATOM 2796 N N . TYR A 1 353 ? -18.260 7.842 31.641 1.00 98.69 353 TYR A N 1
ATOM 2797 C CA . TYR A 1 353 ? -18.265 6.879 32.747 1.00 98.69 353 TYR A CA 1
ATOM 2798 C C . TYR A 1 353 ? -18.716 7.513 34.069 1.00 98.69 353 TYR A C 1
ATOM 2800 O O . TYR A 1 353 ? -19.501 6.917 34.812 1.00 98.69 353 TYR A O 1
ATOM 2808 N N . ALA A 1 354 ? -18.268 8.740 34.345 1.00 98.56 354 ALA A N 1
ATOM 2809 C CA . ALA A 1 354 ? -18.670 9.491 35.525 1.00 98.56 354 ALA A CA 1
ATOM 2810 C C . ALA A 1 354 ? -20.180 9.766 35.551 1.00 98.56 354 ALA A C 1
ATOM 2812 O O . ALA A 1 354 ? -20.796 9.669 36.617 1.00 98.56 354 ALA A O 1
ATOM 2813 N N . GLU A 1 355 ? -20.792 10.052 34.400 1.00 98.31 355 GLU A N 1
ATOM 2814 C CA . GLU A 1 355 ? -22.240 10.236 34.299 1.00 98.31 355 GLU A CA 1
ATOM 2815 C C . GLU A 1 355 ? -23.005 8.955 34.657 1.00 98.31 355 GLU A C 1
ATOM 2817 O O . GLU A 1 355 ? -23.924 8.990 35.483 1.00 98.31 355 GLU A O 1
ATOM 2822 N N . ALA A 1 356 ? -22.594 7.808 34.109 1.00 98.06 356 ALA A N 1
ATOM 2823 C CA . ALA A 1 356 ? -23.225 6.526 34.417 1.00 98.06 356 ALA A CA 1
ATOM 2824 C C . ALA A 1 356 ? -23.104 6.160 35.908 1.00 98.06 356 ALA A C 1
ATOM 2826 O O . ALA A 1 356 ? -24.087 5.732 36.520 1.00 98.06 356 ALA A O 1
ATOM 2827 N N . LEU A 1 357 ? -21.936 6.395 36.519 1.00 98.19 357 LEU A N 1
ATOM 2828 C CA . LEU A 1 357 ? -21.723 6.219 37.962 1.00 98.19 357 LEU A CA 1
ATOM 2829 C C . LEU A 1 357 ? -22.652 7.117 38.788 1.00 98.19 357 LEU A C 1
ATOM 2831 O O . LEU A 1 357 ? -23.293 6.647 39.731 1.00 98.19 357 LEU A O 1
ATOM 2835 N N . MET A 1 358 ? -22.789 8.390 38.401 1.00 97.06 358 MET A N 1
ATOM 2836 C CA . MET A 1 358 ? -23.695 9.334 39.059 1.00 97.06 358 MET A CA 1
ATOM 2837 C C . MET A 1 358 ? -25.152 8.861 38.984 1.00 97.06 358 MET A C 1
ATOM 2839 O O . MET A 1 358 ? -25.861 8.922 39.990 1.00 97.06 358 MET A O 1
ATOM 2843 N N . ILE A 1 359 ? -25.603 8.396 37.814 1.00 96.31 359 ILE A N 1
ATOM 2844 C CA . ILE A 1 359 ? -26.963 7.871 37.605 1.00 96.31 359 ILE A CA 1
ATOM 2845 C C . ILE A 1 359 ? -27.205 6.624 38.462 1.00 96.31 359 ILE A C 1
ATOM 2847 O O . ILE A 1 359 ? -28.272 6.487 39.059 1.00 96.31 359 ILE A O 1
ATOM 2851 N N . ASN A 1 360 ? -26.199 5.760 38.601 1.00 96.00 360 ASN A N 1
ATOM 2852 C CA . ASN A 1 360 ? -26.249 4.596 39.485 1.00 96.00 360 ASN A CA 1
ATOM 2853 C C . ASN A 1 360 ? -26.050 4.926 40.977 1.00 96.00 360 ASN A C 1
ATOM 2855 O O . ASN A 1 360 ? -26.102 4.022 41.812 1.00 96.00 360 ASN A O 1
ATOM 2859 N N . GLY A 1 361 ? -25.855 6.202 41.325 1.00 95.50 361 GLY A N 1
ATOM 2860 C CA . GLY A 1 361 ? -25.774 6.693 42.699 1.00 95.50 361 GLY A CA 1
ATOM 2861 C C . GLY A 1 361 ? -24.383 6.658 43.336 1.00 95.50 361 GLY A C 1
ATOM 2862 O O . GLY A 1 361 ? -24.259 7.089 44.483 1.00 95.50 361 GLY A O 1
ATOM 2863 N N . ASP A 1 362 ? -23.350 6.213 42.618 1.00 96.12 362 ASP A N 1
ATOM 2864 C CA . ASP A 1 362 ? -21.961 6.215 43.088 1.00 96.12 362 ASP A CA 1
ATOM 2865 C C . ASP A 1 362 ? -21.309 7.585 42.833 1.00 96.12 362 ASP A C 1
ATOM 2867 O O . ASP A 1 362 ? -20.570 7.808 41.870 1.00 96.12 362 ASP A O 1
ATOM 2871 N N . LEU A 1 363 ? -21.661 8.549 43.687 1.00 96.06 363 LEU A N 1
ATOM 2872 C CA . LEU A 1 363 ? -21.238 9.941 43.524 1.00 96.06 363 LEU A CA 1
ATOM 2873 C C . LEU A 1 363 ? -19.741 10.145 43.792 1.00 96.06 363 LEU A C 1
ATOM 2875 O O . LEU A 1 363 ? -19.134 11.007 43.161 1.00 96.06 363 LEU A O 1
ATOM 2879 N N . GLU A 1 364 ? -19.146 9.371 44.703 1.00 95.94 364 GLU A N 1
ATOM 2880 C CA . GLU A 1 364 ? -17.722 9.483 45.038 1.00 95.94 364 GLU A CA 1
ATOM 2881 C C . GLU A 1 364 ? -16.853 9.035 43.860 1.00 95.94 364 GLU A C 1
ATOM 2883 O O . GLU A 1 364 ? -15.985 9.787 43.410 1.00 95.94 364 GLU A O 1
ATOM 2888 N N . THR A 1 365 ? -17.138 7.861 43.287 1.00 97.38 365 THR A N 1
ATOM 2889 C CA . THR A 1 365 ? -16.404 7.377 42.111 1.00 97.38 365 THR A CA 1
ATOM 2890 C C . THR A 1 365 ? -16.692 8.241 40.880 1.00 97.38 365 THR A C 1
ATOM 2892 O O . THR A 1 365 ? -15.791 8.480 40.071 1.00 97.38 365 THR A O 1
ATOM 2895 N N . SER A 1 366 ? -17.916 8.764 40.737 1.00 98.06 366 SER A N 1
ATOM 2896 C CA . SER A 1 366 ? -18.260 9.723 39.678 1.00 98.06 366 SER A CA 1
ATOM 2897 C C . SER A 1 366 ? -17.400 10.992 39.751 1.00 98.06 366 SER A C 1
ATOM 2899 O O . SER A 1 366 ? -16.800 11.380 38.748 1.00 98.06 366 SER A O 1
ATOM 2901 N N . LEU A 1 367 ? -17.253 11.593 40.940 1.00 98.31 367 LEU A N 1
ATOM 2902 C CA . LEU A 1 367 ? -16.424 12.786 41.149 1.00 98.31 367 LEU A CA 1
ATOM 2903 C C . LEU A 1 367 ? -14.968 12.559 40.714 1.00 98.31 367 LEU A C 1
ATOM 2905 O O . LEU A 1 367 ? -14.400 13.394 40.011 1.00 98.31 367 LEU A O 1
ATOM 2909 N N . ILE A 1 368 ? -14.387 11.411 41.080 1.00 98.38 368 ILE A N 1
ATOM 2910 C CA . ILE A 1 368 ? -13.015 11.043 40.695 1.00 98.38 368 ILE A CA 1
ATOM 2911 C C . ILE A 1 368 ? -12.868 10.985 39.166 1.00 98.38 368 ILE A C 1
ATOM 2913 O O . ILE A 1 368 ? -11.874 11.464 38.621 1.00 98.38 368 ILE A O 1
ATOM 2917 N N . ASN A 1 369 ? -13.849 10.417 38.459 1.00 98.56 369 ASN A N 1
ATOM 2918 C CA . ASN A 1 369 ? -13.781 10.280 37.003 1.00 98.56 369 ASN A CA 1
ATOM 2919 C C . ASN A 1 369 ? -14.027 11.607 36.270 1.00 98.56 369 ASN A C 1
ATOM 2921 O O . ASN A 1 369 ? -13.315 11.887 35.307 1.00 98.56 369 ASN A O 1
ATOM 2925 N N . TYR A 1 370 ? -14.934 12.465 36.750 1.00 98.62 370 TYR A N 1
ATOM 2926 C CA . TYR A 1 370 ? -15.074 13.822 36.207 1.00 98.62 370 TYR A CA 1
ATOM 2927 C C . TYR A 1 370 ? -13.794 14.646 36.393 1.00 98.62 370 TYR A C 1
ATOM 2929 O O . TYR A 1 370 ? -13.373 15.336 35.466 1.00 98.62 370 TYR A O 1
ATOM 2937 N N . GLN A 1 371 ? -13.132 14.539 37.552 1.00 98.62 371 GLN A N 1
ATOM 2938 C CA . GLN A 1 371 ? -11.844 15.202 37.768 1.00 98.62 371 GLN A CA 1
ATOM 2939 C C . GLN A 1 371 ? -10.793 14.690 36.776 1.00 98.62 371 GLN A C 1
ATOM 2941 O O . GLN A 1 371 ? -10.128 15.484 36.116 1.00 98.62 371 GLN A O 1
ATOM 2946 N N . LYS A 1 372 ? -10.707 13.369 36.591 1.00 98.50 372 LYS A N 1
ATOM 2947 C CA . LYS A 1 372 ? -9.780 12.767 35.628 1.00 98.50 372 LYS A CA 1
ATOM 2948 C C . LYS A 1 372 ? -10.043 13.218 34.187 1.00 98.50 372 LYS A C 1
ATOM 2950 O O . LYS A 1 372 ? -9.090 13.449 33.445 1.00 98.50 372 LYS A O 1
ATOM 2955 N N . ALA A 1 373 ? -11.306 13.373 33.788 1.00 98.50 373 ALA A N 1
ATOM 2956 C CA . ALA A 1 373 ? -11.660 13.923 32.481 1.00 98.50 373 ALA A CA 1
ATOM 2957 C C . ALA A 1 373 ? -11.129 15.357 32.304 1.00 98.50 373 ALA A C 1
ATOM 2959 O O . ALA A 1 373 ? -10.526 15.663 31.277 1.00 98.50 373 ALA A O 1
ATOM 2960 N N . VAL A 1 374 ? -11.292 16.216 33.318 1.00 98.62 374 VAL A N 1
ATOM 2961 C CA . VAL A 1 374 ? -10.764 17.593 33.318 1.00 98.62 374 VAL A CA 1
ATOM 2962 C C . VAL A 1 374 ? -9.237 17.610 33.244 1.00 98.62 374 VAL A C 1
ATOM 2964 O O . VAL A 1 374 ? -8.682 18.389 32.467 1.00 98.62 374 VAL A O 1
ATOM 2967 N N . ASP A 1 375 ? -8.558 16.748 34.000 1.00 98.44 375 ASP A N 1
ATOM 2968 C CA . ASP A 1 375 ? -7.093 16.674 34.014 1.00 98.44 375 ASP A CA 1
ATOM 2969 C C . ASP A 1 375 ? -6.549 16.299 32.625 1.00 98.44 375 ASP A C 1
ATOM 2971 O O . ASP A 1 375 ? -5.716 17.017 32.067 1.00 98.44 375 ASP A O 1
ATOM 2975 N N . ILE A 1 376 ? -7.098 15.237 32.019 1.00 98.19 376 ILE A N 1
ATOM 2976 C CA . ILE A 1 376 ? -6.730 14.784 30.668 1.00 98.19 376 ILE A CA 1
ATOM 2977 C C . ILE A 1 376 ? -7.037 15.866 29.624 1.00 98.19 376 ILE A C 1
ATOM 2979 O O . ILE A 1 376 ? -6.210 16.155 28.759 1.00 98.19 376 ILE A O 1
ATOM 2983 N N . ALA A 1 377 ? -8.217 16.488 29.692 1.00 98.12 377 ALA A N 1
ATOM 2984 C CA . ALA A 1 377 ? -8.604 17.550 28.766 1.00 98.12 377 ALA A CA 1
ATOM 2985 C C . ALA A 1 377 ? -7.688 18.776 28.877 1.00 98.12 377 ALA A C 1
ATOM 2987 O O . ALA A 1 377 ? -7.371 19.403 27.866 1.00 98.12 377 ALA A O 1
ATOM 2988 N N . THR A 1 378 ? -7.233 19.100 30.088 1.00 97.94 378 THR A N 1
ATOM 2989 C CA . THR A 1 378 ? -6.298 20.202 30.335 1.00 97.94 378 THR A CA 1
ATOM 2990 C C . THR A 1 378 ? -4.931 19.902 29.728 1.00 97.94 378 THR A C 1
ATOM 2992 O O . THR A 1 378 ? -4.386 20.740 29.008 1.00 97.94 378 THR A O 1
ATOM 2995 N N . GLU A 1 379 ? -4.393 18.704 29.972 1.00 97.56 379 GLU A N 1
ATOM 2996 C CA . GLU A 1 379 ? -3.104 18.265 29.425 1.00 97.56 379 GLU A CA 1
ATOM 2997 C C . GLU A 1 379 ? -3.114 18.257 27.890 1.00 97.56 379 GLU A C 1
ATOM 2999 O O . GLU A 1 379 ? -2.209 18.798 27.248 1.00 97.56 379 GLU A O 1
ATOM 3004 N N . ASN A 1 380 ? -4.191 17.734 27.302 1.00 95.81 380 ASN A N 1
ATOM 3005 C CA . ASN A 1 380 ? -4.345 17.611 25.854 1.00 95.81 380 ASN A CA 1
ATOM 3006 C C . ASN A 1 380 ? -4.799 18.905 25.162 1.00 95.81 380 ASN A C 1
ATOM 3008 O O . ASN A 1 380 ? -4.862 18.936 23.933 1.00 95.81 380 ASN A O 1
ATOM 3012 N N . LYS A 1 381 ? -5.108 19.970 25.919 1.00 96.38 381 LYS A N 1
ATOM 3013 C CA . LYS A 1 381 ? -5.722 21.209 25.405 1.00 96.38 381 LYS A CA 1
ATOM 3014 C C . LYS A 1 381 ? -6.996 20.921 24.594 1.00 96.38 381 LYS A C 1
ATOM 3016 O O . LYS A 1 381 ? -7.195 21.488 23.520 1.00 96.38 381 LYS A O 1
ATOM 3021 N N . ASP A 1 382 ? -7.828 20.014 25.105 1.00 95.44 382 ASP A N 1
ATOM 3022 C CA . ASP A 1 382 ? -9.089 19.605 24.481 1.00 95.44 382 ASP A CA 1
ATOM 3023 C C . ASP A 1 382 ? -10.051 20.802 24.409 1.00 95.44 382 ASP A C 1
ATOM 3025 O O . ASP A 1 382 ? -10.254 21.530 25.385 1.00 95.44 382 ASP A O 1
ATOM 3029 N N . GLU A 1 383 ? -10.669 21.001 23.246 1.00 96.50 383 GLU A N 1
ATOM 3030 C CA . GLU A 1 383 ? -11.616 22.092 22.992 1.00 96.50 383 GLU A CA 1
ATOM 3031 C C . GLU A 1 383 ? -12.876 22.023 23.876 1.00 96.50 383 GLU A C 1
ATOM 3033 O O . GLU A 1 383 ? -13.555 23.031 24.076 1.00 96.50 383 GLU A O 1
ATOM 3038 N N . ARG A 1 384 ? -13.176 20.849 24.446 1.00 96.94 384 ARG A N 1
ATOM 3039 C CA . ARG A 1 384 ? -14.332 20.598 25.318 1.00 96.94 384 ARG A CA 1
ATOM 3040 C C . ARG A 1 384 ? -14.025 20.778 26.805 1.00 96.94 384 ARG A C 1
ATOM 3042 O O . ARG A 1 384 ? -14.892 20.489 27.624 1.00 96.94 384 ARG A O 1
ATOM 3049 N N . LEU A 1 385 ? -12.842 21.268 27.188 1.00 97.81 385 LEU A N 1
ATOM 3050 C CA . LEU A 1 385 ? -12.441 21.415 28.597 1.00 97.81 385 LEU A CA 1
ATOM 3051 C C . LEU A 1 385 ? -13.505 22.107 29.473 1.00 97.81 385 LEU A C 1
ATOM 3053 O O . LEU A 1 385 ? -13.821 21.632 30.563 1.00 97.81 385 LEU A O 1
ATOM 3057 N N . GLU A 1 386 ? -14.114 23.188 28.982 1.00 97.88 386 GLU A N 1
ATOM 3058 C CA . GLU A 1 386 ? -15.160 23.920 29.714 1.00 97.88 386 GLU A CA 1
ATOM 3059 C C . GLU A 1 386 ? -16.415 23.074 29.989 1.00 97.88 386 GLU A C 1
ATOM 3061 O O . GLU A 1 386 ? -17.053 23.225 31.035 1.00 97.88 386 GLU A O 1
ATOM 3066 N N . LEU A 1 387 ? -16.763 22.150 29.085 1.00 97.75 387 LEU A N 1
ATOM 3067 C CA . LEU A 1 387 ? -17.862 21.205 29.293 1.00 97.75 387 LEU A CA 1
ATOM 3068 C C . LEU A 1 387 ? -17.541 20.255 30.452 1.00 97.75 387 LEU A C 1
ATOM 3070 O O . LEU A 1 387 ? -18.359 20.106 31.359 1.00 97.75 387 LEU A O 1
ATOM 3074 N N . PHE A 1 388 ? -16.340 19.677 30.469 1.00 98.31 388 PHE A N 1
ATOM 3075 C CA . PHE A 1 388 ? -15.925 18.752 31.526 1.00 98.31 388 PHE A CA 1
ATOM 3076 C C . PHE A 1 388 ? -15.841 19.449 32.893 1.00 98.31 388 PHE A C 1
ATOM 3078 O O . PHE A 1 388 ? -16.320 18.918 33.895 1.00 98.31 388 PHE A O 1
ATOM 3085 N N . ILE A 1 389 ? -15.345 20.693 32.941 1.00 98.38 389 ILE A N 1
ATOM 3086 C CA . ILE A 1 389 ? -15.341 21.513 34.168 1.00 98.38 389 ILE A CA 1
ATOM 3087 C C . ILE A 1 389 ? -16.770 21.771 34.662 1.00 98.38 389 ILE A C 1
ATOM 3089 O O . ILE A 1 389 ? -17.038 21.744 35.868 1.00 98.38 389 ILE A O 1
ATOM 3093 N N . LYS A 1 390 ? -17.709 22.040 33.750 1.00 98.12 390 LYS A N 1
ATOM 3094 C CA . LYS A 1 390 ? -19.119 22.238 34.100 1.00 98.12 390 LYS A CA 1
ATOM 3095 C C . LYS A 1 390 ? -19.734 20.965 34.688 1.00 98.12 390 LYS A C 1
ATOM 3097 O O . LYS A 1 390 ? -20.450 21.059 35.688 1.00 98.12 390 LYS A O 1
ATOM 3102 N N . ASN A 1 391 ? -19.445 19.803 34.105 1.00 97.69 391 ASN A N 1
ATOM 3103 C CA . ASN A 1 391 ? -19.930 18.514 34.597 1.00 97.69 391 ASN A CA 1
ATOM 3104 C C . ASN A 1 391 ? -19.369 18.199 35.994 1.00 97.69 391 ASN A C 1
ATOM 3106 O O . ASN A 1 391 ? -20.140 17.886 36.905 1.00 97.69 391 ASN A O 1
ATOM 3110 N N . LEU A 1 392 ? -18.068 18.428 36.212 1.00 98.19 392 LEU A N 1
ATOM 3111 C CA . LEU A 1 392 ? -17.420 18.307 37.522 1.00 98.19 392 LEU A CA 1
ATOM 3112 C C . LEU A 1 392 ? -18.101 19.182 38.592 1.00 98.19 392 LEU A C 1
ATOM 3114 O O . LEU A 1 392 ? -18.498 18.700 39.652 1.00 98.19 392 LEU A O 1
ATOM 3118 N N . LYS A 1 393 ? -18.341 20.465 38.300 1.00 97.31 393 LYS A N 1
ATOM 3119 C CA . LYS A 1 393 ? -19.039 21.370 39.236 1.00 97.31 393 LYS A CA 1
ATOM 3120 C C . LYS A 1 393 ? -20.466 20.911 39.553 1.00 97.31 393 LYS A C 1
ATOM 3122 O O . LYS A 1 393 ? -20.978 21.164 40.650 1.00 97.31 393 LYS A O 1
ATOM 3127 N N . SER A 1 394 ? -21.129 20.255 38.598 1.00 95.38 394 SER A N 1
ATOM 3128 C CA . SER A 1 394 ? -22.478 19.715 38.787 1.00 95.38 394 SER A CA 1
ATOM 3129 C C . SER A 1 394 ? -22.494 18.598 39.833 1.00 95.38 394 SER A C 1
ATOM 3131 O O . SER A 1 394 ? -23.323 18.634 40.748 1.00 95.38 394 SER A O 1
ATOM 3133 N N . ILE A 1 395 ? -21.556 17.645 39.754 1.00 95.62 395 ILE A N 1
ATOM 3134 C CA . ILE A 1 395 ? -21.470 16.549 40.728 1.00 95.62 395 ILE A CA 1
ATOM 3135 C C . ILE A 1 395 ? -21.046 17.050 42.116 1.00 95.62 395 ILE A C 1
ATOM 3137 O O . ILE A 1 395 ? -21.652 16.652 43.110 1.00 95.62 395 ILE A O 1
ATOM 3141 N N . GLU A 1 396 ? -20.105 17.997 42.203 1.00 95.25 396 GLU A N 1
ATOM 3142 C CA . GLU A 1 396 ? -19.697 18.614 43.475 1.00 95.25 396 GLU A CA 1
ATOM 3143 C C . GLU A 1 396 ? -20.884 19.267 44.190 1.00 95.25 396 GLU A C 1
ATOM 3145 O O . GLU A 1 396 ? -21.054 19.132 45.404 1.00 95.25 396 GLU A O 1
ATOM 3150 N N . SER A 1 397 ? -21.735 19.957 43.428 1.00 93.88 397 SER A N 1
ATOM 3151 C CA . SER A 1 397 ? -22.946 20.589 43.951 1.00 93.88 397 SER A CA 1
ATOM 3152 C C . SER A 1 397 ? -23.966 19.551 44.427 1.00 93.88 397 SER A C 1
ATOM 3154 O O . SER A 1 397 ? -24.568 19.726 45.484 1.00 93.88 397 SER A O 1
ATOM 3156 N N . LYS A 1 398 ? -24.133 18.441 43.692 1.00 92.25 398 LYS A N 1
ATOM 3157 C CA . LYS A 1 398 ? -25.008 17.326 44.094 1.00 92.25 398 LYS A CA 1
ATOM 3158 C C . LYS A 1 398 ? -24.524 16.626 45.365 1.00 92.25 398 LYS A C 1
ATOM 3160 O O . LYS A 1 398 ? -25.356 16.273 46.197 1.00 92.25 398 LYS A O 1
ATOM 3165 N N . ILE A 1 399 ? -23.213 16.436 45.531 1.00 92.75 399 ILE A N 1
ATOM 3166 C CA . ILE A 1 399 ? -22.628 15.842 46.743 1.00 92.75 399 ILE A CA 1
ATOM 3167 C C . ILE A 1 399 ? -22.858 16.764 47.945 1.00 92.75 399 ILE A C 1
ATOM 3169 O O . ILE A 1 399 ? -23.376 16.314 48.964 1.00 92.75 399 ILE A O 1
ATOM 3173 N N . LYS A 1 400 ? -22.575 18.068 47.802 1.00 91.75 400 LYS A N 1
ATOM 3174 C CA . LYS A 1 400 ? -22.821 19.075 48.853 1.00 91.75 400 LYS A CA 1
ATOM 3175 C C . LYS A 1 400 ? -24.290 19.200 49.258 1.00 91.75 400 LYS A C 1
ATOM 3177 O O . LYS A 1 400 ? -24.560 19.632 50.364 1.00 91.75 400 LYS A O 1
ATOM 3182 N N . ALA A 1 401 ? -25.227 18.874 48.370 1.00 87.50 401 ALA A N 1
ATOM 3183 C CA . ALA A 1 401 ? -26.656 18.899 48.676 1.00 87.50 401 ALA A CA 1
ATOM 3184 C C . ALA A 1 401 ? -27.155 17.637 49.410 1.00 87.50 401 ALA A C 1
ATOM 3186 O O . ALA A 1 401 ? -28.284 17.637 49.898 1.00 87.50 401 ALA A O 1
ATOM 3187 N N . LYS A 1 402 ? -26.362 16.554 49.446 1.00 77.62 402 LYS A N 1
ATOM 3188 C CA . LYS A 1 402 ? -26.699 15.297 50.139 1.00 77.62 402 LYS A CA 1
ATOM 3189 C C . LYS A 1 402 ? -26.047 15.151 51.518 1.00 77.62 402 LYS A C 1
ATOM 3191 O O . LYS A 1 402 ? -26.566 14.374 52.317 1.00 77.62 402 LYS A O 1
ATOM 3196 N N . GLY A 1 403 ? -24.912 15.813 51.748 1.00 64.50 403 GLY A N 1
ATOM 3197 C CA . GLY A 1 403 ? -24.254 15.918 53.058 1.00 64.50 403 GLY A CA 1
ATOM 3198 C C . GLY A 1 403 ? -24.761 17.122 53.830 1.00 64.50 403 GLY A C 1
ATOM 3199 O O . GLY A 1 403 ? -24.823 17.014 55.073 1.00 64.50 403 GLY A O 1
#